Protein AF-A0A7G1IGI0-F1 (afdb_monomer)

Solvent-accessible surface area (backbone atoms only — not comparable to full-atom values): 28422 Å² total; per-residue (Å²): 113,54,56,66,39,72,45,75,76,49,96,98,40,65,44,66,33,88,38,68,33,92,58,41,73,62,73,81,52,60,66,58,52,51,48,60,77,40,60,58,88,62,28,31,45,21,36,16,52,45,36,11,16,7,47,69,57,34,19,84,62,77,61,98,44,52,27,30,29,20,55,57,82,62,86,75,68,56,78,66,51,48,76,45,70,40,98,52,77,73,39,36,80,46,54,41,67,59,37,11,52,57,40,26,68,74,44,29,77,78,36,26,66,72,21,59,67,47,51,53,51,51,52,50,53,52,54,53,56,60,58,74,67,64,72,80,89,74,77,91,76,94,75,90,78,89,81,88,80,85,86,83,88,81,82,88,81,80,92,81,84,86,74,87,70,72,85,72,60,49,51,48,87,81,36,58,60,39,45,48,10,41,39,52,52,44,19,66,74,67,73,43,60,48,71,57,53,52,50,41,43,55,43,42,58,44,44,63,52,58,37,50,72,42,81,40,70,26,70,71,72,51,76,40,63,30,42,35,33,36,32,67,64,34,37,37,31,72,74,65,63,55,45,91,68,91,52,74,47,46,36,31,39,46,44,73,48,67,65,57,81,13,60,53,57,66,57,40,32,51,47,57,51,46,46,51,52,52,34,45,54,70,75,32,58,92,64,34,51,77,42,82,76,46,74,40,88,41,43,35,44,28,37,33,41,30,58,80,65,90,66,85,79,45,53,37,61,62,82,46,37,37,40,37,38,28,54,68,66,71,70,70,60,56,46,79,46,78,45,63,22,68,64,38,53,45,37,36,74,76,69,67,45,60,56,68,66,23,53,67,38,41,70,42,71,38,36,29,48,33,67,56,50,53,42,51,53,44,49,52,55,49,48,27,48,70,70,36,90,81,55,75,82,59,89,76,50,69,55,50,58,55,50,45,51,36,47,65,67,32,63,67,39,47,49,52,52,58,73,43,39,72,68,48,48,51,53,52,52,49,47,50,52,53,32,31,54,78,61,74,41,90,67,61,77,75,63,93,66,88,71,83,65,91,73,77,71,74,86,84,80,86,86,86,78,94,74,84,89,84,89,80,87,83,83,91,83,89,80,87,82,82,91,133

Mean predicted aligned error: 13.67 Å

InterPro domains:
  IPR014942 Nucleotidyl transferase AbiEii toxin, Type IV TA system [PF08843] (227-419)

Foldseek 3Di:
DAQQDWDDQDVPDTDGFRGQAPLGTQDDDLVVVQCVLQVPQQFLKAFAALLLCFQLLFDQDDDLATEMETCDARVVHRPRYDYDHDVDSVSSVDDRNVSSLVRCVVPQVRRGQVGPVSSVVSVVVVVVVVVVPDDDPDDDDDDDDDDDDDDDDDDDDDDDDDDPPDPDQAAVLVVVRNVSSLLVVLCVVVVHDSVLLVLLLLQQLLCQLLQDWDWFQAPLRDIDIKGKAWEDDCCCCFVVVLDPRDDQETEIAIEWDPPRVTDDLQRLQVVVVVSVVRSCVSSPVVFKDKDWDDDDRSFKTKIFIQGPDPPPGRGSSPRGGIYIYGNFFDRPDKDKDKDARPSLVCCCPPVVDDCSNHPRSPIHIHIYHDLLLNLLLLVQVVCLQVVPPPHDQDRPNVVSVVSNVSCVVDPVSVVVVVVCPPVNVVVSNVRRQVRCVVVVHGTDPPPPDPDPDVPPPPPPPDDPDPDDDDDDDDDDDDDDDDDD

Sequence (484 aa):
MQSGDLVRVRRGLYFKVPGPTRYGPVKPRVEEVAREVFRAPNSGFGPAGYSAARILGLTTQVPAKFEASALRKADPPVPGVVLHVRSNPARAALNEQEIAVLEVLRSPEHFVDGGMTTLARKVNDLATASSATARPRQGGSRRNRTGEGEPRTVDRCAQVSGVTRRPVTPRLRDNLDDLDALLGQAADALNRPFAFLEKDFWAMEVLRVAARDRPIALRDGTTGTVRTVFKGGTSLSRVYGLIDRFSEDIDLLVIFPDEGGGSSENQRDKLLKVIQAEVHQYLGADAVCEELLRSTRGVKRDIKYHYPLREAVYTALSEGVTLEMGARGGAEPAEQHILRSIIADYAITELGESDNQWEEFATFDVNVLKAERTLLEKLAAVHTITSDATAAAPAGWGRHLHDIYWLLESEAVRAKLAALGPEGRDQLVGDIEQRSAAADWPSAAASRGIRVEPGIRSRRTMCSESGRGLRGRHGFDVRPGSPD

Radius of gyration: 27.76 Å; Cα contacts (8 Å, |Δi|>4): 706; chains: 1; bounding box: 68×95×65 Å

pLDDT: mean 78.39, std 21.78, range [24.91, 97.88]

Secondary structure (DSSP, 8-state):
--TT-EEEEETTEEEE-----TT-PPPPPHHHHHHHHT-STT---EE-HHHHHHHTT------SSEEEEESS--SSPPTTEEEEE---GGGGGS-HHHHHHHHHTTSHHHHSTTHHHHHHHHHHHHHHHHHHT----PPP---------PPPP---------------PPPGGG-HHHHHHHHHHHHHHHT--HHHHHHHHHHHHHHHHHTS-EEEE-TTS-EEEEEEEEEHHHHHHHTS----S---EEEEEEE---GGG---HHHHHHHHHHHHHHHHHHH-TTT-EEEEEEEETTTEEEEEEE---SS-S--SS-SSEEEEEES-S---SEEEEEE--HHHHHHHHHS---TTSSGGGS-EEEEEE-HHHHHHHHHHHHHHHHH-TTPPPPTTTHHHHHHHHHHHH-HHHHHHHHHHHHHHHHHHHHHHHHHHHHTT---PPPPS-----S--------SS---------------PPPP-

Nearest PDB structures (foldseek):
  8exe-assembly1_A  TM=2.557E-01  e=1.572E-02  Homo sapiens
  8gxq-assembly1_q  TM=5.794E-01  e=4.711E+00  Homo sapiens

Structure (mmCIF, N/CA/C/O backbone):
data_AF-A0A7G1IGI0-F1
#
_entry.id   AF-A0A7G1IGI0-F1
#
loop_
_atom_site.group_PDB
_atom_site.id
_atom_site.type_symbol
_atom_site.label_atom_id
_atom_site.label_alt_id
_atom_site.label_comp_id
_atom_site.label_asym_id
_atom_site.label_entity_id
_atom_site.label_seq_id
_atom_site.pdbx_PDB_ins_code
_atom_site.Cartn_x
_atom_site.Cartn_y
_atom_site.Cartn_z
_atom_site.occupancy
_atom_site.B_iso_or_equiv
_atom_site.auth_seq_id
_atom_site.auth_comp_id
_atom_site.auth_asym_id
_atom_site.auth_atom_id
_atom_site.pdbx_PDB_model_num
ATOM 1 N N . MET A 1 1 ? 4.108 -12.680 -31.880 1.00 61.78 1 MET A N 1
ATOM 2 C CA . MET A 1 1 ? 5.222 -13.500 -31.366 1.00 61.78 1 MET A CA 1
ATOM 3 C C . MET A 1 1 ? 4.617 -14.722 -30.708 1.00 61.78 1 MET A C 1
ATOM 5 O O . MET A 1 1 ? 3.637 -14.572 -29.989 1.00 61.78 1 MET A O 1
ATOM 9 N N . GLN A 1 2 ? 5.118 -15.907 -31.028 1.00 64.56 2 GLN A N 1
ATOM 10 C CA . GLN A 1 2 ? 4.734 -17.168 -30.401 1.00 64.56 2 GLN A CA 1
ATOM 11 C C . GLN A 1 2 ? 5.589 -17.422 -29.149 1.00 64.56 2 GLN A C 1
ATOM 13 O O . GLN A 1 2 ? 6.666 -16.843 -28.984 1.00 64.56 2 GLN A O 1
ATOM 18 N N . SER A 1 3 ? 5.100 -18.278 -28.248 1.00 71.81 3 SER A N 1
ATOM 19 C CA . SER A 1 3 ? 5.896 -18.738 -27.104 1.00 71.81 3 SER A CA 1
ATOM 20 C C . SER A 1 3 ? 7.168 -19.416 -27.598 1.00 71.81 3 SER A C 1
ATOM 22 O O . SER A 1 3 ? 7.126 -20.267 -28.484 1.00 71.81 3 SER A O 1
ATOM 24 N N . GLY A 1 4 ? 8.305 -19.026 -27.029 1.00 72.31 4 GLY A N 1
ATOM 25 C CA . GLY A 1 4 ? 9.613 -19.528 -27.425 1.00 72.31 4 GLY A CA 1
ATOM 26 C C . GLY A 1 4 ? 10.302 -18.740 -28.537 1.00 72.31 4 GLY A C 1
ATOM 27 O O . GLY A 1 4 ? 11.475 -19.022 -28.792 1.00 72.31 4 GLY A O 1
ATOM 28 N N . ASP A 1 5 ? 9.647 -17.738 -29.134 1.00 81.00 5 ASP A N 1
ATOM 29 C CA . ASP A 1 5 ? 10.300 -16.822 -30.071 1.00 81.00 5 ASP A CA 1
ATOM 30 C C . ASP A 1 5 ? 11.505 -16.143 -29.407 1.00 81.00 5 ASP A C 1
ATOM 32 O O . ASP A 1 5 ? 11.463 -15.740 -28.240 1.00 81.00 5 ASP A O 1
ATOM 36 N N . LEU A 1 6 ? 12.586 -15.990 -30.171 1.00 82.69 6 LEU A N 1
ATOM 37 C CA . LEU A 1 6 ? 13.792 -15.301 -29.728 1.00 82.69 6 LEU A CA 1
ATOM 38 C C . LEU A 1 6 ? 13.799 -13.869 -30.257 1.00 82.69 6 LEU A C 1
ATOM 40 O O . LEU A 1 6 ? 14.022 -13.626 -31.443 1.00 82.69 6 LEU A O 1
ATOM 44 N N . VAL A 1 7 ? 13.613 -12.908 -29.357 1.00 82.81 7 VAL A N 1
ATOM 45 C CA . VAL A 1 7 ? 13.735 -11.482 -29.664 1.00 82.81 7 VAL A CA 1
ATOM 46 C C . VAL A 1 7 ? 15.157 -11.041 -29.379 1.00 82.81 7 VAL A C 1
ATOM 48 O O . VAL A 1 7 ? 15.673 -11.188 -28.271 1.00 82.81 7 VAL A O 1
ATOM 51 N N . ARG A 1 8 ? 15.825 -10.490 -30.389 1.00 85.00 8 ARG A N 1
ATOM 52 C CA . ARG A 1 8 ? 17.186 -9.987 -30.224 1.00 85.00 8 ARG A CA 1
ATOM 53 C C . ARG A 1 8 ? 17.181 -8.741 -29.338 1.00 85.00 8 ARG A C 1
ATOM 55 O O . ARG A 1 8 ? 16.686 -7.700 -29.751 1.00 85.00 8 ARG A O 1
ATOM 62 N N . VAL A 1 9 ? 17.808 -8.835 -28.166 1.00 85.00 9 VAL A N 1
ATOM 63 C CA . VAL A 1 9 ? 18.031 -7.693 -27.262 1.00 85.00 9 VAL A CA 1
ATOM 64 C C . VAL A 1 9 ? 19.267 -6.913 -27.705 1.00 85.00 9 VAL A C 1
ATOM 66 O O . VAL A 1 9 ? 19.254 -5.692 -27.812 1.00 85.00 9 VAL A O 1
ATOM 69 N N . ARG A 1 10 ? 20.356 -7.631 -28.008 1.00 86.00 10 ARG A N 1
ATOM 70 C CA . ARG A 1 10 ? 21.600 -7.082 -28.573 1.00 86.00 10 ARG A CA 1
ATOM 71 C C . ARG A 1 10 ? 22.358 -8.166 -29.331 1.00 86.00 10 ARG A C 1
ATOM 73 O O . ARG A 1 10 ? 21.933 -9.314 -29.409 1.00 86.00 10 ARG A O 1
ATOM 80 N N . ARG A 1 11 ? 23.485 -7.822 -29.962 1.00 81.50 11 ARG A N 1
ATOM 81 C CA . ARG A 1 11 ? 24.328 -8.827 -30.637 1.00 81.50 11 ARG A CA 1
ATOM 82 C C . ARG A 1 11 ? 24.750 -9.907 -29.629 1.00 81.50 11 ARG A C 1
ATOM 84 O O . ARG A 1 11 ? 25.399 -9.579 -28.642 1.00 81.50 11 ARG A O 1
ATOM 91 N N . GLY A 1 12 ? 24.377 -11.159 -29.898 1.00 84.06 12 GLY A N 1
ATOM 92 C CA . GLY A 1 12 ? 24.715 -12.314 -29.058 1.00 84.06 12 GLY A CA 1
ATOM 93 C C . GLY A 1 12 ? 23.832 -12.519 -27.821 1.00 84.06 12 GLY A C 1
ATOM 94 O O . GLY A 1 12 ? 24.095 -13.455 -27.079 1.00 84.06 12 GLY A O 1
ATOM 95 N N . LEU A 1 13 ? 22.798 -11.695 -27.606 1.00 86.38 13 LEU A N 1
ATOM 96 C CA . LEU A 1 13 ? 21.849 -11.850 -26.500 1.00 86.38 13 LEU A CA 1
ATOM 97 C C . LEU A 1 13 ? 20.415 -11.774 -27.022 1.00 86.38 13 LEU A C 1
ATOM 99 O O . LEU A 1 13 ? 20.015 -10.786 -27.648 1.00 86.38 13 LEU A O 1
ATOM 103 N N . TYR A 1 14 ? 19.651 -12.818 -26.728 1.00 87.31 14 TYR A N 1
ATOM 104 C CA . TYR A 1 14 ? 18.270 -12.982 -27.150 1.00 87.31 14 TYR A CA 1
ATOM 105 C C . TYR A 1 14 ? 17.395 -13.229 -25.929 1.00 87.31 14 TYR A C 1
ATOM 107 O O . TYR A 1 14 ? 17.788 -13.948 -25.015 1.00 87.31 14 TYR A O 1
ATOM 115 N N . PHE A 1 15 ? 16.213 -12.631 -25.934 1.00 85.44 15 PHE A N 1
ATOM 116 C CA . PHE A 1 15 ? 15.172 -12.864 -24.953 1.00 85.44 15 PHE A CA 1
ATOM 117 C C . PHE A 1 15 ? 14.191 -13.888 -25.513 1.00 85.44 15 PHE A C 1
ATOM 119 O O . PHE A 1 15 ? 13.707 -13.731 -26.635 1.00 85.44 15 PHE A O 1
ATOM 126 N N . LYS A 1 16 ? 13.922 -14.940 -24.740 1.00 84.31 16 LYS A N 1
ATOM 127 C CA . LYS A 1 16 ? 12.925 -15.949 -25.088 1.00 84.31 16 LYS A CA 1
ATOM 128 C C . LYS A 1 16 ? 11.562 -15.472 -24.601 1.00 84.31 16 LYS A C 1
ATOM 130 O O . LYS A 1 16 ? 11.355 -15.355 -23.399 1.00 84.31 16 LYS A O 1
ATOM 135 N N . VAL A 1 17 ? 10.648 -15.218 -25.531 1.00 80.00 17 VAL A N 1
ATOM 136 C CA . VAL A 1 17 ? 9.305 -14.723 -25.214 1.00 80.00 17 VAL A CA 1
ATOM 137 C C . VAL A 1 17 ? 8.508 -15.836 -24.519 1.00 80.00 17 VAL A C 1
ATOM 139 O O . VAL A 1 17 ? 8.416 -16.935 -25.076 1.00 80.00 17 VAL A O 1
ATOM 142 N N . PRO A 1 18 ? 7.934 -15.595 -23.326 1.00 74.94 18 PRO A N 1
ATOM 143 C CA . PRO A 1 18 ? 7.203 -16.623 -22.580 1.00 74.94 18 PRO A CA 1
ATOM 144 C C . PRO A 1 18 ? 5.905 -17.061 -23.284 1.00 74.94 18 PRO A C 1
ATOM 146 O O . PRO A 1 18 ? 5.520 -18.226 -23.207 1.00 74.94 18 PRO A O 1
ATOM 149 N N . GLY A 1 19 ? 5.303 -16.191 -24.096 1.00 74.12 19 GLY A N 1
ATOM 150 C CA . GLY A 1 19 ? 4.114 -16.477 -24.898 1.00 74.12 19 GLY A CA 1
ATOM 151 C C . GLY A 1 19 ? 3.523 -15.213 -25.514 1.00 74.12 19 GLY A C 1
ATOM 152 O O . GLY A 1 19 ? 3.966 -14.111 -25.182 1.00 74.12 19 GLY A O 1
ATOM 153 N N . PRO A 1 20 ? 2.545 -15.336 -26.429 1.00 80.25 20 PRO A N 1
ATOM 154 C CA . PRO A 1 20 ? 1.680 -14.209 -26.740 1.00 80.25 20 PRO A CA 1
ATOM 155 C C . PRO A 1 20 ? 0.889 -13.834 -25.481 1.00 80.25 20 PRO A C 1
ATOM 157 O O . PRO A 1 20 ? 0.271 -14.700 -24.869 1.00 80.25 20 PRO A O 1
ATOM 160 N N . THR A 1 21 ? 0.904 -12.554 -25.119 1.00 87.62 21 THR A N 1
ATOM 161 C CA . THR A 1 21 ? 0.029 -11.997 -24.079 1.00 87.62 21 THR A CA 1
ATOM 162 C C . THR A 1 21 ? -1.000 -11.082 -24.740 1.00 87.62 21 THR A C 1
ATOM 164 O O . THR A 1 21 ? -0.783 -10.590 -25.856 1.00 87.62 21 THR A O 1
ATOM 167 N N . ARG A 1 22 ? -2.113 -10.834 -24.054 1.00 90.06 22 ARG A N 1
ATOM 168 C CA . ARG A 1 22 ? -3.157 -9.893 -24.460 1.00 90.06 22 ARG A CA 1
ATOM 169 C C . ARG A 1 22 ? -2.618 -8.473 -24.631 1.00 90.06 22 ARG A C 1
ATOM 171 O O . ARG A 1 22 ? -3.017 -7.783 -25.563 1.00 90.06 22 ARG A O 1
ATOM 178 N N . TYR A 1 23 ? -1.685 -8.067 -23.774 1.00 90.81 23 TYR A N 1
ATOM 179 C CA . TYR A 1 23 ? -1.166 -6.697 -23.703 1.00 90.81 23 TYR A CA 1
ATOM 180 C C . TYR A 1 23 ? 0.168 -6.521 -24.444 1.00 90.81 23 TYR A C 1
ATOM 182 O O . TYR A 1 23 ? 0.904 -5.557 -24.241 1.00 90.81 23 TYR A O 1
ATOM 190 N N . GLY A 1 24 ? 0.485 -7.453 -25.348 1.00 84.44 24 GLY A N 1
ATOM 191 C CA . GLY A 1 24 ? 1.687 -7.413 -26.174 1.00 84.44 24 GLY A CA 1
ATOM 192 C C . GLY A 1 24 ? 2.862 -8.209 -25.595 1.00 84.44 24 GLY A C 1
ATOM 193 O O . GLY A 1 24 ? 2.705 -9.040 -24.706 1.00 84.44 24 GLY A O 1
ATOM 194 N N . PRO A 1 25 ? 4.071 -8.067 -26.151 1.00 81.44 25 PRO A N 1
ATOM 195 C CA . PRO A 1 25 ? 5.202 -8.866 -25.703 1.00 81.44 25 PRO A CA 1
ATOM 196 C C . PRO A 1 25 ? 5.677 -8.421 -24.315 1.00 81.44 25 PRO A C 1
ATOM 198 O O . PRO A 1 25 ? 5.950 -7.238 -24.101 1.00 81.44 25 PRO A O 1
ATOM 201 N N . VAL A 1 26 ? 5.882 -9.383 -23.411 1.00 82.81 26 VAL A N 1
ATOM 202 C CA . VAL A 1 26 ? 6.665 -9.152 -22.189 1.00 82.81 26 VAL A CA 1
ATOM 203 C C . VAL A 1 26 ? 8.066 -8.694 -22.599 1.00 82.81 26 VAL A C 1
ATOM 205 O O . VAL A 1 26 ? 8.711 -9.318 -23.449 1.00 82.81 26 VAL A O 1
ATOM 208 N N . LYS A 1 27 ? 8.535 -7.584 -22.027 1.00 78.94 27 LYS A N 1
ATOM 209 C CA . LYS A 1 27 ? 9.876 -7.051 -22.293 1.00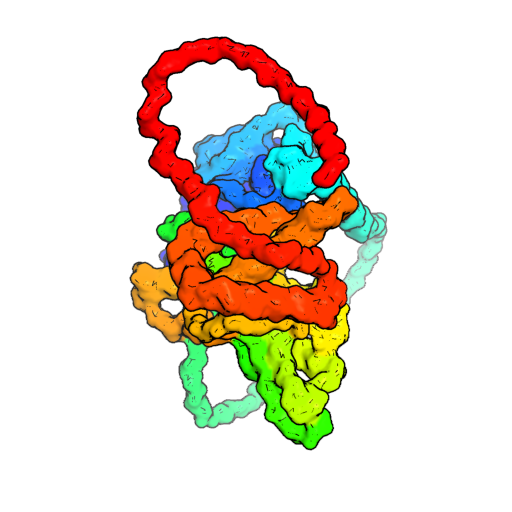 78.94 27 LYS A CA 1
ATOM 210 C C . LYS A 1 27 ? 10.887 -7.682 -21.327 1.00 78.94 27 LYS A C 1
ATOM 212 O O . LYS A 1 27 ? 10.548 -7.902 -20.167 1.00 78.94 27 LYS A O 1
ATOM 217 N N . PRO A 1 28 ? 12.136 -7.936 -21.759 1.00 81.31 28 PRO A N 1
ATOM 218 C CA . PRO A 1 28 ? 13.181 -8.371 -20.840 1.00 81.31 28 PRO A CA 1
ATOM 219 C C . PRO A 1 28 ? 13.450 -7.291 -19.787 1.00 81.31 28 PRO A C 1
ATOM 221 O O . PRO A 1 28 ? 13.474 -6.098 -20.107 1.00 81.31 28 PRO A O 1
ATOM 224 N N . ARG A 1 29 ? 13.712 -7.702 -18.544 1.00 78.69 29 ARG A N 1
ATOM 225 C CA . ARG A 1 29 ? 14.040 -6.766 -17.464 1.00 78.69 29 ARG A CA 1
ATOM 226 C C . ARG A 1 29 ? 15.386 -6.103 -17.715 1.00 78.69 29 ARG A C 1
ATOM 228 O O . ARG A 1 29 ? 16.359 -6.763 -18.076 1.00 78.69 29 ARG A O 1
ATOM 235 N N . VAL A 1 30 ? 15.462 -4.797 -17.471 1.00 81.88 30 VAL A N 1
ATOM 236 C CA . VAL A 1 30 ? 16.697 -4.017 -17.656 1.00 81.88 30 VAL A CA 1
ATOM 237 C C . VAL A 1 30 ? 17.838 -4.581 -16.800 1.00 81.88 30 VAL A C 1
ATOM 239 O O . VAL A 1 30 ? 18.969 -4.694 -17.273 1.00 81.88 30 VAL A O 1
ATOM 242 N N . GLU A 1 31 ? 17.528 -4.994 -15.572 1.00 81.56 31 GLU A N 1
ATOM 243 C CA . GLU A 1 31 ? 18.479 -5.571 -14.618 1.00 81.56 31 GLU A CA 1
ATOM 244 C C . GLU A 1 31 ? 19.000 -6.937 -15.078 1.00 81.56 31 GLU 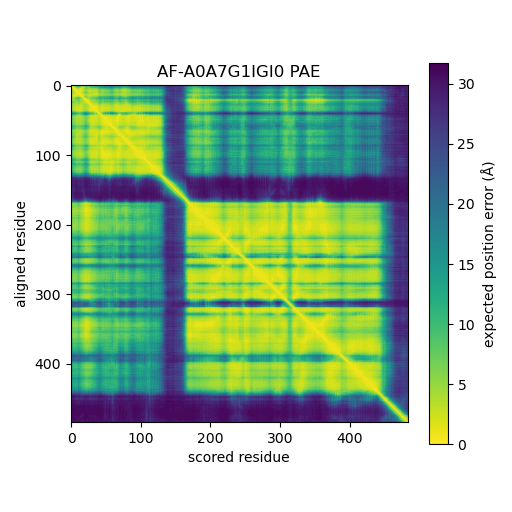A C 1
ATOM 246 O O . GLU A 1 31 ? 20.204 -7.183 -15.057 1.00 81.56 31 GLU A O 1
ATOM 251 N N . GLU A 1 32 ? 18.113 -7.808 -15.567 1.00 82.75 32 GLU A N 1
ATOM 252 C CA . GLU A 1 32 ? 18.478 -9.122 -16.107 1.00 82.75 32 GLU A CA 1
ATOM 253 C C . GLU A 1 32 ? 19.324 -8.987 -17.370 1.00 82.75 32 GLU A C 1
ATOM 255 O O . GLU A 1 32 ? 20.327 -9.682 -17.530 1.00 82.75 32 GLU A O 1
ATOM 260 N N . VAL A 1 33 ? 18.968 -8.047 -18.251 1.00 87.81 33 VAL A N 1
ATOM 261 C CA . VAL A 1 33 ? 19.775 -7.729 -19.431 1.00 87.81 33 VAL A CA 1
ATOM 262 C C . VAL A 1 33 ? 21.150 -7.227 -19.006 1.00 87.81 33 VAL A C 1
ATOM 264 O O . VAL A 1 33 ? 22.151 -7.654 -19.583 1.00 87.81 33 VAL A O 1
ATOM 267 N N . ALA A 1 34 ? 21.231 -6.347 -18.004 1.00 89.06 34 ALA A N 1
ATOM 268 C CA . ALA A 1 34 ? 22.502 -5.867 -17.475 1.00 89.06 34 ALA A CA 1
ATOM 269 C C . ALA A 1 34 ? 23.334 -7.027 -16.909 1.00 89.06 34 ALA A C 1
ATOM 271 O O . ALA A 1 34 ? 24.485 -7.204 -17.312 1.00 89.06 34 ALA A O 1
ATOM 272 N N . ARG A 1 35 ? 22.739 -7.864 -16.056 1.00 88.38 35 ARG A N 1
ATOM 273 C CA . ARG A 1 35 ? 23.384 -9.044 -15.474 1.00 88.38 35 ARG A CA 1
ATOM 274 C C . ARG A 1 35 ? 23.906 -9.982 -16.553 1.00 88.38 35 ARG A C 1
ATOM 276 O O . ARG A 1 35 ? 25.067 -10.374 -16.497 1.00 88.38 35 ARG A O 1
ATOM 283 N N . GLU A 1 36 ? 23.113 -10.280 -17.579 1.00 90.12 36 GLU A N 1
ATOM 284 C CA . GLU A 1 36 ? 23.533 -11.171 -18.662 1.00 90.12 36 GLU A CA 1
ATOM 285 C C . GLU A 1 36 ? 24.656 -10.548 -19.513 1.00 90.12 36 GLU A C 1
ATOM 287 O O . GLU A 1 36 ? 25.627 -11.219 -19.864 1.00 90.12 36 GLU A O 1
ATOM 292 N N . VAL A 1 37 ? 24.609 -9.232 -19.766 1.00 89.62 37 VAL A N 1
ATOM 293 C CA . VAL A 1 37 ? 25.696 -8.484 -20.434 1.00 89.62 37 VAL A CA 1
ATOM 294 C C . VAL A 1 37 ? 27.014 -8.556 -19.658 1.00 89.62 37 VAL A C 1
ATOM 296 O O . VAL A 1 37 ? 28.098 -8.516 -20.259 1.00 89.62 37 VAL A O 1
ATOM 299 N N . PHE A 1 38 ? 26.942 -8.668 -18.334 1.00 88.94 38 PHE A N 1
ATOM 300 C CA . PHE A 1 38 ? 28.091 -8.774 -17.442 1.00 88.94 38 PHE A CA 1
ATOM 301 C C . PHE A 1 38 ? 28.263 -10.167 -16.824 1.00 88.94 38 PHE A C 1
ATOM 303 O O . PHE A 1 38 ? 29.055 -10.318 -15.902 1.00 88.94 38 PHE A O 1
ATOM 310 N N . ARG A 1 39 ? 27.624 -11.210 -17.364 1.00 83.38 39 ARG A N 1
ATOM 311 C CA . ARG A 1 39 ? 27.683 -12.568 -16.798 1.00 83.38 39 ARG A CA 1
ATOM 312 C C . ARG A 1 39 ? 29.067 -13.208 -16.845 1.00 83.38 39 ARG A C 1
ATOM 314 O O . ARG A 1 39 ? 29.325 -14.167 -16.123 1.00 83.38 39 ARG A O 1
ATOM 321 N N . ALA A 1 40 ? 29.949 -12.706 -17.711 1.00 75.94 40 ALA A N 1
ATOM 322 C CA . ALA A 1 40 ? 31.319 -13.192 -17.802 1.00 75.94 40 ALA A CA 1
ATOM 323 C C . ALA A 1 40 ? 31.963 -13.242 -16.399 1.00 75.94 40 ALA A C 1
ATOM 325 O O . ALA A 1 40 ? 31.853 -12.254 -15.661 1.00 75.94 40 ALA A O 1
ATOM 326 N N . PRO A 1 41 ? 32.650 -14.344 -16.036 1.00 63.59 41 PRO A N 1
ATOM 327 C CA . PRO A 1 41 ? 33.389 -14.414 -14.783 1.00 63.59 41 PRO A CA 1
ATOM 328 C C . PRO A 1 41 ? 34.310 -13.196 -14.670 1.00 63.59 41 PRO A C 1
ATOM 330 O O . PRO A 1 41 ? 34.922 -12.791 -15.661 1.00 63.59 41 PRO A O 1
ATOM 333 N N . ASN A 1 42 ? 34.410 -12.616 -13.475 1.00 67.88 42 ASN A N 1
ATOM 334 C CA . ASN A 1 42 ? 35.241 -11.443 -13.196 1.00 67.88 42 ASN A CA 1
ATOM 335 C C . ASN A 1 42 ? 34.750 -10.121 -13.806 1.00 67.88 42 ASN A C 1
ATOM 337 O O . ASN A 1 42 ? 35.550 -9.222 -14.054 1.00 67.88 42 ASN A O 1
ATOM 341 N N . SER A 1 43 ? 33.448 -9.957 -14.040 1.00 82.19 43 SER A N 1
ATOM 342 C CA . SER A 1 43 ? 32.899 -8.658 -14.445 1.00 82.19 43 SER A CA 1
ATOM 343 C C . SER A 1 43 ? 32.835 -7.647 -13.295 1.00 82.19 43 SER A C 1
ATOM 345 O O . SER A 1 43 ? 32.741 -6.444 -13.556 1.00 82.19 43 SER A O 1
ATOM 347 N N . GLY A 1 44 ? 32.891 -8.121 -12.040 1.00 89.50 44 GLY A N 1
ATOM 348 C CA . GLY A 1 44 ? 32.696 -7.303 -10.839 1.00 89.50 44 GLY A CA 1
ATOM 349 C C . GLY A 1 44 ? 31.384 -6.525 -10.885 1.00 89.50 44 GLY A C 1
ATOM 350 O O . GLY A 1 44 ? 31.342 -5.374 -10.443 1.00 89.50 44 GLY A O 1
ATOM 351 N N . PHE A 1 45 ? 30.372 -7.124 -11.520 1.00 93.44 45 PHE A N 1
ATOM 352 C CA . PHE A 1 45 ? 29.058 -6.539 -11.702 1.00 93.44 45 PHE A CA 1
ATOM 353 C C . PHE A 1 45 ? 28.231 -6.625 -10.429 1.00 93.44 45 PHE A C 1
ATOM 355 O O . PHE A 1 45 ? 28.177 -7.663 -9.780 1.00 93.44 45 PHE A O 1
ATOM 362 N N . GLY A 1 46 ? 27.556 -5.531 -10.116 1.00 92.75 46 GLY A N 1
ATOM 363 C CA . GLY A 1 46 ? 26.537 -5.474 -9.084 1.00 92.75 46 GLY A CA 1
ATOM 364 C C . GLY A 1 46 ? 25.885 -4.098 -9.077 1.00 92.75 46 GLY A C 1
ATOM 365 O O . GLY A 1 46 ? 26.360 -3.182 -9.759 1.00 92.75 46 GLY A O 1
ATOM 366 N N . PRO A 1 47 ? 24.797 -3.922 -8.330 1.00 92.81 47 PRO A N 1
ATOM 367 C CA . PRO A 1 47 ? 24.062 -2.666 -8.308 1.00 92.81 47 PRO A CA 1
ATOM 368 C C . PRO A 1 47 ? 24.877 -1.525 -7.693 1.00 92.81 47 PRO A C 1
ATOM 370 O O . PRO A 1 47 ? 25.831 -1.757 -6.950 1.00 92.81 47 PRO A O 1
ATOM 373 N N . ALA A 1 48 ? 24.506 -0.285 -8.007 1.00 93.94 48 ALA A N 1
ATOM 374 C CA . ALA A 1 48 ? 25.173 0.927 -7.533 1.00 93.94 48 ALA A CA 1
ATOM 375 C C . ALA A 1 48 ? 24.177 2.007 -7.086 1.00 93.94 48 ALA A C 1
ATOM 377 O O . ALA A 1 48 ? 22.984 1.912 -7.364 1.00 93.94 48 ALA A O 1
ATOM 378 N N . GLY A 1 49 ? 24.675 3.019 -6.372 1.00 90.75 49 GLY A N 1
ATOM 379 C CA . GLY A 1 49 ? 23.905 4.204 -5.980 1.00 90.75 49 GLY A CA 1
ATOM 380 C C . GLY A 1 49 ? 22.579 3.888 -5.286 1.00 90.75 49 GLY A C 1
ATOM 381 O O . GLY A 1 49 ? 22.525 3.021 -4.408 1.00 90.75 49 GLY A O 1
ATOM 382 N N . TYR A 1 50 ? 21.502 4.565 -5.700 1.00 83.38 50 TYR A N 1
ATOM 383 C CA . TYR A 1 50 ? 20.170 4.313 -5.143 1.00 83.38 50 TYR A CA 1
ATOM 384 C C . TYR A 1 50 ? 19.654 2.921 -5.485 1.00 83.38 50 TYR A C 1
ATOM 386 O O . TYR A 1 50 ? 18.928 2.356 -4.678 1.00 83.38 50 TYR A O 1
ATOM 394 N N . SER A 1 51 ? 20.071 2.323 -6.608 1.00 86.19 51 SER A N 1
ATOM 395 C CA . SER A 1 51 ? 19.736 0.921 -6.874 1.00 86.19 51 SER A CA 1
ATOM 396 C C . SER A 1 51 ? 20.351 0.038 -5.791 1.00 86.19 51 SER A C 1
ATOM 398 O O . SER A 1 51 ? 19.605 -0.636 -5.104 1.00 86.19 51 SER A O 1
ATOM 400 N N . ALA A 1 52 ? 21.657 0.131 -5.508 1.00 90.12 52 ALA A N 1
ATOM 401 C CA . ALA A 1 52 ? 22.318 -0.647 -4.446 1.00 90.12 52 ALA A CA 1
ATOM 402 C C . ALA A 1 52 ? 21.686 -0.472 -3.057 1.00 90.12 52 ALA A C 1
ATOM 404 O O . ALA A 1 52 ? 21.467 -1.454 -2.349 1.00 90.12 52 ALA A O 1
ATOM 405 N N . ALA A 1 53 ? 21.377 0.761 -2.654 1.00 83.88 53 ALA A N 1
ATOM 406 C CA . ALA A 1 53 ? 20.714 0.989 -1.373 1.00 83.88 53 ALA A CA 1
ATOM 407 C C . ALA A 1 53 ? 19.305 0.395 -1.350 1.00 83.88 53 ALA A C 1
ATOM 409 O O . ALA A 1 53 ? 18.890 -0.193 -0.351 1.00 83.88 53 ALA A O 1
ATOM 410 N N . ARG A 1 54 ? 18.591 0.473 -2.470 1.00 77.62 54 ARG A N 1
ATOM 411 C CA . ARG A 1 54 ? 17.256 -0.084 -2.619 1.00 77.62 54 ARG A CA 1
ATOM 412 C C . ARG A 1 54 ? 17.264 -1.624 -2.578 1.00 77.62 54 ARG A C 1
ATOM 414 O O . ARG A 1 54 ? 16.473 -2.197 -1.833 1.00 77.62 54 ARG A O 1
ATOM 421 N N . ILE A 1 55 ? 18.231 -2.260 -3.245 1.00 77.50 55 ILE A N 1
ATOM 422 C CA . ILE A 1 55 ? 18.535 -3.711 -3.228 1.00 77.50 55 ILE A CA 1
ATOM 423 C C . ILE A 1 55 ? 18.719 -4.209 -1.790 1.00 77.50 55 ILE A C 1
ATOM 425 O O . ILE A 1 55 ? 18.264 -5.292 -1.428 1.00 77.50 55 ILE A O 1
ATOM 429 N N . LEU A 1 56 ? 19.366 -3.402 -0.949 1.00 81.50 56 LEU A N 1
ATOM 430 C CA . LEU A 1 56 ? 19.639 -3.729 0.449 1.00 81.50 56 LEU A CA 1
ATOM 431 C C . LEU A 1 56 ? 18.489 -3.357 1.404 1.00 81.50 56 LEU A C 1
ATOM 433 O O . LEU A 1 56 ? 18.582 -3.641 2.600 1.00 81.50 56 LEU A O 1
ATOM 437 N N . GLY A 1 57 ? 17.408 -2.741 0.915 1.00 74.12 57 GLY A N 1
ATOM 438 C CA . GLY A 1 57 ? 16.305 -2.249 1.746 1.00 74.12 57 GLY A CA 1
ATOM 439 C C . GLY A 1 57 ? 16.703 -1.073 2.644 1.00 74.12 57 GLY A C 1
ATOM 440 O O . GLY A 1 57 ? 16.220 -0.959 3.766 1.00 74.12 57 GLY A O 1
ATOM 441 N N . LEU A 1 58 ? 17.634 -0.237 2.180 1.00 78.75 58 LEU A N 1
ATOM 442 C CA . LEU A 1 58 ? 18.224 0.870 2.936 1.00 78.75 58 LEU A CA 1
ATOM 443 C C . LEU A 1 58 ? 17.657 2.246 2.571 1.00 78.75 58 LEU A C 1
ATOM 445 O O . LEU A 1 58 ? 17.960 3.212 3.262 1.00 78.75 58 LEU A O 1
ATOM 449 N N . THR A 1 59 ? 16.865 2.366 1.506 1.00 70.88 59 THR A N 1
ATOM 450 C CA . THR A 1 59 ? 16.223 3.637 1.136 1.00 70.88 59 THR A CA 1
ATOM 451 C C . THR A 1 59 ? 14.949 3.438 0.356 1.00 70.88 59 THR A C 1
ATOM 453 O O . THR A 1 59 ? 14.909 2.626 -0.555 1.00 70.88 59 THR A O 1
ATOM 456 N N . THR A 1 60 ? 13.935 4.238 0.650 1.00 60.88 60 THR A N 1
ATOM 457 C CA . THR A 1 60 ? 12.669 4.247 -0.098 1.00 60.88 60 THR A CA 1
ATOM 458 C C . THR A 1 60 ? 12.760 4.912 -1.477 1.00 60.88 60 THR A C 1
ATOM 460 O O . THR A 1 60 ? 11.819 4.813 -2.266 1.00 60.88 60 THR A O 1
ATOM 463 N N . GLN A 1 61 ? 13.885 5.560 -1.797 1.00 64.00 61 GLN A N 1
ATOM 464 C CA . GLN A 1 61 ? 14.074 6.254 -3.068 1.00 64.00 61 GLN A CA 1
ATOM 465 C C . GLN A 1 61 ? 14.150 5.286 -4.255 1.00 64.00 61 GLN A C 1
ATOM 467 O O . GLN A 1 61 ? 14.833 4.260 -4.217 1.00 64.00 61 GLN A O 1
ATOM 472 N N . VAL A 1 62 ? 13.455 5.638 -5.339 1.00 66.75 62 VAL A N 1
ATOM 473 C CA . VAL A 1 62 ? 13.423 4.870 -6.588 1.00 66.75 62 VAL A CA 1
ATOM 474 C C . VAL A 1 62 ? 14.200 5.628 -7.660 1.00 66.75 62 VAL A C 1
ATOM 476 O O . VAL A 1 62 ? 13.759 6.703 -8.069 1.00 66.75 62 VAL A O 1
ATOM 479 N N . PRO A 1 63 ? 15.341 5.107 -8.141 1.00 68.56 63 PRO A N 1
ATOM 480 C CA . PRO A 1 63 ? 16.059 5.765 -9.219 1.00 68.56 63 PRO A CA 1
ATOM 481 C C . PRO A 1 63 ? 15.279 5.633 -10.532 1.00 68.56 63 PRO A C 1
ATOM 483 O O . PRO A 1 63 ? 14.675 4.600 -10.815 1.00 68.56 63 PRO A O 1
ATOM 486 N N . ALA A 1 64 ? 15.327 6.672 -11.368 1.00 66.62 64 ALA A N 1
ATOM 487 C CA . ALA A 1 64 ? 14.647 6.683 -12.668 1.00 66.62 64 ALA A CA 1
ATOM 488 C C . ALA A 1 64 ? 15.224 5.662 -13.672 1.00 66.62 64 ALA A C 1
ATOM 490 O O . ALA A 1 64 ? 14.584 5.326 -14.665 1.00 66.62 64 ALA A O 1
ATOM 491 N N . LYS A 1 65 ? 16.460 5.204 -13.447 1.00 80.38 65 LYS A N 1
ATOM 492 C CA . LYS A 1 65 ? 17.163 4.188 -14.238 1.00 80.38 65 LYS A CA 1
ATOM 493 C C . LYS A 1 65 ? 17.889 3.246 -13.291 1.00 80.38 65 LYS A C 1
ATOM 495 O O . LYS A 1 65 ? 18.334 3.679 -12.232 1.00 80.38 65 LYS A O 1
ATOM 500 N N . PHE A 1 66 ? 18.066 1.994 -13.697 1.00 85.62 66 PHE A N 1
ATOM 501 C CA . PHE A 1 66 ? 18.836 1.038 -12.911 1.00 85.62 66 PHE A CA 1
ATOM 502 C C . PHE A 1 66 ? 20.308 1.466 -12.865 1.00 85.62 66 PHE A C 1
ATOM 504 O O . PHE A 1 66 ? 20.966 1.593 -13.898 1.00 85.62 66 PHE A O 1
ATOM 511 N N . GLU A 1 67 ? 20.829 1.718 -11.673 1.00 91.88 67 GLU A N 1
ATOM 512 C CA . GLU A 1 67 ? 22.222 2.080 -11.441 1.00 91.88 67 GLU A CA 1
ATOM 513 C C . GLU A 1 67 ? 23.029 0.812 -11.163 1.00 91.88 67 GLU A C 1
ATOM 515 O O . GLU A 1 67 ? 22.764 0.066 -10.222 1.00 91.88 67 GLU A O 1
ATOM 520 N N . ALA A 1 68 ? 24.052 0.569 -11.974 1.00 94.25 68 ALA A N 1
ATOM 521 C CA . ALA A 1 68 ? 24.912 -0.599 -11.860 1.00 94.25 68 ALA A CA 1
ATOM 522 C C . ALA A 1 68 ? 26.379 -0.193 -11.823 1.00 94.25 68 ALA A C 1
ATOM 524 O O . ALA A 1 68 ? 26.774 0.845 -12.348 1.00 94.25 68 ALA A O 1
ATOM 525 N N . SER A 1 69 ? 27.216 -1.047 -11.255 1.00 95.38 69 SER A N 1
ATOM 526 C CA . SER A 1 69 ? 28.667 -0.941 -11.310 1.00 95.38 69 SER A CA 1
ATOM 527 C C . SER A 1 69 ? 29.264 -2.174 -11.972 1.00 95.38 69 SER A C 1
ATOM 529 O O . SER A 1 69 ? 28.730 -3.269 -11.838 1.00 95.38 69 SER A O 1
ATOM 531 N N . ALA A 1 70 ? 30.362 -1.996 -12.703 1.00 95.12 70 ALA A N 1
ATOM 532 C CA . ALA A 1 70 ? 31.121 -3.097 -13.295 1.00 95.12 70 ALA A CA 1
ATOM 533 C C . ALA A 1 70 ? 32.581 -2.693 -13.536 1.00 95.12 70 ALA A C 1
ATOM 535 O O . ALA A 1 70 ? 32.930 -1.510 -13.533 1.00 95.12 70 ALA A O 1
ATOM 536 N N . LEU A 1 71 ? 33.437 -3.677 -13.812 1.00 94.38 71 LEU A N 1
ATOM 537 C CA . LEU A 1 71 ? 34.854 -3.464 -14.132 1.00 94.38 71 LEU A CA 1
ATOM 538 C C . LEU A 1 71 ? 35.096 -2.897 -15.535 1.00 94.38 71 LEU A C 1
ATOM 540 O O . LEU A 1 71 ? 36.170 -2.375 -15.823 1.00 94.38 71 LEU A O 1
ATOM 544 N N . ARG A 1 72 ? 34.102 -2.987 -16.421 1.00 91.44 72 ARG A N 1
ATOM 545 C CA . ARG A 1 72 ? 34.193 -2.536 -17.813 1.00 91.44 72 ARG A CA 1
ATOM 546 C C . ARG A 1 72 ? 32.911 -1.849 -18.259 1.00 91.44 72 ARG A C 1
ATOM 548 O O . ARG A 1 72 ? 31.853 -2.051 -17.670 1.00 91.44 72 ARG A O 1
ATOM 555 N N . LYS A 1 73 ? 32.995 -1.086 -19.349 1.00 91.12 73 LYS A N 1
ATOM 556 C CA . LYS A 1 73 ? 31.810 -0.547 -20.029 1.00 91.12 73 LYS A CA 1
ATOM 557 C C . LYS A 1 73 ? 31.037 -1.665 -20.742 1.00 91.12 73 LYS A C 1
ATOM 559 O O . LYS A 1 73 ? 31.613 -2.680 -21.146 1.00 91.12 73 LYS A O 1
ATOM 564 N N . ALA A 1 74 ? 29.732 -1.463 -20.906 1.00 87.44 74 ALA A N 1
ATOM 565 C CA . ALA A 1 74 ? 28.952 -2.179 -21.907 1.00 87.44 74 ALA A CA 1
ATOM 566 C C . ALA A 1 74 ? 29.090 -1.447 -23.248 1.00 87.44 74 ALA A C 1
ATOM 568 O O . ALA A 1 74 ? 28.909 -0.231 -23.295 1.00 87.44 74 ALA A O 1
ATOM 569 N N . ASP A 1 75 ? 29.401 -2.183 -24.314 1.00 85.31 75 ASP A N 1
ATOM 570 C CA . ASP A 1 75 ? 29.430 -1.653 -25.679 1.00 85.31 75 ASP A CA 1
ATOM 571 C C . ASP A 1 75 ? 28.572 -2.535 -26.609 1.00 85.31 75 ASP A C 1
ATOM 573 O O . ASP A 1 75 ? 28.886 -3.721 -26.763 1.00 85.31 75 ASP A O 1
ATOM 577 N N . PRO A 1 76 ? 27.440 -2.039 -27.144 1.00 88.31 76 PRO A N 1
ATOM 578 C CA . PRO A 1 76 ? 26.842 -0.741 -26.823 1.00 88.31 76 PRO A CA 1
ATOM 579 C C . PRO A 1 76 ? 26.358 -0.672 -25.358 1.00 88.31 76 PRO A C 1
ATOM 581 O O . PRO A 1 76 ? 26.195 -1.729 -24.719 1.00 88.31 76 PRO A O 1
ATOM 584 N N . PRO A 1 77 ? 26.113 0.545 -24.826 1.00 89.69 77 PRO A N 1
ATOM 585 C CA . PRO A 1 77 ? 25.484 0.743 -23.521 1.00 89.69 77 PRO A CA 1
ATOM 586 C C . PRO A 1 77 ? 24.149 0.000 -23.411 1.00 89.69 77 PRO A C 1
ATOM 588 O O . PRO A 1 77 ? 23.455 -0.189 -24.409 1.00 89.69 77 PRO A O 1
ATOM 591 N N . VAL A 1 78 ? 23.780 -0.411 -22.196 1.00 88.12 78 VAL A N 1
ATOM 592 C CA . VAL A 1 78 ? 22.485 -1.057 -21.938 1.00 88.12 78 VAL A CA 1
ATOM 593 C C . VAL A 1 78 ? 21.425 0.036 -21.737 1.00 88.12 78 VAL A C 1
ATOM 595 O O . VAL A 1 78 ? 21.575 0.843 -20.816 1.00 88.12 78 VAL A O 1
ATOM 598 N N . PRO A 1 79 ? 20.376 0.115 -22.579 1.00 84.19 79 PRO A N 1
ATOM 599 C CA . PRO A 1 79 ? 19.290 1.073 -22.383 1.00 84.19 79 PRO A CA 1
ATOM 600 C C . PRO A 1 79 ? 18.650 0.915 -21.000 1.00 84.19 79 PRO A C 1
ATOM 602 O O . PRO A 1 79 ? 18.494 -0.199 -20.514 1.00 84.19 79 PRO A O 1
ATOM 605 N N . GLY A 1 80 ? 18.299 2.031 -20.358 1.00 81.44 80 GLY A N 1
ATOM 606 C CA . GLY A 1 80 ? 17.719 2.019 -19.009 1.00 81.44 80 GLY A CA 1
ATOM 607 C C . GLY A 1 80 ? 18.720 1.800 -17.867 1.00 81.44 80 GLY A C 1
ATOM 608 O O . GLY A 1 80 ? 18.311 1.870 -16.713 1.00 81.44 80 GLY A O 1
ATOM 609 N N . VAL A 1 81 ? 20.016 1.608 -18.160 1.00 88.56 81 VAL A N 1
ATOM 610 C CA . VAL A 1 81 ? 21.071 1.428 -17.147 1.00 88.56 81 VAL A CA 1
ATOM 611 C C . VAL A 1 81 ? 21.990 2.645 -17.076 1.00 88.56 81 VAL A C 1
ATOM 613 O O . VAL A 1 81 ? 22.517 3.108 -18.090 1.00 88.56 81 VAL A O 1
ATOM 616 N N . VAL A 1 82 ? 22.246 3.127 -15.863 1.00 92.50 82 VAL A N 1
ATOM 617 C CA . VAL A 1 82 ? 23.352 4.037 -15.551 1.00 92.50 82 VAL A CA 1
ATOM 618 C C . VAL A 1 82 ? 24.512 3.195 -15.029 1.00 92.50 82 VAL A C 1
ATOM 620 O O . VAL A 1 82 ? 24.445 2.623 -13.947 1.00 92.50 82 VAL A O 1
ATOM 623 N N . LEU A 1 83 ? 25.579 3.078 -15.822 1.00 94.25 83 LEU A N 1
ATOM 624 C CA . LEU A 1 83 ? 26.722 2.226 -15.491 1.00 94.25 83 LEU A CA 1
ATOM 625 C C . LEU A 1 83 ? 27.892 3.033 -14.915 1.00 94.25 83 LEU A C 1
ATOM 627 O O . LEU A 1 83 ? 28.492 3.864 -15.599 1.00 94.25 83 LEU A O 1
ATOM 631 N N . HIS A 1 84 ? 28.295 2.697 -13.695 1.00 94.56 84 HIS A N 1
ATOM 632 C CA . HIS A 1 84 ? 29.485 3.202 -13.026 1.00 94.56 84 HIS A CA 1
ATOM 633 C C . HIS A 1 84 ? 30.659 2.236 -13.212 1.00 94.56 84 HIS A C 1
ATOM 635 O O . HIS A 1 84 ? 30.715 1.161 -12.615 1.00 94.56 84 HIS A O 1
ATOM 641 N N . VAL A 1 85 ? 31.649 2.625 -14.015 1.00 94.06 85 VAL A N 1
ATOM 642 C CA . VAL A 1 85 ? 32.863 1.813 -14.181 1.00 94.06 85 VAL A CA 1
ATOM 643 C C . VAL A 1 85 ? 33.746 1.941 -12.939 1.00 94.06 85 VAL A C 1
ATOM 645 O O . VAL A 1 85 ? 34.011 3.049 -12.464 1.00 94.06 85 VAL A O 1
ATOM 648 N N . ARG A 1 86 ? 34.205 0.806 -12.404 1.00 93.12 86 ARG A N 1
ATOM 649 C CA . ARG A 1 86 ? 35.051 0.731 -11.208 1.00 93.12 86 ARG A CA 1
ATOM 650 C C . ARG A 1 86 ? 36.356 0.015 -11.538 1.00 93.12 86 ARG A C 1
ATOM 652 O O . ARG A 1 86 ? 36.347 -1.172 -11.822 1.00 93.12 86 ARG A O 1
ATOM 659 N N . SER A 1 87 ? 37.486 0.708 -11.432 1.00 88.62 87 SER A N 1
ATOM 660 C CA . SER A 1 87 ? 38.820 0.150 -11.709 1.00 88.62 87 SER A CA 1
ATOM 661 C C . SER A 1 87 ? 39.406 -0.607 -10.508 1.00 88.62 87 SER A C 1
ATOM 663 O O . SER A 1 87 ? 40.525 -0.331 -10.089 1.00 88.62 87 SER A O 1
ATOM 665 N N . ASN A 1 88 ? 38.642 -1.525 -9.907 1.00 90.62 88 ASN A N 1
ATOM 666 C CA . ASN A 1 88 ? 39.116 -2.353 -8.793 1.00 90.62 88 ASN A CA 1
ATOM 667 C C . ASN A 1 88 ? 38.903 -3.846 -9.103 1.00 90.62 88 ASN A C 1
ATOM 669 O O . ASN A 1 88 ? 37.796 -4.344 -8.881 1.00 90.62 88 ASN A O 1
ATOM 673 N N . PRO A 1 89 ? 39.935 -4.571 -9.578 1.00 89.69 89 PRO A N 1
ATOM 674 C CA . PRO A 1 89 ? 39.808 -5.967 -9.997 1.00 89.69 89 PRO A CA 1
ATOM 675 C C . PRO A 1 89 ? 39.387 -6.910 -8.867 1.00 89.69 89 PRO A C 1
ATOM 677 O O . PRO A 1 89 ? 38.787 -7.939 -9.156 1.00 89.69 89 PRO A O 1
ATOM 680 N N . ALA A 1 90 ? 39.600 -6.555 -7.592 1.00 91.38 90 ALA A N 1
ATOM 681 C CA . ALA A 1 90 ? 39.158 -7.375 -6.459 1.00 91.38 90 ALA A CA 1
ATOM 682 C C . ALA A 1 90 ? 37.632 -7.587 -6.433 1.00 91.38 90 ALA A C 1
ATOM 684 O O . ALA A 1 90 ? 37.155 -8.581 -5.894 1.00 91.38 90 ALA A O 1
ATOM 685 N N . ARG A 1 91 ? 36.862 -6.700 -7.081 1.00 92.25 91 ARG A N 1
ATOM 686 C CA . ARG A 1 91 ? 35.403 -6.834 -7.222 1.00 92.25 91 ARG A CA 1
ATOM 687 C C . ARG A 1 91 ? 34.988 -8.082 -7.994 1.00 92.25 91 ARG A C 1
ATOM 689 O O . ARG A 1 91 ? 33.869 -8.538 -7.830 1.00 92.25 91 ARG A O 1
ATOM 696 N N . ALA A 1 92 ? 35.874 -8.638 -8.819 1.00 90.44 92 ALA A N 1
ATOM 697 C CA . ALA A 1 92 ? 35.636 -9.887 -9.531 1.00 90.44 92 ALA A CA 1
ATOM 698 C C . ALA A 1 92 ? 35.350 -11.079 -8.603 1.00 90.44 92 ALA A C 1
ATOM 700 O O . ALA A 1 92 ? 34.691 -12.022 -9.030 1.00 90.44 92 ALA A O 1
ATOM 701 N N . ALA A 1 93 ? 35.850 -11.035 -7.364 1.00 90.75 93 ALA A N 1
ATOM 702 C CA . ALA A 1 93 ? 35.679 -12.091 -6.372 1.00 90.75 93 ALA A CA 1
ATOM 703 C C . ALA A 1 93 ? 34.421 -11.921 -5.503 1.00 90.75 93 ALA A C 1
ATOM 705 O O . ALA A 1 93 ? 34.176 -12.760 -4.642 1.00 90.75 93 ALA A O 1
ATOM 706 N N . LEU A 1 94 ? 33.660 -10.841 -5.702 1.00 90.31 94 LEU A N 1
ATOM 707 C CA . LEU A 1 94 ? 32.505 -10.494 -4.883 1.00 90.31 94 LEU A CA 1
ATOM 708 C C . LEU A 1 94 ? 31.198 -10.851 -5.587 1.00 90.31 94 LEU A C 1
ATOM 710 O O . LEU A 1 94 ? 31.098 -10.779 -6.814 1.00 90.31 94 LEU A O 1
ATOM 714 N N . ASN A 1 95 ? 30.183 -11.187 -4.800 1.00 88.75 95 ASN A N 1
ATOM 715 C CA . ASN A 1 95 ? 28.816 -11.326 -5.286 1.00 88.75 95 ASN A CA 1
ATOM 716 C C . ASN A 1 95 ? 28.110 -9.956 -5.405 1.00 88.75 95 ASN A C 1
ATOM 718 O O . ASN A 1 95 ? 28.603 -8.927 -4.934 1.00 88.75 95 ASN A O 1
ATOM 722 N N . GLU A 1 96 ? 26.934 -9.932 -6.040 1.00 89.12 96 GLU A N 1
ATOM 723 C CA . GLU A 1 96 ? 26.178 -8.691 -6.267 1.00 89.12 96 GLU A CA 1
ATOM 724 C C . GLU A 1 96 ? 25.775 -7.987 -4.957 1.00 89.12 96 GLU A C 1
ATOM 726 O O . GLU A 1 96 ? 25.804 -6.759 -4.905 1.00 89.12 96 GLU A O 1
ATOM 731 N N . GLN A 1 97 ? 25.457 -8.726 -3.884 1.00 88.88 97 GLN A N 1
ATOM 732 C CA . GLN A 1 97 ? 25.097 -8.141 -2.583 1.00 88.88 97 GLN A CA 1
ATOM 733 C C . GLN A 1 97 ? 26.306 -7.488 -1.899 1.00 88.88 97 GLN A C 1
ATOM 735 O O . GLN A 1 97 ? 26.200 -6.378 -1.381 1.00 88.88 97 GLN A O 1
ATOM 740 N N . GLU A 1 98 ? 27.472 -8.131 -1.936 1.00 91.44 98 GLU A N 1
ATOM 741 C CA . GLU A 1 98 ? 28.728 -7.568 -1.426 1.00 91.44 98 GLU A CA 1
ATOM 742 C C . GLU A 1 98 ? 29.116 -6.303 -2.199 1.00 91.44 98 GLU A C 1
ATOM 744 O O . GLU A 1 98 ? 29.509 -5.294 -1.609 1.00 91.44 98 GLU A O 1
ATOM 749 N N . ILE A 1 99 ? 28.946 -6.322 -3.523 1.00 93.81 99 ILE A N 1
ATOM 750 C CA . ILE A 1 99 ? 29.148 -5.147 -4.371 1.00 93.81 99 ILE A CA 1
ATOM 751 C C . ILE A 1 99 ? 28.154 -4.034 -4.020 1.00 93.81 99 ILE A C 1
ATOM 753 O O . ILE A 1 99 ? 28.570 -2.878 -3.924 1.00 93.81 99 ILE A O 1
ATOM 757 N N . ALA A 1 100 ? 26.881 -4.361 -3.777 1.00 92.62 100 ALA A N 1
ATOM 758 C CA . ALA A 1 100 ? 25.874 -3.393 -3.349 1.00 92.62 100 ALA A CA 1
ATOM 759 C C . ALA A 1 100 ? 26.301 -2.691 -2.052 1.00 92.62 100 ALA A C 1
ATOM 761 O O . ALA A 1 100 ? 26.296 -1.462 -1.982 1.00 92.62 100 ALA A O 1
ATOM 762 N N . VAL A 1 101 ? 26.746 -3.460 -1.050 1.00 93.69 101 VAL A N 1
ATOM 763 C CA . VAL A 1 101 ? 27.238 -2.916 0.226 1.00 93.69 101 VAL A CA 1
ATOM 764 C C . VAL A 1 101 ? 28.423 -1.983 -0.014 1.00 93.69 101 VAL A C 1
ATOM 766 O O . VAL A 1 101 ? 28.438 -0.866 0.504 1.00 93.69 101 VAL A O 1
ATOM 769 N N . LEU A 1 102 ? 29.387 -2.391 -0.847 1.00 94.62 102 LEU A N 1
ATOM 770 C CA . LEU A 1 102 ? 30.527 -1.543 -1.200 1.00 94.62 102 LEU A CA 1
ATOM 771 C C . LEU A 1 102 ? 30.118 -0.248 -1.902 1.00 94.62 102 LEU A C 1
ATOM 773 O O . LEU A 1 102 ? 30.750 0.778 -1.662 1.00 94.62 102 LEU A O 1
ATOM 777 N N . GLU A 1 103 ? 29.112 -0.275 -2.777 1.00 95.12 103 GLU A N 1
ATOM 778 C CA . GLU A 1 103 ? 28.637 0.925 -3.470 1.00 95.12 103 GLU A CA 1
ATOM 779 C C . GLU A 1 103 ? 27.910 1.884 -2.525 1.00 95.12 103 GLU A C 1
ATOM 781 O O . GLU A 1 103 ? 28.155 3.089 -2.595 1.00 95.12 103 GLU A O 1
ATOM 786 N N . VAL A 1 104 ? 27.101 1.372 -1.594 1.00 93.75 104 VAL A N 1
ATOM 787 C CA . VAL A 1 104 ? 26.419 2.201 -0.588 1.00 93.75 104 VAL A CA 1
ATOM 788 C C . VAL A 1 104 ? 27.411 2.813 0.404 1.00 93.75 104 VAL A C 1
ATOM 790 O O . VAL A 1 104 ? 27.316 4.001 0.714 1.00 93.75 104 VAL A O 1
ATOM 793 N N . LEU A 1 105 ? 28.426 2.052 0.834 1.00 93.38 105 LEU A N 1
ATOM 794 C CA . LEU A 1 105 ? 29.488 2.526 1.735 1.00 93.38 105 LEU A CA 1
ATOM 795 C C . LEU A 1 105 ? 30.273 3.727 1.189 1.00 93.38 105 LEU A C 1
ATOM 797 O O . LEU A 1 105 ? 30.929 4.427 1.958 1.00 93.38 105 LEU A O 1
ATOM 801 N N . ARG A 1 106 ? 30.210 4.001 -0.119 1.00 90.12 106 ARG A N 1
ATOM 802 C CA . ARG A 1 106 ? 30.874 5.169 -0.716 1.00 90.12 106 ARG A CA 1
ATOM 803 C C . ARG A 1 106 ? 30.273 6.486 -0.233 1.00 90.12 106 ARG A C 1
ATOM 805 O O . ARG A 1 106 ? 30.982 7.489 -0.202 1.00 90.12 106 ARG A O 1
ATOM 812 N N . SER A 1 107 ? 28.974 6.514 0.067 1.00 88.69 107 SER A N 1
ATOM 813 C CA . SER A 1 107 ? 28.247 7.718 0.497 1.00 88.69 107 SER A CA 1
ATOM 814 C C . SER A 1 107 ? 26.980 7.336 1.282 1.00 88.69 107 SER A C 1
ATOM 816 O O . SER A 1 107 ? 25.868 7.577 0.811 1.00 88.69 107 SER A O 1
ATOM 818 N N . PRO A 1 108 ? 27.121 6.732 2.476 1.00 85.12 108 PRO A N 1
ATOM 819 C CA . PRO A 1 108 ? 25.991 6.199 3.239 1.00 85.12 108 PRO A CA 1
ATOM 820 C C . PRO A 1 108 ? 24.982 7.285 3.622 1.00 85.12 108 PRO A C 1
ATOM 822 O O . PRO A 1 108 ? 23.787 7.056 3.513 1.00 85.12 108 PRO A O 1
ATOM 825 N N . GLU A 1 109 ? 25.444 8.491 3.955 1.00 83.81 109 GLU A N 1
ATOM 826 C CA . GLU A 1 109 ? 24.567 9.630 4.274 1.00 83.81 109 GLU A CA 1
ATOM 827 C C . GLU A 1 109 ? 23.733 10.123 3.080 1.00 83.81 109 GLU A C 1
ATOM 829 O O . GLU A 1 109 ? 22.758 10.845 3.257 1.00 83.81 109 GLU A O 1
ATOM 834 N N . HIS A 1 110 ? 24.116 9.758 1.852 1.00 84.44 110 HIS A N 1
ATOM 835 C CA . HIS A 1 110 ? 23.385 10.133 0.643 1.00 84.44 110 HIS A CA 1
ATOM 836 C C . HIS A 1 110 ? 22.372 9.063 0.220 1.00 84.44 110 HIS A C 1
ATOM 838 O O . HIS A 1 110 ? 21.282 9.390 -0.252 1.00 84.44 110 HIS A O 1
ATOM 844 N N . PHE A 1 111 ? 22.737 7.789 0.378 1.00 82.44 111 PHE A N 1
ATOM 845 C CA . PHE A 1 111 ? 21.958 6.669 -0.144 1.00 82.44 111 PHE A CA 1
ATOM 846 C C . PHE A 1 111 ? 21.107 5.946 0.898 1.00 82.44 111 PHE A C 1
ATOM 848 O O . PHE A 1 111 ? 20.245 5.177 0.495 1.00 82.44 111 PHE A O 1
ATOM 855 N N . VAL A 1 112 ? 21.353 6.117 2.200 1.00 82.00 112 VAL A N 1
ATOM 856 C CA . VAL A 1 112 ? 20.696 5.331 3.256 1.00 82.00 112 VAL A CA 1
ATOM 857 C C . VAL A 1 112 ? 19.786 6.208 4.099 1.00 82.00 112 VAL A C 1
ATOM 859 O O . VAL A 1 112 ? 20.231 7.164 4.736 1.00 82.00 112 VAL A O 1
ATOM 862 N N . ASP A 1 113 ? 18.518 5.817 4.187 1.00 73.56 113 ASP A N 1
ATOM 863 C CA . ASP A 1 113 ? 17.560 6.416 5.106 1.00 73.56 113 ASP A CA 1
ATOM 864 C C . ASP A 1 113 ? 18.010 6.073 6.548 1.00 73.56 113 ASP A C 1
ATOM 866 O O . ASP A 1 113 ? 18.013 4.918 6.984 1.00 73.56 113 ASP A O 1
ATOM 870 N N . GLY A 1 114 ? 18.454 7.083 7.303 1.00 73.94 114 GLY A N 1
ATOM 871 C CA . GLY A 1 114 ? 19.039 6.903 8.642 1.00 73.94 114 GLY A CA 1
ATOM 872 C C . GLY A 1 114 ? 20.557 6.662 8.668 1.00 73.94 114 GLY A C 1
ATOM 873 O O . GLY A 1 114 ? 21.094 6.303 9.718 1.00 73.94 114 GLY A O 1
ATOM 874 N N . GLY A 1 115 ? 21.246 6.871 7.540 1.00 82.56 115 GLY A N 1
ATOM 875 C CA . GLY A 1 115 ? 22.704 6.991 7.468 1.00 82.56 115 GLY A CA 1
ATOM 876 C C . GLY A 1 115 ? 23.483 5.733 7.868 1.00 82.56 115 GLY A C 1
ATOM 877 O O . GLY A 1 115 ? 23.007 4.596 7.753 1.00 82.56 115 GLY A O 1
ATOM 878 N N . MET A 1 116 ? 24.718 5.929 8.340 1.00 86.75 116 MET A N 1
ATOM 879 C CA . MET A 1 116 ? 25.654 4.834 8.639 1.00 86.75 116 MET A CA 1
ATOM 880 C C . MET A 1 116 ? 25.119 3.814 9.660 1.00 86.75 116 MET A C 1
ATOM 882 O O . MET A 1 116 ? 25.391 2.620 9.539 1.00 86.75 116 MET A O 1
ATOM 886 N N . THR A 1 117 ? 24.342 4.242 10.659 1.00 85.00 117 THR A N 1
ATOM 887 C CA . THR A 1 117 ? 23.818 3.339 11.698 1.00 85.00 117 THR A CA 1
ATOM 888 C C . THR A 1 117 ? 22.854 2.300 11.123 1.00 85.00 117 THR A C 1
ATOM 890 O O . THR A 1 117 ? 22.941 1.120 11.473 1.00 85.00 117 THR A O 1
ATOM 893 N N . THR A 1 118 ? 21.957 2.708 10.220 1.00 83.75 118 THR A N 1
ATOM 894 C CA . THR A 1 118 ? 21.041 1.782 9.535 1.00 83.75 118 THR A CA 1
ATOM 895 C C . THR A 1 118 ? 21.812 0.811 8.646 1.00 83.75 118 THR A C 1
ATOM 897 O O . THR A 1 118 ? 21.551 -0.394 8.684 1.00 83.75 118 THR A O 1
ATOM 900 N N . LEU A 1 119 ? 22.807 1.311 7.907 1.00 88.06 119 LEU A N 1
ATOM 901 C CA . LEU A 1 119 ? 23.669 0.477 7.070 1.00 88.06 119 LEU A CA 1
ATOM 902 C C . LEU A 1 119 ? 24.425 -0.573 7.893 1.00 88.06 119 LEU A C 1
ATOM 904 O O . LEU A 1 119 ? 24.405 -1.750 7.542 1.00 88.06 119 LEU A O 1
ATOM 908 N N . ALA A 1 120 ? 25.051 -0.172 9.001 1.00 89.62 120 ALA A N 1
ATOM 909 C CA . ALA A 1 120 ? 25.806 -1.075 9.865 1.00 89.62 120 ALA A CA 1
ATOM 910 C C . ALA A 1 120 ? 24.931 -2.216 10.408 1.00 89.62 120 ALA A C 1
ATOM 912 O O . ALA A 1 120 ? 25.344 -3.376 10.381 1.00 89.62 120 ALA A O 1
ATOM 913 N N . ARG A 1 121 ? 23.698 -1.902 10.832 1.00 86.62 121 ARG A N 1
ATOM 914 C CA . ARG A 1 121 ? 22.721 -2.909 11.269 1.00 86.62 121 ARG A CA 1
ATOM 915 C C . ARG A 1 121 ? 22.408 -3.897 10.147 1.00 86.62 121 ARG A C 1
ATOM 917 O O . ARG A 1 121 ? 22.551 -5.096 10.344 1.00 86.62 121 ARG A O 1
ATOM 924 N N . LYS A 1 122 ? 22.083 -3.395 8.951 1.00 86.69 122 LYS A N 1
ATOM 925 C CA . LYS A 1 122 ? 21.766 -4.249 7.800 1.00 86.69 122 LYS A CA 1
ATOM 926 C C . LYS A 1 122 ? 22.931 -5.162 7.413 1.00 86.69 122 LYS A C 1
ATOM 928 O O . LYS A 1 122 ? 22.711 -6.330 7.113 1.00 86.69 122 LYS A O 1
ATOM 933 N N . VAL A 1 123 ? 24.164 -4.654 7.426 1.00 89.81 123 VAL A N 1
ATOM 934 C CA . VAL A 1 123 ? 25.362 -5.461 7.143 1.00 89.81 123 VAL A CA 1
ATOM 935 C C . VAL A 1 123 ? 25.531 -6.569 8.185 1.00 89.81 123 VAL A C 1
ATOM 937 O O . VAL A 1 123 ? 25.833 -7.703 7.820 1.00 89.81 123 VAL A O 1
ATOM 940 N N . ASN A 1 124 ? 25.282 -6.275 9.463 1.00 88.56 124 ASN A N 1
ATOM 941 C CA . ASN A 1 124 ? 25.306 -7.281 10.521 1.00 88.56 124 ASN A CA 1
ATOM 942 C C . ASN A 1 124 ? 24.220 -8.357 10.320 1.00 88.56 124 ASN A C 1
ATOM 944 O O . ASN A 1 124 ? 24.501 -9.551 10.436 1.00 88.56 124 ASN A O 1
ATOM 948 N N . ASP A 1 125 ? 23.004 -7.958 9.947 1.00 82.56 125 ASP A N 1
ATOM 949 C CA . ASP A 1 125 ? 21.903 -8.883 9.644 1.00 82.56 125 ASP A CA 1
ATOM 950 C C . ASP A 1 125 ? 22.246 -9.802 8.455 1.00 82.56 125 ASP A C 1
ATOM 952 O O . ASP A 1 125 ? 22.033 -11.012 8.502 1.00 82.56 125 ASP A O 1
ATOM 956 N N . LEU A 1 126 ? 22.861 -9.257 7.401 1.00 82.62 126 LEU A N 1
ATOM 957 C CA . LEU A 1 126 ? 23.309 -10.038 6.240 1.00 82.62 126 LEU A CA 1
ATOM 958 C C . LEU A 1 126 ? 24.446 -11.014 6.588 1.00 82.62 126 LEU A C 1
ATOM 960 O O . LEU A 1 126 ? 24.453 -12.158 6.121 1.00 82.62 126 LEU A O 1
ATOM 964 N N . ALA A 1 127 ? 25.394 -10.590 7.428 1.00 83.12 127 ALA A N 1
ATOM 965 C CA . ALA A 1 127 ? 26.500 -11.431 7.878 1.00 83.12 127 ALA A CA 1
ATOM 966 C C . ALA A 1 127 ? 26.013 -12.596 8.759 1.00 83.12 127 ALA A C 1
ATOM 968 O O . ALA A 1 127 ? 26.479 -13.728 8.616 1.00 83.12 127 ALA A O 1
ATOM 969 N N . THR A 1 128 ? 25.046 -12.335 9.642 1.00 78.50 128 THR A N 1
ATOM 970 C CA . THR A 1 128 ? 24.436 -13.353 10.514 1.00 78.50 128 THR A CA 1
ATOM 971 C C . THR A 1 128 ? 23.532 -14.325 9.751 1.00 78.50 128 THR A C 1
ATOM 973 O O . THR A 1 128 ? 23.550 -15.523 10.029 1.00 78.50 128 THR A O 1
ATOM 976 N N . ALA A 1 129 ? 22.807 -13.865 8.728 1.00 72.62 129 ALA A N 1
ATOM 977 C CA . ALA A 1 129 ? 22.033 -14.746 7.851 1.00 72.62 129 ALA A CA 1
ATOM 978 C C . ALA A 1 129 ? 22.931 -15.690 7.022 1.00 72.62 129 ALA A C 1
ATOM 980 O O . ALA A 1 129 ? 22.614 -16.869 6.832 1.00 72.62 129 ALA A O 1
ATOM 981 N N . SER A 1 130 ? 24.086 -15.189 6.573 1.00 61.56 130 SER A N 1
ATOM 982 C CA . SER A 1 130 ? 25.061 -15.964 5.793 1.00 61.56 130 SER A CA 1
ATOM 983 C C . SER A 1 130 ? 25.804 -17.010 6.634 1.00 61.56 130 SER A C 1
ATOM 985 O O . SER A 1 130 ? 26.199 -18.056 6.120 1.00 61.56 130 SER A O 1
ATOM 987 N N . SER A 1 131 ? 25.980 -16.775 7.939 1.00 53.28 131 SER A N 1
ATOM 988 C CA . SER A 1 131 ? 26.610 -17.747 8.844 1.00 53.28 131 SER A CA 1
ATOM 989 C C . SER A 1 131 ? 25.657 -18.872 9.269 1.00 53.28 131 SER A C 1
ATOM 991 O O . SER A 1 131 ? 26.100 -20.006 9.451 1.00 53.28 131 SER A O 1
ATOM 993 N N . ALA A 1 132 ? 24.347 -18.613 9.335 1.00 42.03 132 ALA A N 1
ATOM 994 C CA . ALA A 1 132 ? 23.327 -19.620 9.649 1.00 42.03 132 ALA A CA 1
ATOM 995 C C . ALA A 1 132 ? 23.105 -20.659 8.527 1.00 42.03 132 ALA A C 1
ATOM 997 O O . ALA A 1 132 ? 22.632 -21.767 8.784 1.00 42.03 132 ALA A O 1
ATOM 998 N N . THR A 1 133 ? 23.471 -20.337 7.283 1.00 43.62 133 THR A N 1
ATOM 999 C CA . THR A 1 133 ? 23.346 -21.229 6.114 1.00 43.62 133 THR A CA 1
ATOM 1000 C C . THR A 1 133 ? 24.568 -22.131 5.886 1.00 43.62 133 THR A C 1
ATOM 1002 O O . THR A 1 133 ? 24.533 -23.021 5.030 1.00 43.62 133 THR A O 1
ATOM 1005 N N . ALA A 1 134 ? 25.629 -21.994 6.688 1.00 33.81 134 ALA A N 1
ATOM 1006 C CA . ALA A 1 134 ? 26.812 -22.848 6.619 1.00 33.81 134 ALA A CA 1
ATOM 1007 C C . ALA A 1 134 ? 26.572 -24.222 7.286 1.00 33.81 134 ALA A C 1
ATOM 1009 O O . ALA A 1 134 ? 26.993 -24.477 8.413 1.00 33.81 134 ALA A O 1
ATOM 1010 N N . ARG A 1 135 ? 25.914 -25.158 6.582 1.00 31.23 135 ARG A N 1
ATOM 1011 C CA . ARG A 1 135 ? 25.964 -26.589 6.951 1.00 31.23 135 ARG A CA 1
ATOM 1012 C C . ARG A 1 135 ? 27.390 -27.139 6.767 1.00 31.23 135 ARG A C 1
ATOM 1014 O O . ARG A 1 135 ? 28.053 -26.791 5.786 1.00 31.23 135 ARG A O 1
ATOM 1021 N N . PRO A 1 136 ? 27.864 -28.043 7.646 1.00 30.77 136 PRO A N 1
ATOM 1022 C CA . PRO A 1 136 ? 29.193 -28.623 7.524 1.00 30.77 136 PRO A CA 1
ATOM 1023 C C . PRO A 1 136 ? 29.269 -29.505 6.274 1.00 30.77 136 PRO A C 1
ATOM 1025 O O . PRO A 1 136 ? 28.396 -30.338 6.022 1.00 30.77 136 PRO A O 1
ATOM 1028 N N . ARG A 1 137 ? 30.345 -29.337 5.500 1.00 32.91 137 ARG A N 1
ATOM 1029 C CA . ARG A 1 137 ? 30.731 -30.250 4.418 1.00 32.91 137 ARG A CA 1
ATOM 1030 C C . ARG A 1 137 ? 31.022 -31.630 5.018 1.00 32.91 137 ARG A C 1
ATOM 1032 O O . ARG A 1 137 ? 32.140 -31.883 5.455 1.00 32.91 137 ARG A O 1
ATOM 1039 N N . GLN A 1 138 ? 30.029 -32.517 5.060 1.00 34.22 138 GLN A N 1
ATOM 1040 C CA . GLN A 1 138 ? 30.258 -33.936 5.330 1.00 34.22 138 GLN A CA 1
ATOM 1041 C C . GLN A 1 138 ? 30.588 -34.673 4.031 1.00 34.22 138 GLN A C 1
ATOM 1043 O O . GLN A 1 138 ? 29.903 -34.539 3.017 1.00 34.22 138 GLN A O 1
ATOM 1048 N N . GLY A 1 139 ? 31.700 -35.405 4.093 1.00 29.45 139 GLY A N 1
ATOM 1049 C CA . GLY A 1 139 ? 32.283 -36.178 3.011 1.00 29.45 139 GLY A CA 1
ATOM 1050 C C . GLY A 1 139 ? 31.385 -37.306 2.512 1.00 29.45 139 GLY A C 1
ATOM 1051 O O . GLY A 1 139 ? 30.494 -37.800 3.202 1.00 29.45 139 GLY A O 1
ATOM 1052 N N . GLY A 1 140 ? 31.647 -37.690 1.265 1.00 32.78 140 GLY A N 1
ATOM 1053 C CA . GLY A 1 140 ? 30.869 -38.667 0.527 1.00 32.78 140 GLY A CA 1
ATOM 1054 C C . GLY A 1 140 ? 30.801 -40.034 1.202 1.00 32.78 140 GLY A C 1
ATOM 1055 O O . GLY A 1 140 ? 31.806 -40.606 1.616 1.00 32.78 140 GLY A O 1
ATOM 1056 N N . SER A 1 141 ? 29.600 -40.601 1.196 1.00 27.30 141 SER A N 1
ATOM 1057 C CA . SER A 1 141 ? 29.397 -42.040 1.283 1.00 27.30 141 SER A CA 1
ATOM 1058 C C . SER A 1 141 ? 28.414 -42.446 0.191 1.00 27.30 141 SER A C 1
ATOM 1060 O O . SER A 1 141 ? 27.239 -42.084 0.211 1.00 27.30 141 SER A O 1
ATOM 1062 N N . ARG A 1 142 ? 28.935 -43.163 -0.810 1.00 31.17 142 ARG A N 1
ATOM 1063 C CA . ARG A 1 142 ? 28.153 -43.855 -1.837 1.00 31.17 142 ARG A CA 1
ATOM 1064 C C . ARG A 1 142 ? 27.263 -44.896 -1.158 1.00 31.17 142 ARG A C 1
ATOM 1066 O O . ARG A 1 142 ? 27.776 -45.819 -0.530 1.00 31.17 142 ARG A O 1
ATOM 1073 N N . ARG A 1 143 ? 25.950 -44.822 -1.376 1.00 30.22 143 ARG A N 1
ATOM 1074 C CA . ARG A 1 143 ? 25.060 -45.983 -1.265 1.00 30.22 143 ARG A CA 1
ATOM 1075 C C . ARG A 1 143 ? 24.204 -46.093 -2.520 1.00 30.22 143 ARG A C 1
ATOM 1077 O O . ARG A 1 143 ? 23.414 -45.207 -2.823 1.00 30.22 143 ARG A O 1
ATOM 1084 N N . ASN A 1 144 ? 24.404 -47.202 -3.227 1.00 30.12 144 ASN A N 1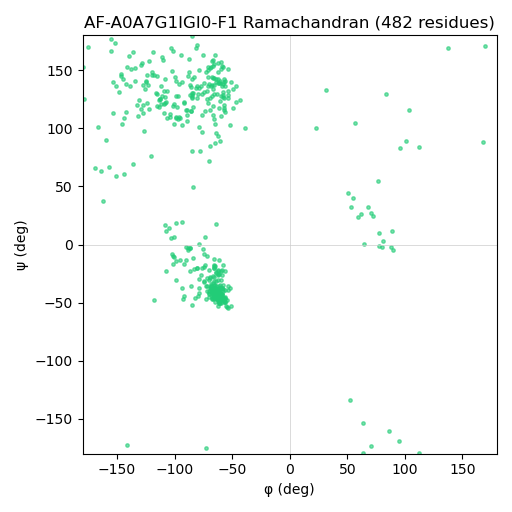
ATOM 1085 C CA . ASN A 1 144 ? 23.543 -47.692 -4.295 1.00 30.12 144 ASN A CA 1
ATOM 1086 C C . ASN A 1 144 ? 22.141 -47.982 -3.749 1.00 30.12 144 ASN A C 1
ATOM 1088 O O . ASN A 1 144 ? 22.013 -48.616 -2.700 1.00 30.12 144 ASN A O 1
ATOM 1092 N N . ARG A 1 145 ? 21.107 -47.623 -4.512 1.00 29.55 145 ARG A N 1
ATOM 1093 C CA . ARG A 1 145 ? 19.809 -48.301 -4.471 1.00 29.55 145 ARG A CA 1
ATOM 1094 C C . ARG A 1 145 ? 19.192 -48.311 -5.865 1.00 29.55 145 ARG A C 1
ATOM 1096 O O . ARG A 1 145 ? 18.707 -47.303 -6.358 1.00 29.55 145 ARG A O 1
ATOM 1103 N N . THR A 1 146 ? 19.278 -49.483 -6.474 1.00 29.17 146 THR A N 1
ATOM 1104 C CA . THR A 1 146 ? 18.402 -49.992 -7.527 1.00 29.17 146 THR A CA 1
ATOM 1105 C C . THR A 1 146 ? 17.007 -50.240 -6.952 1.00 29.17 146 THR A C 1
ATOM 1107 O O . THR A 1 146 ? 16.893 -50.688 -5.809 1.00 29.17 146 THR A O 1
ATOM 1110 N N . GLY A 1 147 ? 15.962 -49.994 -7.738 1.00 30.00 147 GLY A N 1
ATOM 1111 C CA . GLY A 1 147 ? 14.592 -50.338 -7.366 1.00 30.00 147 GLY A CA 1
ATOM 1112 C C . GLY A 1 147 ? 13.574 -49.687 -8.289 1.00 30.00 147 GLY A C 1
ATOM 1113 O O . GLY A 1 147 ? 13.130 -48.575 -8.028 1.00 30.00 147 GLY A O 1
ATOM 1114 N N . GLU A 1 148 ? 13.266 -50.392 -9.371 1.00 32.25 148 GLU A N 1
ATOM 1115 C CA . GLU A 1 148 ? 12.180 -50.139 -10.316 1.00 32.25 148 GLU A CA 1
ATOM 1116 C C . GLU A 1 148 ? 10.803 -50.181 -9.629 1.00 32.25 148 GLU A C 1
ATOM 1118 O O . GLU A 1 148 ? 10.597 -50.908 -8.656 1.00 32.25 148 GLU A O 1
ATOM 1123 N N . GLY A 1 149 ? 9.848 -49.425 -10.173 1.00 28.00 149 GLY A N 1
ATOM 1124 C CA . GLY A 1 149 ? 8.437 -49.487 -9.803 1.00 28.00 149 GLY A CA 1
ATOM 1125 C C . GLY A 1 149 ? 7.578 -48.743 -10.823 1.00 28.00 149 GLY A C 1
ATOM 1126 O O . GLY A 1 149 ? 7.526 -47.516 -10.814 1.00 28.00 149 GLY A O 1
ATOM 1127 N N . GLU A 1 150 ? 6.943 -49.499 -11.719 1.00 30.45 150 GLU A N 1
ATOM 1128 C CA . GLU A 1 150 ? 5.950 -49.043 -12.701 1.00 30.45 150 GLU A CA 1
ATOM 1129 C C . GLU A 1 150 ? 4.726 -48.362 -12.050 1.00 3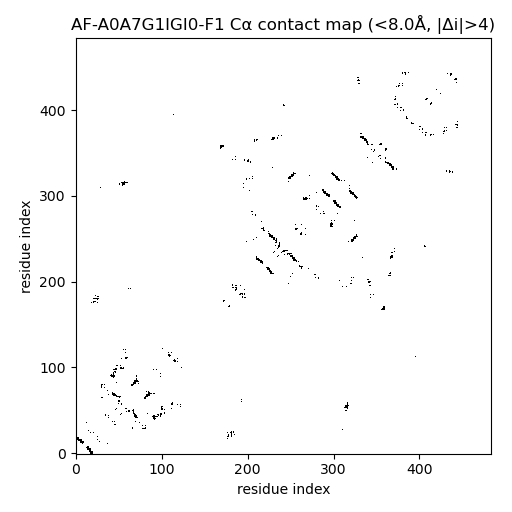0.45 150 GLU A C 1
ATOM 1131 O O . GLU A 1 150 ? 4.341 -48.717 -10.929 1.00 30.45 150 GLU A O 1
ATOM 1136 N N . PRO A 1 151 ? 4.037 -47.441 -12.753 1.00 31.44 151 PRO A N 1
ATOM 1137 C CA . PRO A 1 151 ? 2.799 -46.848 -12.269 1.00 31.44 151 PRO A CA 1
ATOM 1138 C C . PRO A 1 151 ? 1.585 -47.730 -12.600 1.00 31.44 151 PRO A C 1
ATOM 1140 O O . PRO A 1 151 ? 1.325 -48.067 -13.755 1.00 31.44 151 PRO A O 1
ATOM 1143 N N . ARG A 1 152 ? 0.790 -48.058 -11.575 1.00 28.73 152 ARG A N 1
ATOM 1144 C CA . ARG A 1 152 ? -0.537 -48.667 -11.730 1.00 28.73 152 ARG A CA 1
ATOM 1145 C C . ARG A 1 152 ? -1.579 -47.604 -12.070 1.00 28.73 152 ARG A C 1
ATOM 1147 O O . ARG A 1 152 ? -1.756 -46.631 -11.345 1.00 28.73 152 ARG A O 1
ATOM 1154 N N . THR A 1 153 ? -2.292 -47.858 -13.158 1.00 30.75 153 THR A N 1
ATOM 1155 C CA . THR A 1 153 ? -3.560 -47.241 -13.548 1.00 30.75 153 THR A CA 1
ATOM 1156 C C . THR A 1 153 ? -4.657 -47.497 -12.513 1.00 30.75 153 THR A C 1
ATOM 1158 O O . THR A 1 153 ? -4.810 -48.634 -12.066 1.00 30.75 153 THR A O 1
ATOM 1161 N N . VAL A 1 154 ? -5.476 -46.485 -12.212 1.00 30.84 154 VAL A N 1
ATOM 1162 C CA . VAL A 1 154 ? -6.824 -46.692 -11.659 1.00 30.84 154 VAL A CA 1
ATOM 1163 C C . VAL A 1 154 ? -7.805 -45.654 -12.207 1.00 30.84 154 VAL A C 1
ATOM 1165 O O . VAL A 1 154 ? -7.712 -44.462 -11.938 1.00 30.84 154 VAL A O 1
ATOM 1168 N N . ASP A 1 155 ? -8.665 -46.193 -13.060 1.00 26.69 155 ASP A N 1
ATOM 1169 C CA . ASP A 1 155 ? -10.073 -45.944 -13.353 1.00 26.69 155 ASP A CA 1
ATOM 1170 C C . ASP A 1 155 ? -10.762 -44.575 -13.241 1.00 26.69 155 ASP A C 1
ATOM 1172 O O . ASP A 1 155 ? -10.786 -43.869 -12.235 1.00 26.69 155 ASP A O 1
ATOM 1176 N N . ARG A 1 156 ? -11.498 -44.339 -14.336 1.00 30.17 156 ARG A N 1
ATOM 1177 C CA . ARG A 1 156 ? -12.621 -43.425 -14.530 1.00 30.17 156 ARG A CA 1
ATOM 1178 C C . ARG A 1 156 ? -13.750 -43.718 -13.544 1.00 30.17 156 ARG A C 1
ATOM 1180 O O . ARG A 1 156 ? -14.162 -44.866 -13.413 1.00 30.17 156 ARG A O 1
ATOM 1187 N N . CYS A 1 157 ? -14.408 -42.666 -13.058 1.00 25.83 157 CYS A N 1
ATOM 1188 C CA . CYS A 1 157 ? -15.846 -42.742 -12.823 1.00 25.83 157 CYS A CA 1
ATOM 1189 C C . CYS A 1 157 ? -16.551 -41.390 -13.015 1.00 25.83 157 CYS A C 1
ATOM 1191 O O . CYS A 1 157 ? -16.129 -40.367 -12.488 1.00 25.83 157 CYS A O 1
ATOM 1193 N N . ALA A 1 158 ? -17.635 -41.472 -13.790 1.00 27.97 158 ALA A N 1
ATOM 1194 C CA . ALA A 1 158 ? -18.847 -40.658 -13.816 1.00 27.97 158 ALA A CA 1
ATOM 1195 C C . ALA A 1 158 ? -18.757 -39.134 -14.021 1.00 27.97 158 ALA A C 1
ATOM 1197 O O . ALA A 1 158 ? -18.554 -38.337 -13.109 1.00 27.97 158 ALA A O 1
ATOM 1198 N N . GLN A 1 159 ? -19.107 -38.748 -15.250 1.00 32.22 159 GLN A N 1
ATOM 1199 C CA . GLN A 1 159 ? -19.704 -37.459 -15.568 1.00 32.22 159 GLN A CA 1
ATOM 1200 C C . GLN A 1 159 ? -21.001 -37.268 -14.771 1.00 32.22 159 GLN A C 1
ATOM 1202 O O . GLN A 1 159 ? -21.908 -38.096 -14.859 1.00 32.22 159 GLN A O 1
ATOM 1207 N N . VAL A 1 160 ? -21.109 -36.148 -14.055 1.00 33.25 160 VAL A N 1
ATOM 1208 C CA . VAL A 1 160 ? -22.396 -35.594 -13.627 1.00 33.25 160 VAL A CA 1
ATOM 1209 C C . VAL A 1 160 ? -22.612 -34.291 -14.384 1.00 33.25 160 VAL A C 1
ATOM 1211 O O . VAL A 1 160 ? -21.803 -33.365 -14.363 1.00 33.25 160 VAL A O 1
ATOM 1214 N N . SER A 1 161 ? -23.708 -34.299 -15.121 1.00 33.44 161 SER A N 1
ATOM 1215 C CA . SER A 1 161 ? -24.236 -33.290 -16.020 1.00 33.44 161 SER A CA 1
ATOM 1216 C C . SER A 1 161 ? -24.640 -31.981 -15.331 1.00 33.44 161 SER A C 1
ATOM 1218 O O . SER A 1 161 ? -25.325 -31.990 -14.315 1.00 33.44 161 SER A O 1
ATOM 1220 N N . GLY A 1 162 ? -24.323 -30.862 -15.993 1.00 39.50 162 GLY A N 1
ATOM 1221 C CA . GLY A 1 162 ? -25.297 -29.792 -16.226 1.00 39.50 162 GLY A CA 1
ATOM 1222 C C . GLY A 1 162 ? -25.650 -28.865 -15.065 1.00 39.50 162 GLY A C 1
ATOM 1223 O O . GLY A 1 162 ? -26.827 -28.642 -14.815 1.00 39.50 162 GLY A O 1
ATOM 1224 N N . VAL A 1 163 ? -24.659 -28.235 -14.432 1.00 36.19 163 VAL A N 1
ATOM 1225 C CA . VAL A 1 163 ? -24.866 -26.895 -13.859 1.00 36.19 163 VAL A CA 1
ATOM 1226 C C . VAL A 1 163 ? -24.313 -25.910 -14.877 1.00 36.19 163 VAL A C 1
ATOM 1228 O O . VAL A 1 163 ? -23.126 -25.961 -15.199 1.00 36.19 163 VAL A O 1
ATOM 1231 N N . THR A 1 164 ? -25.154 -25.028 -15.414 1.00 35.19 164 THR A N 1
ATOM 1232 C CA . THR A 1 164 ? -24.704 -23.867 -16.190 1.00 35.19 164 THR A CA 1
ATOM 1233 C C . THR A 1 164 ? -23.840 -22.997 -15.278 1.00 35.19 164 THR A C 1
ATOM 1235 O O . THR A 1 164 ? -24.347 -22.133 -14.562 1.00 35.19 164 THR A O 1
ATOM 1238 N N . ARG A 1 165 ? -22.528 -23.269 -15.243 1.00 41.56 165 ARG A N 1
ATOM 1239 C CA . ARG A 1 165 ? -21.538 -22.392 -14.619 1.00 41.56 165 ARG A CA 1
ATOM 1240 C C . ARG A 1 165 ? -21.682 -21.040 -15.307 1.00 41.56 165 ARG A C 1
ATOM 1242 O O . ARG A 1 165 ? -21.446 -20.942 -16.510 1.00 41.56 165 ARG A O 1
ATOM 1249 N N . ARG A 1 166 ? -22.089 -20.011 -14.554 1.00 42.94 166 ARG A N 1
ATOM 1250 C CA . ARG A 1 166 ? -21.870 -18.622 -14.976 1.00 42.94 166 ARG A CA 1
ATOM 1251 C C . ARG A 1 166 ? -20.413 -18.517 -15.444 1.00 42.94 166 ARG A C 1
ATOM 1253 O O . ARG A 1 166 ? -19.561 -19.109 -14.774 1.00 42.94 166 ARG A O 1
ATOM 1260 N N . PRO A 1 167 ? -20.121 -17.843 -16.569 1.00 52.25 167 PRO A N 1
ATOM 1261 C CA . PRO A 1 167 ? -18.740 -17.636 -16.971 1.00 52.25 167 PRO A CA 1
ATOM 1262 C C . PRO A 1 167 ? -18.032 -16.945 -15.806 1.00 52.25 167 PRO A C 1
ATOM 1264 O O . PRO A 1 167 ? -18.423 -15.857 -15.390 1.00 52.25 167 PRO A O 1
ATOM 1267 N N . VAL A 1 168 ? -17.078 -17.650 -15.202 1.00 76.12 168 VAL A N 1
ATOM 1268 C CA . VAL A 1 168 ? -16.236 -17.092 -14.148 1.00 76.12 168 VAL A CA 1
ATOM 1269 C C . VAL A 1 168 ? -15.289 -16.152 -14.869 1.00 76.12 168 VAL A C 1
ATOM 1271 O O . VAL A 1 168 ? -14.529 -16.604 -15.728 1.00 76.12 168 VAL A O 1
ATOM 1274 N N . THR A 1 169 ? -15.391 -14.856 -14.583 1.00 85.31 169 THR A N 1
ATOM 1275 C CA . THR A 1 169 ? -14.429 -13.876 -15.080 1.00 85.31 169 THR A CA 1
ATOM 1276 C C . THR A 1 169 ? -13.026 -14.346 -14.694 1.00 85.31 169 THR A C 1
ATOM 1278 O O . THR A 1 169 ? -12.820 -14.708 -13.533 1.00 85.31 169 THR A O 1
ATOM 1281 N N . PRO A 1 170 ? -12.074 -14.420 -15.637 1.00 93.00 170 PRO A N 1
ATOM 1282 C CA . PRO A 1 170 ? -10.729 -14.869 -15.314 1.00 93.00 170 PRO A CA 1
ATOM 1283 C C . PRO A 1 170 ? -10.045 -13.874 -14.369 1.00 93.00 170 PRO A C 1
ATOM 1285 O O . PRO A 1 170 ? -10.374 -12.687 -14.349 1.00 93.00 170 PRO A O 1
ATOM 1288 N N . ARG A 1 171 ? -9.067 -14.355 -13.601 1.00 92.69 171 ARG A N 1
ATOM 1289 C CA . ARG A 1 171 ? -8.264 -13.522 -12.699 1.00 92.69 171 ARG A CA 1
ATOM 1290 C C . ARG A 1 171 ? -6.938 -13.183 -13.354 1.00 92.69 171 ARG A C 1
ATOM 1292 O O . ARG A 1 171 ? -6.228 -14.084 -13.802 1.00 92.69 171 ARG A O 1
ATOM 1299 N N . LEU A 1 172 ? -6.597 -11.901 -13.399 1.00 93.38 172 LEU A N 1
ATOM 1300 C CA . LEU A 1 172 ? -5.346 -11.428 -13.984 1.00 93.38 172 LEU A CA 1
ATOM 1301 C C . LEU A 1 172 ? -4.148 -11.949 -13.185 1.00 93.38 172 LEU A C 1
ATOM 1303 O O . LEU A 1 172 ? -3.134 -12.318 -13.771 1.00 93.38 172 LEU A O 1
ATOM 1307 N N . ARG A 1 173 ? -4.279 -12.073 -11.857 1.00 90.12 173 ARG A N 1
ATOM 1308 C CA . ARG A 1 173 ? -3.215 -12.627 -11.004 1.00 90.12 173 ARG A CA 1
ATOM 1309 C C . ARG A 1 173 ? -2.901 -14.107 -11.252 1.00 90.12 173 ARG A C 1
ATOM 1311 O O . ARG A 1 173 ? -1.817 -14.553 -10.893 1.00 90.12 173 ARG A O 1
ATOM 1318 N N . ASP A 1 174 ? -3.808 -14.849 -11.894 1.00 88.94 174 ASP A N 1
ATOM 1319 C CA . ASP A 1 174 ? -3.561 -16.235 -12.319 1.00 88.94 174 ASP A CA 1
ATOM 1320 C C . ASP A 1 174 ? -2.838 -16.299 -13.682 1.00 88.94 174 ASP A C 1
ATOM 1322 O O . ASP A 1 174 ? -2.347 -17.356 -14.078 1.00 88.94 174 ASP A O 1
ATOM 1326 N N . ASN A 1 175 ? -2.747 -15.173 -14.403 1.00 89.00 175 ASN A N 1
ATOM 1327 C CA . ASN A 1 175 ? -2.065 -15.045 -15.688 1.00 89.00 175 ASN A CA 1
ATOM 1328 C C . ASN A 1 175 ? -0.946 -13.998 -15.596 1.00 89.00 175 ASN A C 1
ATOM 1330 O O . ASN A 1 175 ? -1.047 -12.858 -16.052 1.00 89.00 175 ASN A O 1
ATOM 1334 N N . LEU A 1 176 ? 0.147 -14.422 -14.965 1.00 85.94 176 LEU A N 1
ATOM 1335 C CA . LEU A 1 176 ? 1.259 -13.553 -14.596 1.00 85.94 176 LEU A CA 1
ATOM 1336 C C . LEU A 1 176 ? 1.969 -12.890 -15.788 1.00 85.94 176 LEU A C 1
ATOM 1338 O O . LEU A 1 176 ? 2.565 -11.832 -15.610 1.00 85.94 176 LEU A O 1
ATOM 1342 N N . ASP A 1 177 ? 1.918 -13.477 -16.986 1.00 87.00 177 ASP A N 1
ATOM 1343 C CA . ASP A 1 177 ? 2.521 -12.875 -18.180 1.00 87.00 177 ASP A CA 1
ATOM 1344 C C . ASP A 1 177 ? 1.648 -11.758 -18.768 1.00 87.00 177 ASP A C 1
ATOM 1346 O O . ASP A 1 177 ? 2.189 -10.730 -19.177 1.00 87.00 177 ASP A O 1
ATOM 1350 N N . ASP A 1 178 ? 0.316 -11.911 -18.750 1.00 92.00 178 ASP A N 1
ATOM 1351 C CA . ASP A 1 178 ? -0.611 -10.818 -19.075 1.00 92.00 178 ASP A CA 1
ATOM 1352 C C . ASP A 1 178 ? -0.474 -9.675 -18.060 1.00 92.00 178 ASP A C 1
ATOM 1354 O O . ASP A 1 178 ? -0.378 -8.511 -18.452 1.00 92.00 178 ASP A O 1
ATOM 1358 N N . LEU A 1 179 ? -0.403 -9.994 -16.762 1.00 92.44 179 LEU A N 1
ATOM 1359 C CA . LEU A 1 179 ? -0.188 -8.995 -15.711 1.00 92.44 179 LEU A CA 1
ATOM 1360 C C . LEU A 1 179 ? 1.107 -8.207 -15.949 1.00 92.44 179 LEU A C 1
ATOM 1362 O O . LEU A 1 179 ? 1.115 -6.981 -15.880 1.00 92.44 179 LEU A O 1
ATOM 1366 N N . ASP A 1 180 ? 2.195 -8.902 -16.270 1.00 88.50 180 ASP A N 1
ATOM 1367 C CA . ASP A 1 180 ? 3.494 -8.288 -16.526 1.00 88.50 180 ASP A CA 1
ATOM 1368 C C . ASP A 1 180 ? 3.513 -7.400 -17.771 1.00 88.50 180 ASP A C 1
ATOM 1370 O O . ASP A 1 180 ? 4.001 -6.269 -17.733 1.00 88.50 180 ASP A O 1
ATOM 1374 N N . ALA A 1 181 ? 2.948 -7.886 -18.876 1.00 90.56 181 ALA A N 1
ATOM 1375 C CA . ALA A 1 181 ? 2.843 -7.097 -20.094 1.00 90.56 181 ALA A CA 1
ATOM 1376 C C . ALA A 1 181 ? 2.025 -5.818 -19.858 1.00 90.56 181 AL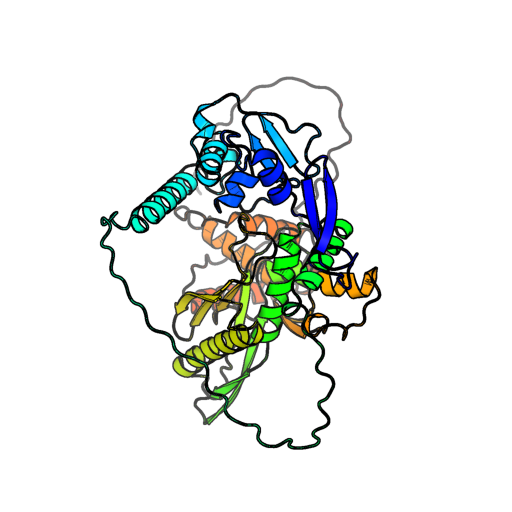A A C 1
ATOM 1378 O O . ALA A 1 181 ? 2.466 -4.737 -20.257 1.00 90.56 181 ALA A O 1
ATOM 1379 N N . LEU A 1 182 ? 0.897 -5.919 -19.142 1.00 94.81 182 LEU A N 1
ATOM 1380 C CA . LEU A 1 182 ? 0.076 -4.761 -18.792 1.00 94.81 182 LEU A CA 1
ATOM 1381 C C . LEU A 1 182 ? 0.827 -3.778 -17.893 1.00 94.81 182 LEU A C 1
ATOM 1383 O O . LEU A 1 182 ? 0.834 -2.580 -18.165 1.00 94.81 182 LEU A O 1
ATOM 1387 N N . LEU A 1 183 ? 1.487 -4.275 -16.845 1.00 91.88 183 LEU A N 1
ATOM 1388 C CA . LEU A 1 183 ? 2.294 -3.459 -15.940 1.00 91.88 183 LEU A CA 1
ATOM 1389 C C . LEU A 1 183 ? 3.412 -2.726 -16.685 1.00 91.88 183 LEU A C 1
ATOM 1391 O O . LEU A 1 183 ? 3.621 -1.538 -16.455 1.00 91.88 183 LEU A O 1
ATOM 1395 N N . GLY A 1 184 ? 4.112 -3.406 -17.596 1.00 89.00 184 GLY A N 1
ATOM 1396 C CA . GLY A 1 184 ? 5.168 -2.809 -18.412 1.00 89.00 184 GLY A CA 1
ATOM 1397 C C . GLY A 1 184 ? 4.639 -1.727 -19.350 1.00 89.00 184 GLY A C 1
ATOM 1398 O O . GLY A 1 184 ? 5.232 -0.654 -19.454 1.00 89.00 184 GLY A O 1
ATOM 1399 N N . GLN A 1 185 ? 3.502 -1.981 -19.998 1.00 92.25 185 GLN A N 1
ATOM 1400 C CA . GLN A 1 185 ? 2.865 -1.013 -20.886 1.00 92.25 185 GLN A CA 1
ATOM 1401 C C . GLN A 1 185 ? 2.360 0.220 -20.117 1.00 92.25 185 GLN A C 1
ATOM 1403 O O . GLN A 1 185 ? 2.617 1.351 -20.531 1.00 92.25 185 GLN A O 1
ATOM 1408 N N . ALA A 1 186 ? 1.711 0.007 -18.969 1.00 92.88 186 ALA A N 1
ATOM 1409 C CA . ALA A 1 186 ? 1.227 1.068 -18.092 1.00 92.88 186 ALA A CA 1
ATOM 1410 C C . ALA A 1 186 ? 2.379 1.876 -17.474 1.00 92.88 186 ALA A C 1
ATOM 1412 O O . ALA A 1 186 ? 2.290 3.097 -17.390 1.00 92.88 186 ALA A O 1
ATOM 1413 N N . ALA A 1 187 ? 3.477 1.225 -17.076 1.00 88.06 187 ALA A N 1
ATOM 1414 C CA . ALA A 1 187 ? 4.660 1.895 -16.534 1.00 88.06 187 ALA A CA 1
ATOM 1415 C C . ALA A 1 187 ? 5.256 2.884 -17.544 1.00 88.06 187 ALA A C 1
ATOM 1417 O O . ALA A 1 187 ? 5.502 4.044 -17.202 1.00 88.06 187 ALA A O 1
ATOM 1418 N N . ASP A 1 188 ? 5.417 2.441 -18.796 1.00 87.00 188 ASP A N 1
ATOM 1419 C CA . ASP A 1 188 ? 5.911 3.274 -19.893 1.00 87.00 188 ASP A CA 1
ATOM 1420 C C . ASP A 1 188 ? 4.947 4.434 -20.200 1.00 87.00 188 ASP A C 1
ATOM 1422 O O . ASP A 1 188 ? 5.380 5.578 -20.342 1.00 87.00 188 ASP A O 1
ATOM 1426 N N . ALA A 1 189 ? 3.641 4.159 -20.288 1.00 90.88 189 ALA A N 1
ATOM 1427 C CA . ALA A 1 189 ? 2.636 5.151 -20.673 1.00 90.88 189 ALA A CA 1
ATOM 1428 C C . ALA A 1 189 ? 2.374 6.204 -19.586 1.00 90.88 189 ALA A C 1
ATOM 1430 O O . ALA A 1 189 ? 2.234 7.389 -19.885 1.00 90.88 189 ALA A O 1
ATOM 1431 N N . LEU A 1 190 ? 2.326 5.783 -18.320 1.00 88.31 190 LEU A N 1
ATOM 1432 C CA . LEU A 1 190 ? 2.044 6.653 -17.177 1.00 88.31 190 LEU A CA 1
ATOM 1433 C C . LEU A 1 190 ? 3.307 7.305 -16.601 1.00 88.31 190 LEU A C 1
ATOM 1435 O O . LEU A 1 190 ? 3.202 8.105 -15.670 1.00 88.31 190 LEU A O 1
ATOM 1439 N N . ASN A 1 191 ? 4.491 6.955 -17.119 1.00 84.00 191 ASN A N 1
ATOM 1440 C CA . ASN A 1 191 ? 5.789 7.360 -16.578 1.00 84.00 191 ASN A CA 1
ATOM 1441 C C . ASN A 1 191 ? 5.893 7.077 -15.064 1.00 84.00 191 ASN A C 1
ATOM 1443 O O . ASN A 1 191 ? 6.331 7.919 -14.276 1.00 84.00 191 ASN A O 1
ATOM 1447 N N . ARG A 1 192 ? 5.442 5.885 -14.652 1.00 81.62 192 ARG A N 1
ATOM 1448 C CA . ARG A 1 192 ? 5.483 5.409 -13.262 1.00 81.62 192 ARG A CA 1
ATOM 1449 C C . ARG A 1 192 ? 6.348 4.156 -13.159 1.00 81.62 192 ARG A C 1
ATOM 1451 O O . ARG A 1 192 ? 6.335 3.342 -14.078 1.00 81.62 192 ARG A O 1
ATOM 1458 N N . PRO A 1 193 ? 7.081 3.953 -12.049 1.00 78.31 193 PRO A N 1
ATOM 1459 C CA . PRO A 1 193 ? 7.878 2.743 -11.879 1.00 78.31 193 PRO A CA 1
ATOM 1460 C C . PRO A 1 193 ? 7.018 1.473 -11.966 1.00 78.31 193 PRO A C 1
ATOM 1462 O O . PRO A 1 193 ? 5.954 1.409 -11.354 1.00 78.31 193 PRO A O 1
ATOM 1465 N N . PHE A 1 194 ? 7.508 0.438 -12.653 1.00 83.19 194 PHE A N 1
ATOM 1466 C CA . PHE A 1 194 ? 6.834 -0.866 -12.755 1.00 83.19 194 PHE A CA 1
ATOM 1467 C C . PHE A 1 194 ? 6.439 -1.409 -11.376 1.00 83.19 194 PHE A C 1
ATOM 1469 O O . PHE A 1 194 ? 5.263 -1.643 -11.107 1.00 83.19 194 PHE A O 1
ATOM 1476 N N . ALA A 1 195 ? 7.408 -1.483 -10.460 1.00 77.94 195 ALA A N 1
ATOM 1477 C CA . ALA A 1 195 ? 7.185 -1.985 -9.109 1.00 77.94 195 ALA A CA 1
ATOM 1478 C C . ALA A 1 195 ? 6.160 -1.165 -8.298 1.00 77.94 195 ALA A C 1
ATOM 1480 O O . ALA A 1 195 ? 5.527 -1.689 -7.384 1.00 77.94 195 ALA A O 1
ATOM 1481 N N . PHE A 1 196 ? 5.978 0.123 -8.620 1.00 81.50 196 PHE A N 1
ATOM 1482 C CA . PHE A 1 196 ? 4.924 0.939 -8.011 1.00 81.50 196 PHE A CA 1
ATOM 1483 C C . PHE A 1 196 ? 3.541 0.450 -8.458 1.00 81.50 196 PHE A C 1
ATOM 1485 O O . PHE A 1 196 ? 2.657 0.281 -7.622 1.00 81.50 196 PHE A O 1
ATOM 1492 N N . LEU A 1 197 ? 3.361 0.211 -9.760 1.00 87.88 197 LEU A N 1
ATOM 1493 C CA . LEU A 1 197 ? 2.092 -0.251 -10.323 1.00 87.88 197 LEU A CA 1
ATOM 1494 C C . LEU A 1 197 ? 1.777 -1.690 -9.906 1.00 87.88 197 LEU A C 1
ATOM 1496 O O . LEU A 1 197 ? 0.626 -1.999 -9.612 1.00 87.88 197 LEU A O 1
ATOM 1500 N N . GLU A 1 198 ? 2.796 -2.549 -9.821 1.00 88.62 198 GLU A N 1
ATOM 1501 C CA . GLU A 1 198 ? 2.636 -3.927 -9.348 1.00 88.62 198 GLU A CA 1
ATOM 1502 C C . GLU A 1 198 ? 2.159 -3.928 -7.896 1.00 88.62 198 GLU A C 1
ATOM 1504 O O . GLU A 1 198 ? 1.178 -4.587 -7.551 1.00 88.62 198 GLU A O 1
ATOM 1509 N N . LYS A 1 199 ? 2.794 -3.120 -7.041 1.00 86.50 199 LYS A N 1
ATOM 1510 C CA . LYS A 1 199 ? 2.385 -3.015 -5.644 1.00 86.50 199 LYS A CA 1
ATOM 1511 C C . LYS A 1 199 ? 1.004 -2.380 -5.480 1.00 86.50 199 LYS A C 1
ATOM 1513 O O . LYS A 1 199 ? 0.249 -2.851 -4.636 1.00 86.50 199 LYS A O 1
ATOM 1518 N N . ASP A 1 200 ? 0.651 -1.366 -6.274 1.00 90.69 200 ASP A N 1
ATOM 1519 C CA . ASP A 1 200 ? -0.709 -0.806 -6.290 1.00 90.69 200 ASP A CA 1
ATOM 1520 C C . ASP A 1 200 ? -1.755 -1.871 -6.639 1.00 90.69 200 ASP A C 1
ATOM 1522 O O . ASP A 1 200 ? -2.750 -1.997 -5.927 1.00 90.69 200 ASP A O 1
ATOM 1526 N N . PHE A 1 201 ? -1.500 -2.680 -7.672 1.00 93.38 201 PHE A N 1
ATOM 1527 C CA . PHE A 1 201 ? -2.376 -3.783 -8.061 1.00 93.38 201 PHE A CA 1
ATOM 1528 C C . PHE A 1 201 ? -2.650 -4.721 -6.880 1.00 93.38 201 PHE A C 1
ATOM 1530 O O . PHE A 1 201 ? -3.803 -4.902 -6.490 1.00 93.38 201 PHE A O 1
ATOM 1537 N N . TRP A 1 202 ? -1.602 -5.245 -6.240 1.00 92.88 202 TRP A N 1
ATOM 1538 C CA . TRP A 1 202 ? -1.763 -6.141 -5.092 1.00 92.88 202 TRP A CA 1
ATOM 1539 C C . TRP A 1 202 ? -2.386 -5.449 -3.874 1.00 92.88 202 TRP A C 1
ATOM 1541 O O . TRP A 1 202 ? -3.172 -6.064 -3.151 1.00 92.88 202 TRP A O 1
ATOM 1551 N N . ALA A 1 203 ? -2.083 -4.168 -3.652 1.00 92.94 203 ALA A N 1
ATOM 1552 C CA . ALA A 1 203 ? -2.657 -3.403 -2.553 1.00 92.94 203 ALA A CA 1
ATOM 1553 C C . ALA A 1 203 ? -4.168 -3.206 -2.717 1.00 92.94 203 ALA A C 1
ATOM 1555 O O . ALA A 1 203 ? -4.919 -3.372 -1.755 1.00 92.94 203 ALA A O 1
ATOM 1556 N N . MET A 1 204 ? -4.637 -2.902 -3.928 1.00 94.94 204 MET A N 1
ATOM 1557 C CA . MET A 1 204 ? -6.070 -2.781 -4.194 1.00 94.94 204 MET A CA 1
ATOM 1558 C C . MET A 1 204 ? -6.791 -4.112 -3.987 1.00 94.94 204 MET A C 1
ATOM 1560 O O . MET A 1 204 ? -7.888 -4.122 -3.437 1.00 94.94 204 MET A O 1
ATOM 1564 N N . GLU A 1 205 ? -6.159 -5.237 -4.318 1.00 95.38 205 GLU A N 1
ATOM 1565 C CA . GLU A 1 205 ? -6.748 -6.562 -4.111 1.00 95.38 205 GLU A CA 1
ATOM 1566 C C . GLU A 1 205 ? -6.785 -6.991 -2.635 1.00 95.38 205 GLU A C 1
ATOM 1568 O O . GLU A 1 205 ? -7.776 -7.580 -2.194 1.00 95.38 205 GLU A O 1
ATOM 1573 N N . VAL A 1 206 ? -5.776 -6.626 -1.835 1.00 96.38 206 VAL A N 1
ATOM 1574 C CA . VAL A 1 206 ? -5.841 -6.745 -0.366 1.00 96.38 206 VAL A CA 1
ATOM 1575 C C . VAL A 1 206 ? -6.985 -5.887 0.182 1.00 96.38 206 VAL A C 1
ATOM 1577 O O . VAL A 1 206 ? -7.820 -6.377 0.947 1.00 96.38 206 VAL A O 1
ATOM 1580 N N . LEU A 1 207 ? -7.050 -4.615 -0.225 1.00 97.19 207 LEU A N 1
ATOM 1581 C CA . LEU A 1 207 ? -8.047 -3.661 0.254 1.00 97.19 207 LEU A CA 1
ATOM 1582 C C . LEU A 1 207 ? -9.475 -4.087 -0.120 1.00 97.19 207 LEU A C 1
ATOM 1584 O O . LEU A 1 207 ? -10.357 -4.027 0.732 1.00 97.19 207 LEU A O 1
ATOM 1588 N N . ARG A 1 208 ? -9.694 -4.599 -1.339 1.00 96.88 208 ARG A N 1
ATOM 1589 C CA . ARG A 1 208 ? -10.989 -5.093 -1.850 1.00 96.88 208 ARG A CA 1
ATOM 1590 C C . ARG A 1 208 ? -11.653 -6.107 -0.921 1.00 96.88 208 ARG A C 1
ATOM 1592 O O . ARG A 1 208 ? -12.881 -6.155 -0.810 1.00 96.88 208 ARG A O 1
ATOM 1599 N N . VAL A 1 209 ? -10.858 -6.966 -0.287 1.00 97.62 209 VAL A N 1
ATOM 1600 C CA . VAL A 1 209 ? -11.364 -7.966 0.660 1.00 97.62 209 VAL A CA 1
ATOM 1601 C C . VAL A 1 209 ? -11.362 -7.424 2.076 1.00 97.62 209 VAL A C 1
ATOM 1603 O O . VAL A 1 209 ? -12.351 -7.590 2.794 1.00 97.62 209 VAL A O 1
ATOM 1606 N N . ALA A 1 210 ? -10.284 -6.761 2.490 1.00 97.50 210 ALA A N 1
ATOM 1607 C CA . ALA A 1 210 ? -10.152 -6.257 3.848 1.00 97.50 210 ALA A CA 1
ATOM 1608 C C . ALA A 1 210 ? -11.244 -5.229 4.193 1.00 97.50 210 ALA A C 1
ATOM 1610 O O . ALA A 1 210 ? -11.772 -5.275 5.302 1.00 97.50 210 ALA A O 1
ATOM 1611 N N . ALA A 1 211 ? -11.659 -4.401 3.227 1.00 96.44 211 ALA A N 1
ATOM 1612 C CA . ALA A 1 211 ? -12.620 -3.314 3.411 1.00 96.44 211 ALA A CA 1
ATOM 1613 C C . ALA A 1 211 ? -14.098 -3.740 3.539 1.00 96.44 211 ALA A C 1
ATOM 1615 O O . ALA A 1 211 ? -14.972 -2.895 3.725 1.00 96.44 211 ALA A O 1
ATOM 1616 N N . ARG A 1 212 ? -14.411 -5.034 3.396 1.00 96.50 212 ARG A N 1
ATOM 1617 C CA . ARG A 1 212 ? -15.798 -5.522 3.422 1.00 96.50 212 ARG A CA 1
ATOM 1618 C C . ARG A 1 212 ? -16.404 -5.432 4.821 1.00 96.50 212 ARG A C 1
ATOM 1620 O O . ARG A 1 212 ? -15.786 -5.851 5.803 1.00 96.50 212 ARG A O 1
ATOM 1627 N N . ASP A 1 213 ? -17.656 -4.998 4.888 1.00 96.38 213 ASP A N 1
ATOM 1628 C CA . ASP A 1 213 ? -18.454 -5.074 6.108 1.00 96.38 213 ASP A CA 1
ATOM 1629 C C . ASP A 1 213 ? -18.654 -6.534 6.531 1.00 96.38 213 ASP A C 1
ATOM 1631 O O . ASP A 1 213 ? -18.878 -7.421 5.699 1.00 96.38 213 ASP A O 1
ATOM 1635 N N . ARG A 1 214 ? -18.567 -6.799 7.838 1.00 96.25 214 ARG A N 1
ATOM 1636 C CA . ARG A 1 214 ? -18.690 -8.155 8.394 1.00 96.25 214 ARG A CA 1
ATOM 1637 C C . ARG A 1 214 ? -19.602 -8.181 9.617 1.00 96.25 214 ARG A C 1
ATOM 1639 O O . ARG A 1 214 ? -19.524 -7.277 10.446 1.00 96.25 214 ARG A O 1
ATOM 1646 N N . PRO A 1 215 ? -20.440 -9.215 9.785 1.00 96.06 215 PRO A N 1
ATOM 1647 C CA . PRO A 1 215 ? -21.259 -9.353 10.980 1.00 96.06 215 PRO A CA 1
ATOM 1648 C C . PRO A 1 215 ? -20.413 -9.763 12.194 1.00 96.06 215 PRO A C 1
ATOM 1650 O O . PRO A 1 215 ? -19.446 -10.519 12.075 1.00 96.06 215 PRO A O 1
ATOM 1653 N N . ILE A 1 216 ? -20.815 -9.320 13.384 1.00 95.25 216 ILE A N 1
ATOM 1654 C CA . ILE A 1 216 ? -20.253 -9.768 14.660 1.00 95.25 216 ILE A CA 1
ATOM 1655 C C . ILE A 1 216 ? -21.367 -9.969 15.688 1.00 95.25 216 ILE A C 1
ATOM 1657 O O . ILE A 1 216 ? -22.274 -9.150 15.810 1.00 95.25 216 ILE A O 1
ATOM 1661 N N . ALA A 1 217 ? -21.297 -11.065 16.442 1.00 92.94 217 ALA A N 1
ATOM 1662 C CA . ALA A 1 217 ? -22.211 -11.294 17.556 1.00 92.94 217 ALA A CA 1
ATOM 1663 C C . ALA A 1 217 ? -21.901 -10.331 18.715 1.00 92.94 217 ALA A C 1
ATOM 1665 O O . ALA A 1 217 ? -20.733 -10.147 19.077 1.00 92.94 217 ALA A O 1
ATOM 1666 N N . LEU A 1 218 ? -22.945 -9.757 19.306 1.00 92.75 218 LEU A N 1
ATOM 1667 C CA . LEU A 1 218 ? -22.882 -8.813 20.422 1.00 92.75 218 LEU A CA 1
ATOM 1668 C C . LEU A 1 218 ? -23.225 -9.507 21.744 1.00 92.75 218 LEU A C 1
ATOM 1670 O O . LEU A 1 218 ? -23.674 -10.657 21.765 1.00 92.75 218 LEU A O 1
ATOM 1674 N N . ARG A 1 219 ? -22.948 -8.843 22.870 1.00 90.00 219 ARG A N 1
ATOM 1675 C CA . ARG A 1 219 ? -23.133 -9.435 24.209 1.00 90.00 219 ARG A CA 1
ATOM 1676 C C . ARG A 1 219 ? -24.594 -9.650 24.584 1.00 90.00 219 ARG A C 1
ATOM 1678 O O . ARG A 1 219 ? -24.881 -10.570 25.344 1.00 90.00 219 ARG A O 1
ATOM 1685 N N . ASP A 1 220 ? -25.495 -8.836 24.056 1.00 90.25 220 ASP A N 1
ATOM 1686 C CA . ASP A 1 220 ? -26.941 -8.972 24.247 1.00 90.25 220 ASP A CA 1
ATOM 1687 C C . ASP A 1 220 ? -27.585 -10.059 23.359 1.00 90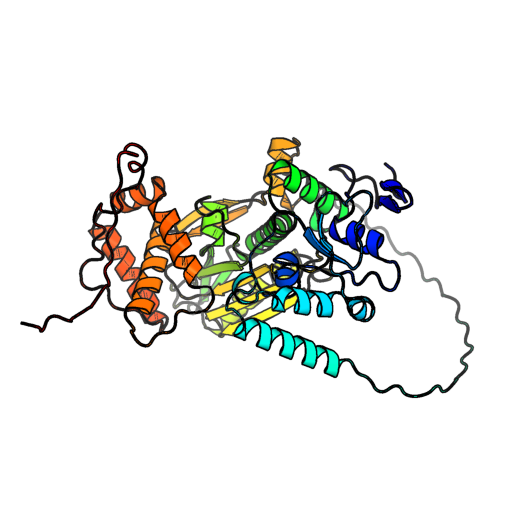.25 220 ASP A C 1
ATOM 1689 O O . ASP A 1 220 ? -28.793 -10.277 23.427 1.00 90.25 220 ASP A O 1
ATOM 1693 N N . GLY A 1 221 ? -26.789 -10.758 22.541 1.00 87.81 221 GLY A N 1
ATOM 1694 C CA . GLY A 1 221 ? -27.252 -11.798 21.622 1.00 87.81 221 GLY A CA 1
ATOM 1695 C C . GLY A 1 221 ? -27.676 -11.285 20.243 1.00 87.81 221 GLY A C 1
ATOM 1696 O O . GLY A 1 221 ? -28.004 -12.097 19.378 1.00 87.81 221 GLY A O 1
ATOM 1697 N N . THR A 1 222 ? -27.642 -9.971 20.002 1.00 92.50 222 THR A N 1
ATOM 1698 C CA . THR A 1 222 ? -27.893 -9.389 18.678 1.00 92.50 222 THR A CA 1
ATOM 1699 C C . THR A 1 222 ? -26.654 -9.478 17.775 1.00 92.50 222 THR A C 1
ATOM 1701 O O . THR A 1 222 ? -25.570 -9.899 18.191 1.00 92.50 222 THR A O 1
ATOM 1704 N N . THR A 1 223 ? -26.812 -9.141 16.492 1.00 93.19 223 THR A N 1
ATOM 1705 C CA . THR A 1 223 ? -25.707 -9.080 15.522 1.00 93.19 223 THR A CA 1
ATOM 1706 C C . THR A 1 223 ? -25.492 -7.638 15.099 1.00 93.19 223 THR A C 1
ATOM 1708 O O . THR A 1 223 ? -26.419 -6.994 14.617 1.00 93.19 223 THR A O 1
ATOM 1711 N N . GLY A 1 224 ? -24.265 -7.151 15.256 1.00 93.94 224 GLY A N 1
ATOM 1712 C CA . GLY A 1 224 ? -23.841 -5.850 14.755 1.00 93.94 224 GLY A CA 1
ATOM 1713 C C . GLY A 1 224 ? -23.002 -5.974 13.486 1.00 93.94 224 GLY A C 1
ATOM 1714 O O . GLY A 1 224 ? -22.550 -7.063 13.125 1.00 93.94 224 GLY A O 1
ATOM 1715 N N . THR A 1 225 ? -22.753 -4.842 12.835 1.00 95.44 225 THR A N 1
ATOM 1716 C CA . THR A 1 225 ? -21.909 -4.764 11.637 1.00 95.44 225 THR A CA 1
ATOM 1717 C C . THR A 1 225 ? -20.581 -4.112 11.982 1.00 95.44 225 THR A C 1
ATOM 1719 O O . THR A 1 225 ? -20.542 -2.981 12.462 1.00 95.44 225 THR A O 1
ATOM 1722 N N . VAL A 1 226 ? -19.488 -4.820 11.716 1.00 95.88 226 VAL A N 1
ATOM 1723 C CA . VAL A 1 226 ? -18.136 -4.270 11.742 1.00 95.88 226 VAL A CA 1
ATOM 1724 C C . VAL A 1 226 ? -17.846 -3.633 10.401 1.00 95.88 226 VAL A C 1
ATOM 1726 O O . VAL A 1 226 ? -17.966 -4.286 9.364 1.00 95.88 226 VAL A O 1
ATOM 1729 N N . ARG A 1 227 ? -17.443 -2.367 10.457 1.00 95.25 227 ARG A N 1
ATOM 1730 C CA . ARG A 1 227 ? -17.041 -1.569 9.298 1.00 95.25 227 ARG A CA 1
ATOM 1731 C C . ARG A 1 227 ? -15.547 -1.303 9.349 1.00 95.25 227 ARG A C 1
ATOM 1733 O O . ARG A 1 227 ? -14.929 -1.367 10.412 1.00 95.25 227 ARG A O 1
ATOM 1740 N N . THR A 1 228 ? -14.969 -0.943 8.216 1.00 96.62 228 THR A N 1
ATOM 1741 C CA . THR A 1 228 ? -13.562 -0.540 8.124 1.00 96.62 228 THR A CA 1
ATOM 1742 C C . THR A 1 228 ? -13.438 0.832 7.488 1.00 96.62 228 THR A C 1
ATOM 1744 O O . THR A 1 228 ? -14.132 1.110 6.515 1.00 96.62 228 THR A O 1
ATOM 1747 N N . VAL A 1 229 ? -12.535 1.664 8.000 1.00 97.12 229 VAL A N 1
ATOM 1748 C CA . VAL A 1 229 ? -12.192 2.968 7.423 1.00 97.12 229 VAL A CA 1
ATOM 1749 C C . VAL A 1 229 ? -10.744 2.949 6.967 1.00 97.12 229 VAL A C 1
ATOM 1751 O O . VAL A 1 229 ? -9.831 2.763 7.772 1.00 97.12 229 VAL A O 1
ATOM 1754 N N . PHE A 1 230 ? -10.539 3.161 5.674 1.00 96.25 230 PHE A N 1
ATOM 1755 C CA . PHE A 1 230 ? -9.231 3.307 5.065 1.00 96.25 230 PHE A CA 1
ATOM 1756 C C . PHE A 1 230 ? -8.648 4.688 5.363 1.00 96.25 230 PHE A C 1
ATOM 1758 O O . PHE A 1 230 ? -9.309 5.714 5.186 1.00 96.25 230 PHE A O 1
ATOM 1765 N N . LYS A 1 231 ? -7.405 4.719 5.841 1.00 93.12 231 LYS A N 1
ATOM 1766 C CA . LYS A 1 231 ? -6.725 5.945 6.263 1.00 93.12 231 LYS A CA 1
ATOM 1767 C C . LYS A 1 231 ? -5.247 5.934 5.864 1.00 93.12 231 LYS A C 1
ATOM 1769 O O . LYS A 1 231 ? -4.784 5.060 5.136 1.00 93.12 231 LYS A O 1
ATOM 1774 N N . GLY A 1 232 ? -4.510 6.932 6.343 1.00 86.75 232 GLY A N 1
ATOM 1775 C CA . GLY A 1 232 ? -3.056 6.977 6.216 1.00 86.75 232 GLY A CA 1
ATOM 1776 C C . GLY A 1 232 ? -2.562 7.587 4.906 1.00 86.75 232 GLY A C 1
ATOM 1777 O O . GLY A 1 232 ? -3.242 8.372 4.251 1.00 86.75 232 GLY A O 1
ATOM 1778 N N . GLY A 1 233 ? -1.311 7.291 4.552 1.00 86.50 233 GLY A N 1
ATOM 1779 C CA . GLY A 1 233 ? -0.688 7.839 3.343 1.00 86.50 233 GLY A CA 1
ATOM 1780 C C . GLY A 1 233 ? -1.307 7.293 2.056 1.00 86.50 233 GLY A C 1
ATOM 1781 O O . GLY A 1 233 ? -1.418 8.016 1.071 1.00 86.50 233 GLY A O 1
ATOM 1782 N N . THR A 1 234 ? -1.730 6.032 2.071 1.00 87.62 234 THR A N 1
ATOM 1783 C CA . THR A 1 234 ? -2.215 5.344 0.871 1.00 87.62 234 THR A CA 1
ATOM 1784 C C . THR A 1 234 ? -3.613 5.820 0.484 1.00 87.62 234 THR A C 1
ATOM 1786 O O . THR A 1 234 ? -3.895 5.950 -0.702 1.00 87.62 234 THR A O 1
ATOM 1789 N N . SER A 1 235 ? -4.466 6.196 1.445 1.00 91.62 235 SER A N 1
ATOM 1790 C CA . SER A 1 235 ? -5.740 6.847 1.119 1.00 91.62 235 SER A CA 1
ATOM 1791 C C . SER A 1 235 ? -5.530 8.243 0.519 1.00 91.62 235 SER A C 1
ATOM 1793 O O . SER A 1 235 ? -6.159 8.585 -0.479 1.00 91.62 235 SER A O 1
ATOM 1795 N N . LEU A 1 236 ? -4.586 9.033 1.045 1.00 89.75 236 LEU A N 1
ATOM 1796 C CA . LEU A 1 236 ? -4.259 10.356 0.496 1.00 89.75 236 LEU A CA 1
ATOM 1797 C C . LEU A 1 236 ? -3.754 10.304 -0.949 1.00 89.75 236 LEU A C 1
ATOM 1799 O O . LEU A 1 236 ? -4.091 11.188 -1.738 1.00 89.75 236 LEU A O 1
ATOM 1803 N N . SER A 1 237 ? -2.961 9.290 -1.303 1.00 87.62 237 SER A N 1
ATOM 1804 C CA . SER A 1 237 ? -2.458 9.131 -2.670 1.00 87.62 237 SER A CA 1
ATOM 1805 C C . SER A 1 237 ? -3.494 8.508 -3.605 1.00 87.62 237 SER A C 1
ATOM 1807 O O . SER A 1 237 ? -3.662 8.983 -4.726 1.00 87.62 237 SER A O 1
ATOM 1809 N N . ARG A 1 238 ? -4.199 7.454 -3.172 1.00 88.75 238 ARG A N 1
ATOM 1810 C CA . ARG A 1 238 ? -5.080 6.666 -4.052 1.00 88.75 238 ARG A CA 1
ATOM 1811 C C . ARG A 1 238 ? -6.486 7.217 -4.189 1.00 88.75 238 ARG A C 1
ATOM 1813 O O . ARG A 1 238 ? -7.049 7.124 -5.270 1.00 88.75 238 ARG A O 1
ATOM 1820 N N . VAL A 1 239 ? -7.035 7.789 -3.125 1.00 90.38 239 VAL A N 1
ATOM 1821 C CA . VAL A 1 239 ? -8.413 8.294 -3.112 1.00 90.38 239 VAL A CA 1
ATOM 1822 C C . VAL A 1 239 ? -8.431 9.770 -3.483 1.00 90.38 239 VAL A C 1
ATOM 1824 O O . VAL A 1 239 ? -9.206 10.198 -4.331 1.00 90.38 239 VAL A O 1
ATOM 1827 N N . TYR A 1 240 ? -7.547 10.553 -2.864 1.00 88.31 240 TYR A N 1
ATOM 1828 C CA . TYR A 1 240 ? -7.573 12.008 -3.005 1.00 88.31 240 TYR A CA 1
ATOM 1829 C C . TYR A 1 240 ? -6.570 12.565 -4.019 1.00 88.31 240 TYR A C 1
ATOM 1831 O O . TYR A 1 240 ? -6.671 13.738 -4.375 1.00 88.31 240 TYR A O 1
ATOM 1839 N N . GLY A 1 241 ? -5.590 11.769 -4.464 1.00 84.62 241 GLY A N 1
ATOM 1840 C CA . GLY A 1 241 ? -4.536 12.234 -5.373 1.00 84.62 241 GLY A CA 1
ATOM 1841 C C . GLY A 1 241 ? -3.712 13.400 -4.813 1.00 84.62 241 GLY A C 1
ATOM 1842 O O . GLY A 1 241 ? -3.158 14.181 -5.579 1.00 84.62 241 GLY A O 1
ATOM 1843 N N . LEU A 1 242 ? -3.664 13.558 -3.484 1.00 84.50 242 LEU A N 1
ATOM 1844 C CA . LEU A 1 242 ? -3.070 14.733 -2.834 1.00 84.50 242 LEU A CA 1
ATOM 1845 C C . LEU A 1 242 ? -1.573 14.599 -2.619 1.00 84.50 242 LEU A C 1
ATOM 1847 O O . LEU A 1 242 ? -0.890 15.605 -2.467 1.00 84.50 242 LEU A O 1
ATOM 1851 N N . ILE A 1 243 ? -1.060 13.373 -2.578 1.00 77.69 243 ILE A N 1
ATOM 1852 C CA . ILE A 1 243 ? 0.365 13.122 -2.400 1.00 77.69 243 ILE A CA 1
ATOM 1853 C C . ILE A 1 243 ? 0.870 12.193 -3.495 1.00 77.69 243 ILE A C 1
ATOM 1855 O O . ILE A 1 243 ? 0.236 11.189 -3.815 1.00 77.69 243 ILE A O 1
ATOM 1859 N N . ASP A 1 244 ? 2.046 12.520 -4.025 1.00 67.50 244 ASP A N 1
ATOM 1860 C CA . ASP A 1 244 ? 2.698 11.759 -5.098 1.00 67.50 244 ASP A CA 1
ATOM 1861 C C . ASP A 1 244 ? 3.847 10.874 -4.583 1.00 67.50 244 ASP A C 1
ATOM 1863 O O . ASP A 1 244 ? 4.572 10.233 -5.339 1.00 67.50 244 ASP A O 1
ATOM 1867 N N . ARG A 1 245 ? 4.033 10.815 -3.258 1.00 70.62 245 ARG A N 1
ATOM 1868 C CA . ARG A 1 245 ? 5.014 9.908 -2.658 1.00 70.62 245 ARG A CA 1
ATOM 1869 C C . ARG A 1 245 ? 4.400 8.516 -2.510 1.00 70.62 245 ARG A C 1
ATOM 1871 O O . ARG A 1 245 ? 3.236 8.364 -2.125 1.00 70.62 245 ARG A O 1
ATOM 1878 N N . PHE A 1 246 ? 5.228 7.501 -2.699 1.00 65.38 246 PHE A N 1
ATOM 1879 C CA . PHE A 1 246 ? 4.824 6.121 -2.490 1.00 65.38 246 PHE A CA 1
ATOM 1880 C C . PHE A 1 246 ? 4.386 5.860 -1.037 1.00 65.38 246 PHE A C 1
ATOM 1882 O O . PHE A 1 246 ? 4.978 6.389 -0.094 1.00 65.38 246 PHE A O 1
ATOM 1889 N N . SER A 1 247 ? 3.334 5.062 -0.860 1.00 67.06 247 SER A N 1
ATOM 1890 C CA . SER A 1 247 ? 2.846 4.619 0.444 1.00 67.06 247 SER A CA 1
ATOM 1891 C C . SER A 1 247 ? 2.618 3.122 0.361 1.00 67.06 247 SER A C 1
ATOM 1893 O O . SER A 1 247 ? 1.903 2.649 -0.519 1.00 67.06 247 SER A O 1
ATOM 1895 N N . GLU A 1 248 ? 3.325 2.389 1.209 1.00 64.44 248 GLU A N 1
ATOM 1896 C CA . GLU A 1 248 ? 3.530 0.957 1.030 1.00 64.44 248 GLU A CA 1
ATOM 1897 C C . GLU A 1 248 ? 2.524 0.088 1.799 1.00 64.44 248 GLU A C 1
ATOM 1899 O O . GLU A 1 248 ? 2.411 -1.106 1.508 1.00 64.44 248 GLU A O 1
ATOM 1904 N N . ASP A 1 249 ? 1.788 0.714 2.721 1.00 83.31 249 ASP A N 1
ATOM 1905 C CA . ASP A 1 249 ? 0.948 0.080 3.734 1.00 83.31 249 ASP A CA 1
ATOM 1906 C C . ASP A 1 249 ? -0.538 0.399 3.520 1.00 83.31 249 ASP A C 1
ATOM 1908 O O . ASP A 1 249 ? -0.910 1.498 3.101 1.00 83.31 249 ASP A O 1
ATOM 1912 N N . ILE A 1 250 ? -1.413 -0.554 3.823 1.00 93.69 250 ILE A N 1
ATOM 1913 C CA . ILE A 1 250 ? -2.861 -0.355 3.876 1.00 93.69 250 ILE A CA 1
ATOM 1914 C C . ILE A 1 250 ? -3.256 -0.204 5.339 1.00 93.69 250 ILE A C 1
ATOM 1916 O O . ILE A 1 250 ? -3.336 -1.192 6.067 1.00 93.69 250 ILE A O 1
ATOM 1920 N N . ASP A 1 251 ? -3.534 1.030 5.755 1.00 94.50 251 ASP A N 1
ATOM 1921 C CA . ASP A 1 251 ? -3.996 1.334 7.107 1.00 94.50 251 ASP A CA 1
ATOM 1922 C C . ASP A 1 251 ? -5.526 1.274 7.190 1.00 94.50 251 ASP A C 1
ATOM 1924 O O . ASP A 1 251 ? -6.224 2.148 6.665 1.00 94.50 251 ASP A O 1
ATOM 1928 N N . LEU A 1 252 ? -6.064 0.281 7.899 1.00 96.56 252 LEU A N 1
ATOM 1929 C CA . LEU A 1 252 ? -7.492 0.170 8.191 1.00 96.56 252 LEU A CA 1
ATOM 1930 C C . LEU A 1 252 ? -7.785 0.402 9.671 1.00 96.56 252 LEU A C 1
ATOM 1932 O O . LEU A 1 252 ? -7.252 -0.267 10.559 1.00 96.56 252 LEU A O 1
ATOM 1936 N N . LEU A 1 253 ? -8.715 1.316 9.936 1.00 95.81 253 LEU A N 1
ATOM 1937 C CA . LEU A 1 253 ? -9.406 1.399 11.215 1.00 95.81 253 LEU A CA 1
ATOM 1938 C C . LEU A 1 253 ? -10.614 0.452 11.197 1.00 95.81 253 LEU A C 1
ATOM 1940 O O . LEU A 1 253 ? -11.553 0.665 10.437 1.00 95.81 253 LEU A O 1
ATOM 1944 N N . VAL A 1 254 ? -10.606 -0.579 12.038 1.00 96.56 254 VAL A N 1
ATOM 1945 C CA . VAL A 1 254 ? -11.710 -1.535 12.206 1.00 96.56 254 VAL A CA 1
ATOM 1946 C C . VAL A 1 254 ? -12.651 -1.030 13.299 1.00 96.56 254 VAL A C 1
ATOM 1948 O O . VAL A 1 254 ? -12.261 -0.921 14.463 1.00 96.56 254 VAL A O 1
ATOM 1951 N N . ILE A 1 255 ? -13.892 -0.726 12.925 1.00 94.88 255 ILE A N 1
ATOM 1952 C CA . ILE A 1 255 ? -14.919 -0.168 13.806 1.00 94.88 255 ILE A CA 1
ATOM 1953 C C . ILE A 1 255 ? -15.825 -1.291 14.281 1.00 94.88 255 ILE A C 1
ATOM 1955 O O . ILE A 1 255 ? -16.635 -1.825 13.522 1.00 94.88 255 ILE A O 1
ATOM 1959 N N . PHE A 1 256 ? -15.702 -1.621 15.561 1.00 93.50 256 PHE A N 1
ATOM 1960 C CA . PHE A 1 256 ? -16.626 -2.528 16.222 1.00 93.50 256 PHE A CA 1
ATOM 1961 C C . PHE A 1 256 ? -17.831 -1.741 16.749 1.00 93.50 256 PHE A C 1
ATOM 1963 O O . PHE A 1 256 ? -17.634 -0.663 17.306 1.00 93.50 256 PHE A O 1
ATOM 1970 N N . PRO A 1 257 ? -19.060 -2.253 16.589 1.00 91.94 257 PRO A N 1
ATOM 1971 C CA . PRO A 1 257 ? -20.244 -1.615 17.150 1.00 91.94 257 PRO A CA 1
ATOM 1972 C C . PRO A 1 257 ? -20.199 -1.657 18.684 1.00 91.94 257 PRO A C 1
ATOM 1974 O O . PRO A 1 257 ? -19.864 -2.692 19.268 1.00 91.94 257 PRO A O 1
ATOM 1977 N N . ASP A 1 258 ? -20.559 -0.536 19.311 1.00 86.19 258 ASP A N 1
ATOM 1978 C CA . ASP A 1 258 ? -20.688 -0.402 20.771 1.00 86.19 258 ASP A CA 1
ATOM 1979 C C . ASP A 1 258 ? -22.120 -0.697 21.262 1.00 86.19 258 ASP A C 1
ATOM 1981 O O . ASP A 1 258 ? -22.343 -0.966 22.445 1.00 86.19 258 ASP A O 1
ATOM 1985 N N . GLU A 1 259 ? -23.096 -0.687 20.347 1.00 83.00 259 GLU A N 1
ATOM 1986 C CA . GLU A 1 259 ? -24.483 -1.087 20.606 1.00 83.00 259 GLU A CA 1
ATOM 1987 C C . GLU A 1 259 ? -24.560 -2.548 21.092 1.00 83.00 259 GLU A C 1
ATOM 1989 O O . GLU A 1 259 ? -23.641 -3.345 20.887 1.00 83.00 259 GLU A O 1
ATOM 1994 N N . GLY A 1 260 ? -25.636 -2.904 21.798 1.00 77.81 260 GLY A N 1
ATOM 1995 C CA . GLY A 1 260 ? -25.826 -4.261 22.329 1.00 77.81 260 GLY A CA 1
ATOM 1996 C C . GLY A 1 260 ? -24.761 -4.724 23.336 1.00 77.81 260 GLY A C 1
ATOM 1997 O O . GLY A 1 260 ? -24.475 -5.917 23.467 1.00 77.81 260 GLY A O 1
ATOM 1998 N N . GLY A 1 261 ? -24.131 -3.773 24.038 1.00 80.94 261 GLY A N 1
ATOM 1999 C CA . GLY A 1 261 ? -23.043 -4.029 24.990 1.00 80.94 261 GLY A CA 1
ATOM 2000 C C . GLY A 1 261 ? -21.687 -4.305 24.329 1.00 80.94 261 GLY A C 1
ATOM 2001 O O . GLY A 1 261 ? -20.745 -4.720 25.015 1.00 80.94 261 GLY A O 1
ATOM 2002 N N . GLY A 1 262 ? -21.592 -4.086 23.016 1.00 88.94 262 GLY A N 1
ATOM 2003 C CA . GLY A 1 262 ? -20.395 -4.262 22.213 1.00 88.94 262 GLY A CA 1
ATOM 2004 C C . GLY A 1 262 ? -19.975 -5.717 22.015 1.00 88.94 262 GLY A C 1
ATOM 2005 O O . GLY A 1 262 ? -20.646 -6.674 22.409 1.00 88.94 262 GLY A O 1
ATOM 2006 N N . SER A 1 263 ? -18.808 -5.890 21.399 1.00 89.81 263 SER A N 1
ATOM 2007 C CA . SER A 1 263 ? -18.185 -7.199 21.190 1.00 89.81 263 SER A CA 1
ATOM 2008 C C . SER A 1 263 ? -17.097 -7.480 22.230 1.00 89.81 263 SER A C 1
ATOM 2010 O O . SER A 1 263 ? -16.366 -6.597 22.682 1.00 89.81 263 SER A O 1
ATOM 2012 N N . SER A 1 264 ? -16.976 -8.741 22.648 1.00 91.56 264 SER A N 1
ATOM 2013 C CA . SER A 1 264 ? -15.863 -9.181 23.495 1.00 91.56 264 SER A CA 1
ATOM 2014 C C . SER A 1 264 ? -14.529 -9.102 22.750 1.00 91.56 264 SER A C 1
ATOM 2016 O O . SER A 1 264 ? -14.463 -9.259 21.531 1.00 91.56 264 SER A O 1
ATOM 2018 N N . GLU A 1 265 ? -13.436 -8.945 23.497 1.00 92.94 265 GLU A N 1
ATOM 2019 C CA . GLU A 1 265 ? -12.074 -8.952 22.950 1.00 92.94 265 GLU A CA 1
ATOM 2020 C C . GLU A 1 265 ? -11.789 -10.219 22.119 1.00 92.94 265 GLU A C 1
ATOM 2022 O O . GLU A 1 265 ? -11.151 -10.151 21.072 1.00 92.94 265 GLU A O 1
ATOM 2027 N N . ASN A 1 266 ? -12.342 -11.366 22.529 1.00 93.56 266 ASN A N 1
ATOM 2028 C CA . ASN A 1 266 ? -12.237 -12.633 21.799 1.00 93.56 266 ASN A CA 1
ATOM 2029 C C . ASN A 1 266 ? -12.942 -12.611 20.447 1.00 93.56 266 ASN A C 1
ATOM 2031 O O . ASN A 1 266 ? -12.401 -13.121 19.468 1.00 93.56 266 ASN A O 1
ATOM 2035 N N . GLN A 1 267 ? -14.149 -12.047 20.391 1.00 93.94 267 GLN A N 1
ATOM 2036 C CA . GLN A 1 267 ? -14.898 -11.916 19.141 1.00 93.94 267 GLN A CA 1
ATOM 2037 C C . GLN A 1 267 ? -14.175 -10.962 18.186 1.00 93.94 267 GLN A C 1
ATOM 2039 O O . GLN A 1 267 ? -14.045 -11.274 17.005 1.00 93.94 267 GLN A O 1
ATOM 2044 N N . ARG A 1 268 ? -13.628 -9.860 18.713 1.00 95.56 268 ARG A N 1
ATOM 2045 C CA . ARG A 1 268 ? -12.812 -8.905 17.954 1.00 95.56 268 ARG A CA 1
ATOM 2046 C C . ARG A 1 268 ? -11.552 -9.558 17.388 1.00 95.56 268 ARG A C 1
ATOM 2048 O O . ARG A 1 268 ? -11.295 -9.452 16.195 1.00 95.56 268 ARG A O 1
ATOM 2055 N N . ASP A 1 269 ? -10.795 -10.279 18.217 1.00 96.50 269 ASP A N 1
ATOM 2056 C CA . ASP A 1 269 ? -9.578 -10.990 17.796 1.00 96.50 269 ASP A CA 1
ATOM 2057 C C . ASP A 1 269 ? -9.871 -12.051 16.731 1.00 96.50 269 ASP A C 1
ATOM 2059 O O . ASP A 1 269 ? -9.172 -12.149 15.721 1.00 96.50 269 ASP A O 1
ATOM 2063 N N . LYS A 1 270 ? -10.950 -12.817 16.932 1.00 96.69 270 LYS A N 1
ATOM 2064 C CA . LYS A 1 270 ? -11.415 -13.808 15.963 1.00 96.69 270 LYS A CA 1
ATOM 2065 C C . LYS A 1 270 ? -11.763 -13.148 14.633 1.00 96.69 270 LYS A C 1
ATOM 2067 O O . LYS A 1 270 ? -11.379 -13.678 13.598 1.00 96.69 270 LYS A O 1
ATOM 2072 N N . LEU A 1 271 ? -12.437 -11.998 14.647 1.00 97.38 271 LEU A N 1
ATOM 2073 C CA . LEU A 1 271 ? -12.781 -11.288 13.420 1.00 97.38 271 LEU A CA 1
ATOM 2074 C C . LEU A 1 271 ? -11.536 -10.781 12.678 1.00 97.38 271 LEU A C 1
ATOM 2076 O O . LEU A 1 271 ? -11.441 -10.981 11.474 1.00 97.38 271 LEU A O 1
ATOM 2080 N N . LEU A 1 272 ? -10.550 -10.206 13.375 1.00 97.56 272 LEU A N 1
ATOM 2081 C CA . LEU A 1 272 ? -9.292 -9.778 12.742 1.00 97.56 272 LEU A CA 1
ATOM 2082 C C . LEU A 1 272 ? -8.563 -10.951 12.061 1.00 97.56 272 LEU A C 1
ATOM 2084 O O . LEU A 1 272 ? -8.006 -10.792 10.976 1.00 97.56 272 LEU A O 1
ATOM 2088 N N . LYS A 1 273 ? -8.593 -12.145 12.668 1.00 97.44 273 LYS A N 1
ATOM 2089 C CA . LYS A 1 273 ? -8.064 -13.381 12.062 1.00 97.44 273 LYS A CA 1
ATOM 2090 C C . LYS A 1 273 ? -8.880 -13.848 10.857 1.00 97.44 273 LYS A C 1
ATOM 2092 O O . LYS A 1 273 ? -8.298 -14.355 9.907 1.00 97.44 273 LYS A O 1
ATOM 2097 N N . VAL A 1 274 ? -10.203 -13.676 10.885 1.00 97.69 274 VAL A N 1
ATOM 2098 C CA . VAL A 1 274 ? -11.074 -13.972 9.736 1.00 97.69 274 VAL A CA 1
ATOM 2099 C C . VAL A 1 274 ? -10.740 -13.056 8.562 1.00 97.69 274 VAL A C 1
ATOM 2101 O O . VAL A 1 274 ? -10.546 -13.564 7.466 1.00 97.69 274 VAL A O 1
ATOM 2104 N N . ILE A 1 275 ? -10.584 -11.745 8.787 1.00 97.88 275 ILE A N 1
ATOM 2105 C CA . ILE A 1 275 ? -10.193 -10.800 7.727 1.00 97.88 275 ILE A CA 1
ATOM 2106 C C . ILE A 1 275 ? -8.866 -11.230 7.094 1.00 97.88 275 ILE A C 1
ATOM 2108 O O . ILE A 1 275 ? -8.775 -11.317 5.873 1.00 97.88 275 ILE A O 1
ATOM 2112 N N . GLN A 1 276 ? -7.859 -11.547 7.915 1.00 97.19 276 GLN A N 1
ATOM 2113 C CA . GLN A 1 276 ? -6.580 -12.063 7.424 1.00 97.19 276 GLN A CA 1
ATOM 2114 C C . GLN A 1 276 ? -6.764 -13.317 6.556 1.00 97.19 276 GLN A C 1
ATOM 2116 O O . GLN A 1 276 ? -6.290 -13.353 5.425 1.00 97.19 276 GLN A O 1
ATOM 2121 N N . ALA A 1 277 ? -7.463 -14.333 7.071 1.00 97.06 277 ALA A N 1
ATOM 2122 C CA . ALA A 1 277 ? -7.639 -15.601 6.368 1.00 97.06 277 ALA A CA 1
ATOM 2123 C C . ALA A 1 277 ? -8.396 -15.430 5.040 1.00 97.06 277 ALA A C 1
ATOM 2125 O O . ALA A 1 277 ? -8.033 -16.046 4.042 1.00 97.06 277 ALA A O 1
ATOM 2126 N N . GLU A 1 278 ? -9.416 -14.570 5.007 1.00 97.50 278 GLU A N 1
ATOM 2127 C CA . GLU A 1 278 ? -10.167 -14.257 3.789 1.00 97.50 278 GLU A CA 1
ATOM 2128 C C . GLU A 1 278 ? -9.302 -13.545 2.746 1.00 97.50 278 GLU A C 1
ATOM 2130 O O . GLU A 1 278 ? -9.370 -13.886 1.565 1.00 97.50 278 GLU A O 1
ATOM 2135 N N . VAL A 1 279 ? -8.478 -12.577 3.166 1.00 97.31 279 VAL A N 1
ATOM 2136 C CA . VAL A 1 279 ? -7.528 -11.899 2.273 1.00 97.31 279 VAL A CA 1
ATOM 2137 C C . VAL A 1 279 ? -6.528 -12.911 1.716 1.00 97.31 279 VAL A C 1
ATOM 2139 O O . VAL A 1 279 ? -6.366 -12.994 0.500 1.00 97.31 279 VAL A O 1
ATOM 2142 N N . HIS A 1 280 ? -5.900 -13.724 2.571 1.00 95.25 280 HIS A N 1
ATOM 2143 C CA . HIS A 1 280 ? -4.920 -14.725 2.139 1.00 95.25 280 HIS A CA 1
ATOM 2144 C C . HIS A 1 280 ? -5.525 -15.738 1.160 1.00 95.25 280 HIS A C 1
ATOM 2146 O O . HIS A 1 280 ? -4.958 -16.000 0.098 1.00 95.25 280 HIS A O 1
ATOM 2152 N N . GLN A 1 281 ? -6.721 -16.248 1.468 1.00 95.06 281 GLN A N 1
ATOM 2153 C CA . GLN A 1 281 ? -7.444 -17.164 0.591 1.00 95.06 281 GLN A CA 1
ATOM 2154 C C . GLN A 1 281 ? -7.776 -16.516 -0.758 1.00 95.06 281 GLN A C 1
ATOM 2156 O O . GLN A 1 281 ? -7.612 -17.154 -1.798 1.00 95.06 281 GLN A O 1
ATOM 2161 N N . TYR A 1 282 ? -8.231 -15.259 -0.753 1.00 94.88 282 TYR A N 1
ATOM 2162 C CA . TYR A 1 282 ? -8.568 -14.534 -1.974 1.00 94.88 282 TYR A CA 1
ATOM 2163 C C . TYR A 1 282 ? -7.350 -14.347 -2.878 1.00 94.88 282 TYR A C 1
ATOM 2165 O O . TYR A 1 282 ? -7.431 -14.652 -4.069 1.00 94.88 282 TYR A O 1
ATOM 2173 N N . LEU A 1 283 ? -6.220 -13.903 -2.324 1.00 91.62 283 LEU A N 1
ATOM 2174 C CA . LEU A 1 283 ? -4.994 -13.656 -3.086 1.00 91.62 283 LEU A CA 1
ATOM 2175 C C . LEU A 1 283 ? -4.387 -14.928 -3.704 1.00 91.62 283 LEU A C 1
ATOM 2177 O O . LEU A 1 283 ? -3.625 -14.824 -4.660 1.00 91.62 283 LEU A O 1
ATOM 2181 N N . GLY A 1 284 ? -4.764 -16.109 -3.208 1.00 88.94 284 GLY A N 1
ATOM 2182 C CA . GLY A 1 284 ? -4.272 -17.404 -3.671 1.00 88.94 284 GLY A CA 1
ATOM 2183 C C . GLY A 1 284 ? -3.205 -17.948 -2.729 1.00 88.94 284 GLY A C 1
ATOM 2184 O O . GLY A 1 284 ? -2.014 -17.726 -2.934 1.00 88.94 284 GLY A O 1
ATOM 2185 N N . ALA A 1 285 ? -3.644 -18.687 -1.708 1.00 77.31 285 ALA A N 1
ATOM 2186 C CA . ALA A 1 285 ? -2.799 -19.140 -0.599 1.00 77.31 285 ALA A CA 1
ATOM 2187 C C . ALA A 1 285 ? -1.585 -20.000 -1.007 1.00 77.31 285 ALA A C 1
ATOM 2189 O O . ALA A 1 285 ? -0.611 -20.059 -0.263 1.00 77.31 285 ALA A O 1
ATOM 2190 N N . ASP A 1 286 ? -1.621 -20.629 -2.185 1.00 77.50 286 ASP A N 1
ATOM 2191 C CA . ASP A 1 286 ? -0.497 -21.408 -2.720 1.00 77.50 286 ASP A CA 1
ATOM 2192 C C . ASP A 1 286 ? 0.619 -20.524 -3.309 1.00 77.50 286 ASP A C 1
ATOM 2194 O O . ASP A 1 286 ? 1.775 -20.939 -3.367 1.00 77.50 286 ASP A O 1
ATOM 2198 N N . ALA A 1 287 ? 0.278 -19.314 -3.764 1.00 78.00 287 ALA A N 1
ATOM 2199 C CA . ALA A 1 287 ? 1.187 -18.397 -4.454 1.00 78.00 287 ALA A CA 1
ATOM 2200 C C . ALA A 1 287 ? 1.606 -17.197 -3.591 1.00 78.00 287 ALA A C 1
ATOM 2202 O O . ALA A 1 287 ? 2.643 -16.588 -3.852 1.00 78.00 287 ALA A O 1
ATOM 2203 N N . VAL A 1 288 ? 0.811 -16.853 -2.574 1.00 85.44 288 VAL A N 1
ATOM 2204 C CA . VAL A 1 288 ? 1.053 -15.720 -1.677 1.00 85.44 288 VAL A CA 1
ATOM 2205 C C . VAL A 1 288 ? 1.367 -16.227 -0.276 1.00 85.44 288 VAL A C 1
ATOM 2207 O O . VAL A 1 288 ? 0.579 -16.962 0.317 1.00 85.44 288 VAL A O 1
ATOM 2210 N N . CYS A 1 289 ? 2.508 -15.815 0.273 1.00 87.06 289 CYS A N 1
ATOM 2211 C CA . CYS A 1 289 ? 2.896 -16.116 1.651 1.00 87.06 289 CYS A CA 1
ATOM 2212 C C . CYS A 1 289 ? 2.455 -14.979 2.582 1.00 87.06 289 CYS A C 1
ATOM 2214 O O . CYS A 1 289 ? 2.579 -13.808 2.227 1.00 87.06 289 CYS A O 1
ATOM 2216 N N . GLU A 1 290 ? 1.965 -15.299 3.779 1.00 91.38 290 GLU A N 1
ATOM 2217 C CA . GLU A 1 290 ? 1.634 -14.304 4.801 1.00 91.38 290 GLU A CA 1
ATOM 2218 C C . GLU A 1 290 ? 2.624 -14.329 5.971 1.00 91.38 290 GLU A C 1
ATOM 2220 O O . GLU A 1 290 ? 3.074 -15.381 6.425 1.00 91.38 290 GLU A O 1
ATOM 2225 N N . GLU A 1 291 ? 2.941 -13.148 6.486 1.00 91.19 291 GLU A N 1
ATOM 2226 C CA . GLU A 1 291 ? 3.819 -12.945 7.631 1.00 91.19 291 GLU A CA 1
ATOM 2227 C C . GLU A 1 291 ? 3.103 -12.072 8.667 1.00 91.19 291 GLU A C 1
ATOM 2229 O O . GLU A 1 291 ? 2.718 -10.934 8.392 1.00 91.19 291 GLU A O 1
ATOM 2234 N N . LEU A 1 292 ? 2.918 -12.598 9.880 1.00 92.69 292 LEU A N 1
ATOM 2235 C CA . LEU A 1 292 ? 2.388 -11.822 10.999 1.00 92.69 292 LEU A CA 1
ATOM 2236 C C . LEU A 1 292 ? 3.489 -10.912 11.551 1.00 92.69 292 LEU A C 1
ATOM 2238 O O . LEU A 1 292 ? 4.425 -11.397 12.184 1.00 92.69 292 LEU A O 1
ATOM 2242 N N . LEU A 1 293 ? 3.342 -9.600 11.375 1.00 90.88 293 LEU A N 1
ATOM 2243 C CA . LEU A 1 293 ? 4.320 -8.625 11.859 1.00 90.88 293 LEU A CA 1
ATOM 2244 C C . LEU A 1 293 ? 4.074 -8.259 13.323 1.00 90.88 293 LEU A C 1
ATOM 2246 O O . LEU A 1 293 ? 4.984 -8.280 14.152 1.00 90.88 293 LEU A O 1
ATOM 2250 N N . ARG A 1 294 ? 2.835 -7.873 13.648 1.00 90.94 294 ARG A N 1
ATOM 2251 C CA . ARG A 1 294 ? 2.443 -7.397 14.983 1.00 90.94 294 ARG A CA 1
ATOM 2252 C C . ARG A 1 294 ? 1.015 -7.810 15.292 1.00 90.94 294 ARG A C 1
ATOM 2254 O O . ARG A 1 294 ? 0.154 -7.820 14.417 1.00 90.94 294 ARG A O 1
ATOM 2261 N N . SER A 1 295 ? 0.731 -8.113 16.554 1.00 93.75 295 SER A N 1
ATOM 2262 C CA . SER A 1 295 ? -0.642 -8.345 16.996 1.00 93.75 295 SER A CA 1
ATOM 2263 C C . SER A 1 295 ? -0.833 -7.980 18.459 1.00 93.75 295 SER A C 1
ATOM 2265 O O . SER A 1 295 ? -0.040 -8.368 19.311 1.00 93.75 295 SER A O 1
ATOM 2267 N N . THR A 1 296 ? -1.941 -7.303 18.735 1.00 94.06 296 THR A N 1
ATOM 2268 C CA . THR A 1 296 ? -2.495 -7.108 20.072 1.00 94.06 296 THR A CA 1
ATOM 2269 C C . THR A 1 296 ? -3.920 -7.634 20.040 1.00 94.06 296 THR A C 1
ATOM 2271 O O . THR A 1 296 ? -4.725 -7.166 19.230 1.00 94.06 296 THR A O 1
ATOM 2274 N N . ARG A 1 297 ? -4.227 -8.611 20.899 1.00 92.50 297 ARG A N 1
ATOM 2275 C CA . ARG A 1 297 ? -5.509 -9.331 20.914 1.00 92.50 297 ARG A CA 1
ATOM 2276 C C . ARG A 1 297 ? -6.692 -8.364 20.834 1.00 92.50 297 ARG A C 1
ATOM 2278 O O . ARG A 1 297 ? -6.796 -7.429 21.617 1.00 92.50 297 ARG A O 1
ATOM 2285 N N . GLY A 1 298 ? -7.541 -8.545 19.822 1.00 89.75 298 GLY A N 1
ATOM 2286 C CA . GLY A 1 298 ? -8.749 -7.736 19.598 1.00 89.75 298 GLY A CA 1
ATOM 2287 C C . GLY A 1 298 ? -8.533 -6.245 19.291 1.00 89.75 298 GLY A C 1
ATOM 2288 O O . GLY A 1 298 ? -9.512 -5.524 19.087 1.00 89.75 298 GLY A O 1
ATOM 2289 N N . VAL A 1 299 ? -7.289 -5.764 19.240 1.00 92.38 299 VAL A N 1
ATOM 2290 C CA . VAL A 1 299 ? -6.949 -4.339 19.106 1.00 92.38 299 VAL A CA 1
ATOM 2291 C C . VAL A 1 299 ? -6.189 -4.049 17.821 1.00 92.38 299 VAL A C 1
ATOM 2293 O O . VAL A 1 299 ? -6.520 -3.081 17.142 1.00 92.38 299 VAL A O 1
ATOM 2296 N N . LYS A 1 300 ? -5.156 -4.836 17.512 1.00 94.50 300 LYS A N 1
ATOM 2297 C CA . LYS A 1 300 ? -4.264 -4.583 16.380 1.00 94.50 300 LYS A CA 1
ATOM 2298 C C . LYS A 1 300 ? -3.801 -5.890 15.740 1.00 94.50 300 LYS A C 1
ATOM 2300 O O . LYS A 1 300 ? -3.537 -6.869 16.446 1.00 94.50 300 LYS A O 1
ATOM 2305 N N . ARG A 1 301 ? -3.684 -5.914 14.416 1.00 96.31 301 ARG A N 1
ATOM 2306 C CA . ARG A 1 301 ? -3.143 -7.045 13.663 1.00 96.31 301 ARG A CA 1
ATOM 2307 C C . ARG A 1 301 ? -2.548 -6.558 12.343 1.00 96.31 301 ARG A C 1
ATOM 2309 O O . ARG A 1 301 ? -3.290 -6.122 11.470 1.00 96.31 301 ARG A O 1
ATOM 2316 N N . ASP A 1 302 ? -1.231 -6.681 12.226 1.00 95.69 302 ASP A N 1
ATOM 2317 C CA . ASP A 1 302 ? -0.459 -6.274 11.053 1.00 95.69 302 ASP A CA 1
ATOM 2318 C C . ASP A 1 302 ? 0.042 -7.520 10.340 1.00 95.69 302 ASP A C 1
ATOM 2320 O O . ASP A 1 302 ? 0.762 -8.330 10.934 1.00 95.69 302 ASP A O 1
ATOM 2324 N N . ILE A 1 303 ? -0.344 -7.667 9.079 1.00 95.50 303 ILE A N 1
ATOM 2325 C CA . ILE A 1 303 ? 0.008 -8.809 8.237 1.00 95.50 303 ILE A CA 1
ATOM 2326 C C . ILE A 1 303 ? 0.715 -8.292 7.000 1.00 95.50 303 ILE A C 1
ATOM 2328 O O . ILE A 1 303 ? 0.267 -7.322 6.396 1.00 95.50 303 ILE A O 1
ATOM 2332 N N . LYS A 1 304 ? 1.782 -8.962 6.588 1.00 93.38 304 LYS A N 1
ATOM 2333 C CA . LYS A 1 304 ? 2.436 -8.707 5.313 1.00 93.38 304 LYS A CA 1
ATOM 2334 C C . LYS A 1 304 ? 2.173 -9.858 4.353 1.00 93.38 304 LYS A C 1
ATOM 2336 O O . LYS A 1 304 ? 2.426 -11.008 4.697 1.00 93.38 304 LYS A O 1
ATOM 2341 N N . TYR A 1 305 ? 1.670 -9.545 3.163 1.00 91.56 305 TYR A N 1
ATOM 2342 C CA . TYR A 1 305 ? 1.399 -10.518 2.104 1.00 91.56 305 TYR A CA 1
ATOM 2343 C C . TYR A 1 305 ? 2.471 -10.431 1.024 1.00 91.56 305 TYR A C 1
ATOM 2345 O O . TYR A 1 305 ? 2.541 -9.437 0.301 1.00 91.56 305 TYR A O 1
ATOM 2353 N N . HIS A 1 306 ? 3.285 -11.473 0.912 1.00 86.94 306 HIS A N 1
ATOM 2354 C CA . HIS A 1 306 ? 4.351 -11.635 -0.071 1.00 86.94 306 HIS A CA 1
ATOM 2355 C C . HIS A 1 306 ? 3.783 -12.312 -1.321 1.00 86.94 306 HIS A C 1
ATOM 2357 O O . HIS A 1 306 ? 3.479 -13.505 -1.295 1.00 86.94 306 HIS A O 1
ATOM 2363 N N . TYR A 1 307 ? 3.605 -11.552 -2.399 1.00 84.06 307 TYR A N 1
ATOM 2364 C CA . TYR A 1 307 ? 3.097 -12.042 -3.686 1.00 84.06 307 TYR A CA 1
ATOM 2365 C C . TYR A 1 307 ? 4.234 -12.423 -4.649 1.00 84.06 307 TYR A C 1
ATOM 2367 O O . TYR A 1 307 ? 5.375 -12.002 -4.437 1.00 84.06 307 TYR A O 1
ATOM 2375 N N . PRO A 1 308 ? 3.951 -13.196 -5.719 1.00 73.62 308 PRO A N 1
ATOM 2376 C CA . PRO A 1 308 ? 4.951 -13.535 -6.722 1.00 73.62 308 PRO A CA 1
ATOM 2377 C C . PRO A 1 308 ? 5.397 -12.262 -7.440 1.00 73.62 308 PRO A C 1
ATOM 2379 O O . PRO A 1 308 ? 4.667 -11.721 -8.269 1.00 73.62 308 PRO A O 1
ATOM 2382 N N . LEU A 1 309 ? 6.586 -11.770 -7.103 1.00 67.44 309 LEU A N 1
ATOM 2383 C CA . LEU A 1 309 ? 7.156 -10.598 -7.753 1.00 67.44 309 LEU A CA 1
ATOM 2384 C C . LEU A 1 309 ? 7.503 -10.923 -9.207 1.00 67.44 309 LEU A C 1
ATOM 2386 O O . LEU A 1 309 ? 8.219 -11.888 -9.487 1.00 67.44 309 LEU A O 1
ATOM 2390 N N . ARG A 1 310 ? 7.025 -10.095 -10.137 1.00 70.25 310 ARG A N 1
ATOM 2391 C CA . ARG A 1 310 ? 7.411 -10.157 -11.554 1.00 70.25 310 ARG A CA 1
ATOM 2392 C C . ARG A 1 310 ? 8.757 -9.482 -11.817 1.00 70.25 310 ARG A C 1
ATOM 2394 O O . ARG A 1 310 ? 9.400 -9.769 -12.830 1.00 70.25 310 ARG A O 1
ATOM 2401 N N . GLU A 1 311 ? 9.193 -8.604 -10.920 1.00 60.38 311 GLU A N 1
ATOM 2402 C CA . GLU A 1 311 ? 10.532 -8.019 -10.877 1.00 60.38 311 GLU A CA 1
ATOM 2403 C C . GLU A 1 311 ? 11.304 -8.663 -9.712 1.00 60.38 311 GLU A C 1
ATOM 2405 O O . GLU A 1 311 ? 10.964 -8.464 -8.547 1.00 60.38 311 GLU A O 1
ATOM 2410 N N . ALA A 1 312 ? 12.301 -9.509 -10.012 1.00 46.62 312 ALA A N 1
ATOM 2411 C CA . ALA A 1 312 ? 13.061 -10.242 -9.000 1.00 46.62 312 ALA A CA 1
ATOM 2412 C C . ALA A 1 312 ? 13.847 -9.280 -8.094 1.00 46.62 312 ALA A C 1
ATOM 2414 O O . ALA A 1 312 ? 14.943 -8.850 -8.438 1.00 46.62 312 ALA A O 1
ATOM 2415 N N . VAL A 1 313 ? 13.226 -8.981 -6.948 1.00 45.72 313 VAL A N 1
ATOM 2416 C CA . VAL A 1 313 ? 13.741 -8.469 -5.673 1.00 45.72 313 VAL A CA 1
ATOM 2417 C C . VAL A 1 313 ? 15.057 -7.739 -5.782 1.00 45.72 313 VAL A C 1
ATOM 2419 O O . VAL A 1 313 ? 16.105 -8.368 -5.704 1.00 45.72 313 VAL A O 1
ATOM 2422 N N . TYR A 1 314 ? 14.956 -6.415 -5.782 1.00 43.81 314 TYR A N 1
ATOM 2423 C CA . TYR A 1 314 ? 15.916 -5.523 -5.148 1.00 43.81 314 TYR A CA 1
ATOM 2424 C C . TYR A 1 314 ? 15.324 -4.119 -4.921 1.00 43.81 314 TYR A C 1
ATOM 2426 O O . TYR A 1 314 ? 15.957 -3.069 -5.068 1.00 43.81 314 TYR A O 1
ATOM 2434 N N . THR A 1 315 ? 14.045 -4.091 -4.573 1.00 41.62 315 THR A N 1
ATOM 2435 C CA . THR A 1 315 ? 13.335 -2.865 -4.259 1.00 41.62 315 THR A CA 1
ATOM 2436 C C . THR A 1 315 ? 13.281 -2.690 -2.742 1.00 41.62 315 THR A C 1
ATOM 2438 O O . THR A 1 315 ? 12.991 -3.633 -2.024 1.00 41.62 315 THR A O 1
ATOM 2441 N N . ALA A 1 316 ? 13.432 -1.471 -2.233 1.00 38.62 316 ALA A N 1
ATOM 2442 C CA . ALA A 1 316 ? 13.055 -1.105 -0.871 1.00 38.62 316 ALA A CA 1
ATOM 2443 C C . ALA A 1 316 ? 11.540 -1.003 -0.695 1.00 38.62 316 ALA A C 1
ATOM 2445 O O . ALA A 1 316 ? 11.056 -0.591 0.352 1.00 38.62 316 ALA A O 1
ATOM 2446 N N . LEU A 1 317 ? 10.791 -1.374 -1.734 1.00 48.88 317 LEU A N 1
ATOM 2447 C CA . LEU A 1 317 ? 9.462 -1.898 -1.527 1.00 48.88 317 LEU A CA 1
ATOM 2448 C C . LEU A 1 317 ? 9.684 -3.207 -0.798 1.00 48.88 317 LEU A C 1
ATOM 2450 O O . LEU A 1 317 ? 10.213 -4.157 -1.374 1.00 48.88 317 LEU A O 1
ATOM 2454 N N . SER A 1 318 ? 9.338 -3.209 0.481 1.00 52.19 318 SER A N 1
ATOM 2455 C CA . SER A 1 318 ? 9.217 -4.433 1.245 1.00 52.19 318 SER A CA 1
ATOM 2456 C C . SER A 1 318 ? 8.481 -5.465 0.374 1.00 52.19 318 SER A C 1
ATOM 2458 O O . SER A 1 318 ? 7.423 -5.150 -0.167 1.00 52.19 318 SER A O 1
ATOM 2460 N N . GLU A 1 319 ? 9.085 -6.642 0.156 1.00 64.69 319 GLU A N 1
ATOM 2461 C CA . GLU A 1 319 ? 8.513 -7.719 -0.671 1.00 64.69 319 GLU A CA 1
ATOM 2462 C C . GLU A 1 319 ? 7.089 -7.991 -0.176 1.00 64.69 319 GLU A C 1
ATOM 2464 O O . GLU A 1 319 ? 6.929 -8.508 0.923 1.00 64.69 319 GLU A O 1
ATOM 2469 N N . GLY A 1 320 ? 6.061 -7.516 -0.879 1.00 79.88 320 GLY A N 1
ATOM 2470 C CA . GLY A 1 320 ? 4.683 -7.615 -0.406 1.00 79.88 320 GLY A CA 1
ATOM 2471 C C . GLY A 1 320 ? 3.970 -6.312 -0.030 1.00 79.88 320 GLY A C 1
ATOM 2472 O O . GLY A 1 320 ? 4.479 -5.196 -0.156 1.00 79.88 320 GLY A O 1
ATOM 2473 N N . VAL A 1 321 ? 2.726 -6.474 0.413 1.00 89.12 321 VAL A N 1
ATOM 2474 C CA . VAL A 1 321 ? 1.845 -5.404 0.903 1.00 89.12 321 VAL A CA 1
ATOM 2475 C C . VAL A 1 321 ? 1.558 -5.640 2.377 1.00 89.12 321 VAL A C 1
ATOM 2477 O O . VAL A 1 321 ? 1.150 -6.737 2.764 1.00 89.12 321 VAL A O 1
ATOM 2480 N N . THR A 1 322 ? 1.751 -4.605 3.190 1.00 92.81 322 THR A N 1
ATOM 2481 C CA . THR A 1 322 ? 1.364 -4.614 4.602 1.00 92.81 322 THR A CA 1
ATOM 2482 C C . THR A 1 322 ? -0.102 -4.212 4.724 1.00 92.81 322 THR A C 1
ATOM 2484 O O . THR A 1 322 ? -0.507 -3.170 4.215 1.00 92.81 322 THR A O 1
ATOM 2487 N N . LEU A 1 323 ? -0.896 -5.012 5.425 1.00 96.38 323 LEU A N 1
ATOM 2488 C CA . LEU A 1 323 ? -2.216 -4.656 5.923 1.00 96.38 323 LEU A CA 1
ATOM 2489 C C . LEU A 1 323 ? -2.109 -4.391 7.426 1.00 96.38 323 LEU A C 1
ATOM 2491 O O . LEU A 1 323 ? -1.937 -5.331 8.204 1.00 96.38 323 LEU A O 1
ATOM 2495 N N . GLU A 1 324 ? -2.239 -3.130 7.831 1.00 95.88 324 GLU A N 1
ATOM 2496 C CA . GLU A 1 324 ? -2.311 -2.721 9.232 1.00 95.88 324 GLU A CA 1
ATOM 2497 C C . GLU A 1 324 ? -3.772 -2.552 9.651 1.00 95.88 324 GLU A C 1
ATOM 2499 O O . GLU A 1 324 ? -4.446 -1.599 9.259 1.00 95.88 324 GLU A O 1
ATOM 2504 N N . MET A 1 325 ? -4.280 -3.469 10.475 1.00 96.44 325 MET A N 1
ATOM 2505 C CA . MET A 1 325 ? -5.612 -3.341 11.066 1.00 96.44 325 MET A CA 1
ATOM 2506 C C . MET A 1 325 ? -5.496 -2.866 12.507 1.00 96.44 325 MET A C 1
ATOM 2508 O O . MET A 1 325 ? -4.948 -3.567 13.359 1.00 96.44 325 MET A O 1
ATOM 2512 N N . GLY A 1 326 ? -6.071 -1.706 12.808 1.00 93.44 326 GLY A N 1
ATOM 2513 C CA . GLY A 1 326 ? -6.172 -1.172 14.164 1.00 93.44 326 GLY A CA 1
ATOM 2514 C C . GLY A 1 326 ? -7.615 -0.874 14.541 1.00 93.44 326 GLY A C 1
ATOM 2515 O O . GLY A 1 326 ? -8.393 -0.439 13.710 1.00 93.44 326 GLY A O 1
ATOM 2516 N N . ALA A 1 327 ? -7.979 -1.059 15.804 1.00 88.44 327 ALA A N 1
ATOM 2517 C CA . ALA A 1 327 ? -9.304 -0.721 16.333 1.00 88.44 327 ALA A CA 1
ATOM 2518 C C . ALA A 1 327 ? -9.294 0.554 17.201 1.00 88.44 327 ALA A C 1
ATOM 2520 O O . ALA A 1 327 ? -10.213 0.787 17.983 1.00 88.44 327 ALA A O 1
ATOM 2521 N N . ARG A 1 328 ? -8.210 1.339 17.131 1.00 85.88 328 ARG A N 1
ATOM 2522 C CA . ARG A 1 328 ? -8.003 2.582 17.889 1.00 85.88 328 ARG A CA 1
ATOM 2523 C C . ARG A 1 328 ? -7.916 3.767 16.929 1.00 85.88 328 ARG A C 1
ATOM 2525 O O . ARG A 1 328 ? -7.151 3.723 15.963 1.00 85.88 328 ARG A O 1
ATOM 2532 N N . GLY A 1 329 ? -8.682 4.814 17.213 1.00 81.00 329 GLY A N 1
ATOM 2533 C CA . GLY A 1 329 ? -8.738 6.045 16.425 1.00 81.00 329 GLY A CA 1
ATOM 2534 C C . GLY A 1 329 ? -10.166 6.554 16.246 1.00 81.00 329 GLY A C 1
ATOM 2535 O O . GLY A 1 329 ? -11.127 5.862 16.584 1.00 81.00 329 GLY A O 1
ATOM 2536 N N . GLY A 1 330 ? -10.293 7.776 15.732 1.00 83.12 330 GLY A N 1
ATOM 2537 C CA . GLY A 1 330 ? -11.580 8.316 15.302 1.00 83.12 330 GLY A CA 1
ATOM 2538 C C . GLY A 1 330 ? -11.880 7.890 13.869 1.00 83.12 330 GLY A C 1
ATOM 2539 O O . GLY A 1 330 ? -11.003 7.917 13.010 1.00 83.12 330 GLY A O 1
ATOM 2540 N N . ALA A 1 331 ? -13.116 7.463 13.634 1.00 85.88 331 ALA A N 1
ATOM 2541 C CA . ALA A 1 331 ? -13.589 7.041 12.320 1.00 85.88 331 ALA A CA 1
ATOM 2542 C C . ALA A 1 331 ? -14.182 8.184 11.494 1.00 85.88 331 ALA A C 1
ATOM 2544 O O . ALA A 1 331 ? -14.398 8.011 10.302 1.00 85.88 331 ALA A O 1
ATOM 2545 N N . GLU A 1 332 ? -14.452 9.327 12.125 1.00 90.00 332 GLU A N 1
ATOM 2546 C CA . GLU A 1 332 ? -15.237 10.399 11.533 1.00 90.00 332 GLU A CA 1
ATOM 2547 C C . GLU A 1 332 ? -14.446 11.713 11.421 1.00 90.00 332 GLU A C 1
ATOM 2549 O O . GLU A 1 332 ? -13.613 12.024 12.282 1.00 90.00 332 GLU A O 1
ATOM 2554 N N . PRO A 1 333 ? -14.738 12.526 10.391 1.00 93.00 333 PRO A N 1
ATOM 2555 C CA . PRO A 1 333 ? -15.625 12.223 9.270 1.00 93.00 333 PRO A CA 1
ATOM 2556 C C . PRO A 1 333 ? -14.997 11.245 8.263 1.00 93.00 333 PRO A C 1
ATOM 2558 O O . PRO A 1 333 ? -13.831 11.397 7.885 1.00 93.00 333 PRO A O 1
ATOM 2561 N N . ALA A 1 334 ? -15.797 10.297 7.776 1.00 93.94 334 ALA A N 1
ATOM 2562 C CA . ALA A 1 334 ? -15.461 9.433 6.644 1.00 93.94 334 ALA A CA 1
ATOM 2563 C C . ALA A 1 334 ? -16.437 9.611 5.467 1.00 93.94 334 ALA A C 1
ATOM 2565 O O . ALA A 1 334 ? -17.484 10.252 5.581 1.00 93.94 334 ALA A O 1
ATOM 2566 N N . GLU A 1 335 ? -16.059 9.106 4.299 1.0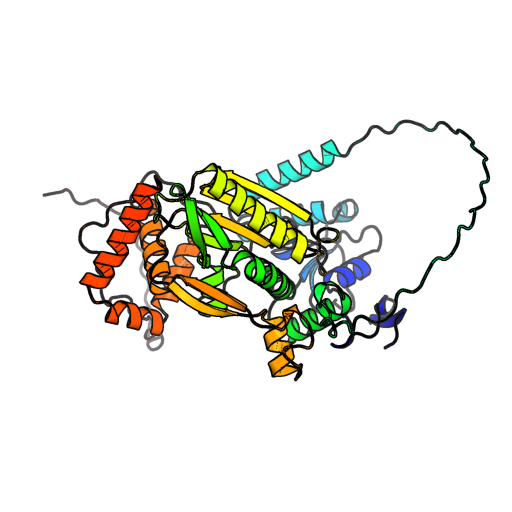0 94.25 335 GLU A N 1
ATOM 2567 C CA . GLU A 1 335 ? -16.881 9.103 3.089 1.00 94.25 335 GLU A CA 1
ATOM 2568 C C . GLU A 1 335 ? -16.604 7.856 2.242 1.00 94.25 335 GLU A C 1
ATOM 2570 O O . GLU A 1 335 ? -15.483 7.348 2.194 1.00 94.25 335 GLU A O 1
ATOM 2575 N N . GLN A 1 336 ? -17.643 7.362 1.570 1.00 96.00 336 GLN A N 1
ATOM 2576 C CA . GLN A 1 336 ? -17.540 6.199 0.698 1.00 96.00 336 GLN A CA 1
ATOM 2577 C C . GLN A 1 336 ? -16.921 6.592 -0.646 1.00 96.00 336 GLN A C 1
ATOM 2579 O O . GLN A 1 336 ? -17.318 7.583 -1.258 1.00 96.00 336 GLN A O 1
ATOM 2584 N N . HIS A 1 337 ? -15.976 5.781 -1.109 1.00 96.00 337 HIS A N 1
ATOM 2585 C CA . HIS A 1 337 ? -15.308 5.905 -2.399 1.00 96.00 337 HIS A CA 1
ATOM 2586 C C . HIS A 1 337 ? -15.349 4.585 -3.155 1.00 96.00 337 HIS A C 1
ATOM 2588 O O . HIS A 1 337 ? -15.407 3.514 -2.553 1.00 96.00 337 HIS A O 1
ATOM 2594 N N . ILE A 1 338 ? -15.272 4.682 -4.478 1.00 95.88 338 ILE A N 1
ATOM 2595 C CA . ILE A 1 338 ? -15.210 3.543 -5.392 1.00 95.88 338 ILE A CA 1
ATOM 2596 C C . ILE A 1 338 ? -13.792 3.483 -5.951 1.00 95.88 338 ILE A C 1
ATOM 2598 O O . ILE A 1 338 ? -13.334 4.454 -6.552 1.00 95.88 338 ILE A O 1
ATOM 2602 N N . LEU A 1 339 ? -13.098 2.362 -5.759 1.00 94.62 339 LEU A N 1
ATOM 2603 C CA . LEU A 1 339 ? -11.705 2.190 -6.175 1.00 94.62 339 LEU A CA 1
ATOM 2604 C C . LEU A 1 339 ? -11.509 1.014 -7.134 1.00 94.62 339 LEU A C 1
ATOM 2606 O O . LEU A 1 339 ? -12.290 0.060 -7.158 1.00 94.62 339 LEU A O 1
ATOM 2610 N N . ARG A 1 340 ? -10.411 1.091 -7.894 1.00 94.69 340 ARG A N 1
ATOM 2611 C CA . ARG A 1 340 ? -9.765 -0.010 -8.620 1.00 94.69 340 ARG A CA 1
ATOM 2612 C C . ARG A 1 340 ? -8.259 0.266 -8.760 1.00 94.69 340 ARG A C 1
ATOM 2614 O O . ARG A 1 340 ? -7.777 1.334 -8.371 1.00 94.69 340 ARG A O 1
ATOM 2621 N N . SER A 1 341 ? -7.504 -0.708 -9.271 1.00 94.88 341 SER A N 1
ATOM 2622 C CA . SER A 1 341 ? -6.061 -0.543 -9.509 1.00 94.88 341 SER A CA 1
ATOM 2623 C C . SER A 1 341 ? -5.769 0.403 -10.673 1.00 94.88 341 SER A C 1
ATOM 2625 O O . SER A 1 341 ? -6.532 0.477 -11.636 1.00 94.88 341 SER A O 1
ATOM 2627 N N . ILE A 1 342 ? -4.626 1.090 -10.614 1.00 94.44 342 ILE A N 1
ATOM 2628 C CA . ILE A 1 342 ? -4.189 2.027 -11.662 1.00 94.44 342 ILE A CA 1
ATOM 2629 C C . ILE A 1 342 ? -4.071 1.320 -13.012 1.00 94.44 342 ILE A C 1
ATOM 2631 O O . ILE A 1 342 ? -4.419 1.890 -14.042 1.00 94.44 342 ILE A O 1
ATOM 2635 N N . ILE A 1 343 ? -3.585 0.076 -13.019 1.00 95.94 343 ILE A N 1
ATOM 2636 C CA . ILE A 1 343 ? -3.430 -0.682 -14.262 1.00 95.94 343 ILE A CA 1
ATOM 2637 C C . ILE A 1 343 ? -4.773 -1.095 -14.866 1.00 95.94 343 ILE A C 1
ATOM 2639 O O . ILE A 1 343 ? -4.875 -1.173 -16.087 1.00 95.94 343 ILE A O 1
ATOM 2643 N N . ALA A 1 344 ? -5.798 -1.324 -14.038 1.00 97.06 344 ALA A N 1
ATOM 2644 C CA . ALA A 1 344 ? -7.150 -1.577 -14.519 1.00 97.06 344 ALA A CA 1
ATOM 2645 C C . ALA A 1 344 ? -7.762 -0.308 -15.123 1.00 97.06 344 ALA A C 1
ATOM 2647 O O . ALA A 1 344 ? -8.309 -0.375 -16.220 1.00 97.06 344 ALA A O 1
ATOM 2648 N N . ASP A 1 345 ? -7.619 0.846 -14.455 1.00 96.56 345 ASP A N 1
ATOM 2649 C CA . ASP A 1 345 ? -8.042 2.135 -15.020 1.00 96.56 345 ASP A CA 1
ATOM 2650 C C . ASP A 1 345 ? -7.347 2.389 -16.366 1.00 96.56 345 ASP A C 1
ATOM 2652 O O . ASP A 1 345 ? -8.024 2.629 -17.359 1.00 96.56 345 ASP A O 1
ATOM 2656 N N . TYR A 1 346 ? -6.020 2.230 -16.429 1.00 97.00 346 TYR A N 1
ATOM 2657 C CA . TYR A 1 346 ? -5.241 2.370 -17.664 1.00 97.00 346 TYR A CA 1
ATOM 2658 C C . TYR A 1 346 ? -5.726 1.439 -18.783 1.00 97.00 346 TYR A C 1
ATOM 2660 O O . TYR A 1 346 ? -5.912 1.876 -19.917 1.00 97.00 346 TYR A O 1
ATOM 2668 N N . ALA A 1 347 ? -5.950 0.158 -18.481 1.00 97.44 347 ALA A N 1
ATOM 2669 C CA . ALA A 1 347 ? -6.420 -0.804 -19.472 1.00 97.44 347 ALA A CA 1
ATOM 2670 C C . ALA A 1 347 ? -7.795 -0.414 -20.039 1.00 97.44 347 ALA A C 1
ATOM 2672 O O . ALA A 1 347 ? -8.028 -0.507 -21.243 1.00 97.44 347 ALA A O 1
ATOM 2673 N N . ILE A 1 348 ? -8.700 0.060 -19.186 1.00 96.75 348 ILE A N 1
ATOM 2674 C CA . ILE A 1 348 ? -10.050 0.452 -19.595 1.00 96.75 348 ILE A CA 1
ATOM 2675 C C . ILE A 1 348 ? -10.020 1.761 -20.395 1.00 96.75 348 ILE A C 1
ATOM 2677 O O . ILE A 1 348 ? -10.640 1.841 -21.454 1.00 96.75 348 ILE A O 1
ATOM 2681 N N . THR A 1 349 ? -9.300 2.785 -19.922 1.00 96.25 349 THR A N 1
ATOM 2682 C CA . THR A 1 349 ? -9.319 4.118 -20.547 1.00 96.25 349 THR A CA 1
ATOM 2683 C C . THR A 1 349 ? -8.445 4.206 -21.791 1.00 96.25 349 THR A C 1
ATOM 2685 O O . THR A 1 349 ? -8.871 4.793 -22.782 1.00 96.25 349 THR A O 1
ATOM 2688 N N . GLU A 1 350 ? -7.248 3.614 -21.763 1.00 96.25 350 GLU A N 1
ATOM 2689 C CA . GLU A 1 350 ? -6.252 3.764 -22.831 1.00 96.25 350 GLU A CA 1
ATOM 2690 C C . GLU A 1 350 ? -6.236 2.583 -23.806 1.00 96.25 350 GLU A C 1
ATOM 2692 O O . GLU A 1 350 ? -5.923 2.767 -24.983 1.00 96.25 350 GLU A O 1
ATOM 2697 N N . LEU A 1 351 ? -6.560 1.368 -23.342 1.00 95.69 351 LEU A N 1
ATOM 2698 C CA . LEU A 1 351 ? -6.557 0.161 -24.186 1.00 95.69 351 LEU A CA 1
ATOM 2699 C C . LEU A 1 351 ? -7.964 -0.274 -24.626 1.00 95.69 351 LEU A C 1
ATOM 2701 O O . LEU A 1 351 ? -8.086 -1.153 -25.479 1.00 95.69 351 LEU A O 1
ATOM 2705 N N . GLY A 1 352 ? -9.018 0.353 -24.091 1.00 95.88 352 GLY A N 1
ATOM 2706 C CA . GLY A 1 352 ? -10.410 0.061 -24.441 1.00 95.88 352 GLY A CA 1
ATOM 2707 C C . GLY A 1 352 ? -10.927 -1.274 -23.898 1.00 95.88 352 GLY A C 1
ATOM 2708 O O . GLY A 1 352 ? -11.845 -1.854 -24.479 1.00 95.88 352 GLY A O 1
ATOM 2709 N N . GLU A 1 353 ? -10.332 -1.782 -22.817 1.00 96.00 353 GLU A N 1
ATOM 2710 C CA . GLU A 1 353 ? -10.785 -3.007 -22.158 1.00 96.00 353 GLU A CA 1
ATOM 2711 C C . GLU A 1 353 ? -12.136 -2.827 -21.456 1.00 96.00 353 GLU A C 1
ATOM 2713 O O . GLU A 1 353 ? -12.482 -1.740 -20.990 1.00 96.00 353 GLU A O 1
ATOM 2718 N N . SER A 1 354 ? -12.899 -3.915 -21.329 1.00 94.25 354 SER A N 1
ATOM 2719 C CA . SER A 1 354 ? -14.110 -3.910 -20.507 1.00 94.25 354 SER A CA 1
ATOM 2720 C C . SER A 1 354 ? -13.775 -4.045 -19.020 1.00 94.25 354 SER A C 1
ATOM 2722 O O . SER A 1 354 ? -12.819 -4.714 -18.630 1.00 94.25 354 SER A O 1
ATOM 2724 N N . ASP A 1 355 ? -14.614 -3.472 -18.157 1.00 92.81 355 ASP A N 1
ATOM 2725 C CA . ASP A 1 355 ? -14.480 -3.560 -16.695 1.00 92.81 355 ASP A CA 1
ATOM 2726 C C . ASP A 1 355 ? -14.669 -4.982 -16.130 1.00 92.81 355 ASP A C 1
ATOM 2728 O O . ASP A 1 355 ? -14.333 -5.248 -14.978 1.00 92.81 355 ASP A O 1
ATOM 2732 N N . ASN A 1 356 ? -15.172 -5.905 -16.950 1.00 93.75 356 ASN A N 1
ATOM 2733 C CA . ASN A 1 356 ? -15.348 -7.319 -16.642 1.00 93.75 356 ASN A CA 1
ATOM 2734 C C . ASN A 1 356 ? -14.349 -8.231 -17.373 1.00 93.75 356 ASN A C 1
ATOM 2736 O O . ASN A 1 356 ? -14.546 -9.445 -17.381 1.00 93.75 356 ASN A O 1
ATOM 2740 N N . GLN A 1 357 ? -13.311 -7.672 -18.003 1.00 95.06 357 GLN A N 1
ATOM 2741 C CA . GLN A 1 357 ? -12.289 -8.455 -18.699 1.00 95.06 357 GLN A CA 1
ATOM 2742 C C . GLN A 1 357 ? -11.489 -9.341 -17.727 1.00 95.06 357 GLN A C 1
ATOM 2744 O O . GLN A 1 357 ? -11.160 -10.481 -18.063 1.00 95.06 357 GLN A O 1
ATOM 2749 N N . TRP A 1 358 ? -11.213 -8.825 -16.528 1.00 96.31 358 TRP A N 1
ATOM 2750 C CA . TRP A 1 358 ? -10.578 -9.531 -15.414 1.00 96.31 358 TRP A CA 1
ATOM 2751 C C . TRP A 1 358 ? -11.342 -9.246 -14.121 1.00 96.31 358 TRP A C 1
ATOM 2753 O O . TRP A 1 358 ? -11.937 -8.178 -13.985 1.00 96.31 358 TRP A O 1
ATOM 2763 N N . GLU A 1 359 ? -11.326 -10.169 -13.157 1.00 95.50 359 GLU A N 1
ATOM 2764 C CA . GLU A 1 359 ? -11.992 -9.962 -11.859 1.00 95.50 359 GLU A CA 1
ATOM 2765 C C . GLU A 1 359 ? -11.480 -8.685 -11.169 1.00 95.50 359 GLU A C 1
ATOM 2767 O O . GLU A 1 359 ? -12.258 -7.898 -10.630 1.00 95.50 359 GLU A O 1
ATOM 2772 N N . GLU A 1 360 ? -10.175 -8.429 -11.269 1.00 95.88 360 GLU A N 1
ATOM 2773 C CA . GLU A 1 360 ? -9.496 -7.280 -10.673 1.00 95.88 360 GLU A CA 1
ATOM 2774 C C . GLU A 1 360 ? -9.821 -5.938 -11.364 1.00 95.88 360 GLU A C 1
ATOM 2776 O O . GLU A 1 360 ? -9.472 -4.880 -10.837 1.00 95.88 360 GLU A O 1
ATOM 2781 N N . PHE A 1 361 ? -10.500 -5.948 -12.521 1.00 96.69 361 PHE A N 1
ATOM 2782 C CA . PHE A 1 361 ? -10.922 -4.725 -13.225 1.00 96.69 361 PHE A CA 1
ATOM 2783 C C . PHE A 1 361 ? -12.227 -4.143 -12.672 1.00 96.69 361 PHE A C 1
ATOM 2785 O O . PHE A 1 361 ? -12.485 -2.941 -12.822 1.00 96.69 361 PHE A O 1
ATOM 2792 N N . ALA A 1 362 ? -13.014 -4.973 -11.981 1.00 96.19 362 ALA A N 1
ATOM 2793 C CA . ALA A 1 362 ? -14.219 -4.537 -11.302 1.00 96.19 362 ALA A CA 1
ATOM 2794 C C . ALA A 1 362 ? -13.866 -3.559 -10.177 1.00 96.19 362 ALA A C 1
ATOM 2796 O O . ALA A 1 362 ? -12.886 -3.750 -9.452 1.00 96.19 362 ALA A O 1
ATOM 2797 N N . THR A 1 363 ? -14.692 -2.540 -9.980 1.00 96.69 363 THR A N 1
ATOM 2798 C CA . THR A 1 363 ? -14.539 -1.617 -8.854 1.00 96.69 363 THR A CA 1
ATOM 2799 C C . THR A 1 363 ? -14.990 -2.241 -7.535 1.00 96.69 363 THR A C 1
ATOM 2801 O O . THR A 1 363 ? -15.725 -3.230 -7.517 1.00 96.69 363 THR A O 1
ATOM 2804 N N . PHE A 1 364 ? -14.585 -1.642 -6.419 1.00 96.62 364 PHE A N 1
ATOM 2805 C CA . PHE A 1 364 ? -15.088 -1.984 -5.091 1.00 96.62 364 PHE A CA 1
ATOM 2806 C C . PHE A 1 364 ? -15.260 -0.737 -4.224 1.00 96.62 364 PHE A C 1
ATOM 2808 O O . PHE A 1 364 ? -14.565 0.263 -4.408 1.00 96.62 364 PHE A O 1
ATOM 2815 N N . ASP A 1 365 ? -16.184 -0.819 -3.270 1.00 96.31 365 ASP A N 1
ATOM 2816 C CA . ASP A 1 365 ? -16.462 0.263 -2.334 1.00 96.31 365 ASP A CA 1
ATOM 2817 C C . ASP A 1 365 ? -15.510 0.219 -1.137 1.00 96.31 365 ASP A C 1
ATOM 2819 O O . ASP A 1 365 ? -15.190 -0.848 -0.607 1.00 96.31 365 ASP A O 1
ATOM 2823 N N . VAL A 1 366 ? -15.100 1.392 -0.667 1.00 96.56 366 VAL A N 1
ATOM 2824 C CA . VAL A 1 366 ? -14.310 1.553 0.552 1.00 96.56 366 VAL A CA 1
ATOM 2825 C C . VAL A 1 366 ? -14.752 2.807 1.295 1.00 96.56 366 VAL A C 1
ATOM 2827 O O . VAL A 1 366 ? -14.982 3.853 0.693 1.00 96.56 366 VAL A O 1
ATOM 2830 N N . ASN A 1 367 ? -14.869 2.724 2.618 1.00 96.81 367 ASN A N 1
ATOM 2831 C CA . ASN A 1 367 ? -15.062 3.912 3.443 1.00 96.81 367 ASN A CA 1
ATOM 2832 C C . ASN A 1 367 ? -13.697 4.528 3.763 1.00 96.81 367 ASN A C 1
ATOM 2834 O O . ASN A 1 367 ? -12.793 3.814 4.195 1.00 96.81 367 ASN A O 1
ATOM 2838 N N . VAL A 1 368 ? -13.528 5.830 3.556 1.00 96.44 368 VAL A N 1
ATOM 2839 C CA . VAL A 1 368 ? -12.231 6.514 3.643 1.00 96.44 368 VAL A CA 1
ATOM 2840 C C . VAL A 1 368 ? -12.318 7.685 4.609 1.00 96.44 368 VAL A C 1
ATOM 2842 O O . VAL A 1 368 ? -13.252 8.481 4.547 1.00 96.44 368 VAL A O 1
ATOM 2845 N N . LEU A 1 369 ? -11.328 7.813 5.492 1.00 95.94 369 LEU A N 1
ATOM 2846 C CA . LEU A 1 369 ? -11.222 8.950 6.401 1.00 95.94 369 LEU A CA 1
ATOM 2847 C C . LEU A 1 369 ? -10.966 10.231 5.602 1.00 95.94 369 LEU A C 1
ATOM 2849 O O . LEU A 1 369 ? -10.034 10.279 4.792 1.00 95.94 369 LEU A O 1
ATOM 2853 N N . LYS A 1 370 ? -11.751 11.284 5.848 1.00 95.31 370 LYS A N 1
ATOM 2854 C CA . LYS A 1 370 ? -11.633 12.514 5.064 1.00 95.31 370 LYS A CA 1
ATOM 2855 C C . LYS A 1 370 ? -10.262 13.176 5.212 1.00 95.31 370 LYS A C 1
ATOM 2857 O O . LYS A 1 370 ? -9.609 13.121 6.261 1.00 95.31 370 LYS A O 1
ATOM 2862 N N . ALA A 1 371 ? -9.828 13.844 4.146 1.00 94.38 371 ALA A N 1
ATOM 2863 C CA . ALA A 1 371 ? -8.516 14.482 4.072 1.00 94.38 371 ALA A CA 1
ATOM 2864 C C . ALA A 1 371 ? -8.314 15.567 5.150 1.00 94.38 371 ALA A C 1
ATOM 2866 O O . ALA A 1 371 ? -7.233 15.657 5.729 1.00 94.38 371 ALA A O 1
ATOM 2867 N N . GLU A 1 372 ? -9.349 16.345 5.483 1.00 93.38 372 GLU A N 1
ATOM 2868 C CA . GLU A 1 372 ? -9.301 17.352 6.549 1.00 93.38 372 GLU A CA 1
ATOM 2869 C C . GLU A 1 372 ? -9.068 16.738 7.936 1.00 93.38 372 GLU A C 1
ATOM 2871 O O . GLU A 1 372 ? -8.279 17.267 8.717 1.00 93.38 372 GLU A O 1
ATOM 2876 N N . ARG A 1 373 ? -9.670 15.577 8.222 1.00 93.31 373 ARG A N 1
ATOM 2877 C CA . ARG A 1 373 ? -9.415 14.818 9.451 1.00 93.31 373 ARG A CA 1
ATOM 2878 C C . ARG A 1 373 ? -7.990 14.292 9.479 1.00 93.31 373 ARG A C 1
ATOM 2880 O O . ARG A 1 373 ? -7.283 14.484 10.463 1.00 93.31 373 ARG A O 1
ATOM 2887 N N . THR A 1 374 ? -7.549 13.705 8.372 1.00 92.88 374 THR A N 1
ATOM 2888 C CA . THR A 1 374 ? -6.181 13.196 8.223 1.00 92.88 374 THR A CA 1
ATOM 2889 C C . THR A 1 374 ? -5.135 14.299 8.433 1.00 92.88 374 THR A C 1
ATOM 2891 O O . THR A 1 374 ? -4.104 14.060 9.060 1.00 92.88 374 THR A O 1
ATOM 2894 N N . LEU A 1 375 ? -5.393 15.521 7.953 1.00 93.62 375 LEU A N 1
ATOM 2895 C CA . LEU A 1 375 ? -4.535 16.684 8.193 1.00 93.62 375 LEU A CA 1
ATOM 2896 C C . LEU A 1 375 ? -4.427 17.010 9.686 1.00 93.62 375 LEU A C 1
ATOM 2898 O O . LEU A 1 375 ? -3.314 17.151 10.193 1.00 93.62 375 LEU A O 1
ATOM 2902 N N . LEU A 1 376 ? -5.554 17.093 10.396 1.00 92.88 376 LEU A N 1
ATOM 2903 C CA . LEU A 1 376 ? -5.547 17.392 11.829 1.00 92.88 376 LEU A CA 1
ATOM 2904 C C . LEU A 1 376 ? -4.879 16.280 12.651 1.00 92.88 376 LEU A C 1
ATOM 2906 O O . LEU A 1 376 ? -4.112 16.590 13.557 1.00 92.88 376 LEU A O 1
ATOM 2910 N N . GLU A 1 377 ? -5.078 15.004 12.303 1.00 90.75 377 GLU A N 1
ATOM 2911 C CA . GLU A 1 377 ? -4.390 13.883 12.966 1.00 90.75 377 GLU A CA 1
ATOM 2912 C C . GLU A 1 377 ? -2.871 13.966 12.789 1.00 90.75 377 GLU A C 1
ATOM 2914 O O . GLU A 1 377 ? -2.115 13.769 13.741 1.00 90.75 377 GLU A O 1
ATOM 2919 N N . LYS A 1 378 ? -2.404 14.312 11.583 1.00 90.62 378 LYS A N 1
ATOM 2920 C CA . LYS A 1 378 ? -0.971 14.497 11.326 1.00 90.62 378 LYS A CA 1
ATOM 2921 C C . LYS A 1 378 ? -0.412 15.706 12.071 1.00 90.62 378 LYS A C 1
ATOM 2923 O O . LYS A 1 378 ? 0.684 15.605 12.613 1.00 90.62 378 LYS A O 1
ATOM 2928 N N . LEU A 1 379 ? -1.148 16.817 12.131 1.00 91.12 379 LEU A N 1
ATOM 2929 C CA . LEU A 1 379 ? -0.748 17.994 12.906 1.00 91.12 379 LEU A CA 1
ATOM 2930 C C . LEU A 1 379 ? -0.662 17.681 14.405 1.00 91.12 379 LEU A C 1
ATOM 2932 O O . LEU A 1 379 ? 0.329 18.047 15.030 1.00 91.12 379 LEU A O 1
ATOM 2936 N N . ALA A 1 380 ? -1.635 16.957 14.965 1.00 87.56 380 ALA A N 1
ATOM 2937 C CA . ALA A 1 380 ? -1.633 16.544 16.369 1.00 87.56 380 ALA A CA 1
ATOM 2938 C C . ALA A 1 380 ? -0.463 15.598 16.693 1.00 87.56 380 ALA A C 1
ATOM 2940 O O . ALA A 1 380 ? 0.236 15.783 17.694 1.00 87.56 380 ALA A O 1
ATOM 2941 N N . ALA A 1 381 ? -0.193 14.627 15.813 1.00 85.00 381 ALA A N 1
ATOM 2942 C CA . ALA A 1 381 ? 0.953 13.730 15.944 1.00 85.00 381 ALA A CA 1
ATOM 2943 C C . ALA A 1 381 ? 2.285 14.492 15.877 1.00 85.00 381 ALA A C 1
ATOM 2945 O O . ALA A 1 381 ? 3.195 14.224 16.664 1.00 85.00 381 ALA A O 1
ATOM 2946 N N . VAL A 1 382 ? 2.399 15.463 14.961 1.00 86.75 382 VAL A N 1
ATOM 2947 C CA . VAL A 1 382 ? 3.593 16.304 14.854 1.00 86.75 382 VAL A CA 1
ATOM 2948 C C . VAL A 1 382 ? 3.770 17.155 16.108 1.00 86.75 382 VAL A C 1
ATOM 2950 O O . VAL A 1 382 ? 4.846 17.137 16.701 1.00 86.75 382 VAL A O 1
ATOM 2953 N N . HIS A 1 383 ? 2.708 17.836 16.541 1.00 86.12 383 HIS A N 1
ATOM 2954 C CA . HIS A 1 383 ? 2.713 18.693 17.720 1.00 86.12 383 HIS A CA 1
ATOM 2955 C C . HIS A 1 383 ? 3.157 17.931 18.968 1.00 86.12 383 HIS A C 1
ATOM 2957 O O . HIS A 1 383 ? 4.079 18.370 19.648 1.00 86.12 383 HIS A O 1
ATOM 2963 N N . THR A 1 384 ? 2.570 16.760 19.217 1.00 82.88 384 THR A N 1
ATOM 2964 C CA . THR A 1 384 ? 2.909 15.905 20.361 1.00 82.88 384 THR A CA 1
ATOM 2965 C C . THR A 1 384 ? 4.400 15.592 20.419 1.00 82.88 384 THR A C 1
ATOM 2967 O O . THR A 1 384 ? 5.018 15.765 21.465 1.00 82.88 384 THR A O 1
ATOM 2970 N N . ILE A 1 385 ? 4.992 15.185 19.294 1.00 80.94 385 ILE A N 1
ATOM 2971 C CA . ILE A 1 385 ? 6.417 14.840 19.237 1.00 80.94 385 ILE A CA 1
ATOM 2972 C C . ILE A 1 385 ? 7.295 16.078 19.425 1.00 80.94 385 ILE A C 1
ATOM 2974 O O . ILE A 1 385 ? 8.310 16.004 20.103 1.00 80.94 385 ILE A O 1
ATOM 2978 N N . THR A 1 386 ? 6.910 17.225 18.864 1.00 82.19 386 THR A N 1
ATOM 2979 C CA . THR A 1 386 ? 7.691 18.466 19.004 1.00 82.19 386 THR A CA 1
ATOM 2980 C C . THR A 1 386 ? 7.545 19.149 20.365 1.00 82.19 386 THR A C 1
ATOM 2982 O O . THR A 1 386 ? 8.394 19.961 20.723 1.00 82.19 386 THR A O 1
ATOM 2985 N N . SER A 1 387 ? 6.479 18.852 21.110 1.00 82.56 387 SER A N 1
ATOM 2986 C CA . SER A 1 387 ? 6.224 19.420 22.439 1.00 82.56 387 SER A CA 1
ATOM 2987 C C . SER A 1 387 ? 7.016 18.722 23.543 1.00 82.56 387 SER A C 1
ATOM 2989 O O . SER A 1 387 ? 7.224 19.301 24.608 1.00 82.56 387 SER A O 1
ATOM 2991 N N . ASP A 1 388 ? 7.485 17.501 23.297 1.00 79.25 388 ASP A N 1
ATOM 2992 C CA . ASP A 1 388 ? 8.407 16.804 24.182 1.00 79.25 388 ASP A CA 1
ATOM 2993 C C . ASP A 1 388 ? 9.850 17.057 23.724 1.00 79.25 388 ASP A C 1
ATOM 2995 O O . ASP A 1 388 ? 10.341 16.457 22.771 1.00 79.25 388 ASP A O 1
ATOM 2999 N N . ALA A 1 389 ? 10.554 17.944 24.434 1.00 69.44 389 ALA A N 1
ATOM 3000 C CA . ALA A 1 389 ? 11.949 18.286 24.143 1.00 69.44 389 ALA A CA 1
ATOM 3001 C C . ALA A 1 389 ? 12.921 17.093 24.263 1.00 69.44 389 ALA A C 1
ATOM 3003 O O . ALA A 1 389 ? 14.071 17.194 23.833 1.00 69.44 389 ALA A O 1
ATOM 3004 N N . THR A 1 390 ? 12.483 15.979 24.858 1.00 74.38 390 THR A N 1
ATOM 3005 C CA . THR A 1 390 ? 13.264 14.744 24.993 1.00 74.38 390 THR A CA 1
ATOM 3006 C C . THR A 1 390 ? 12.890 13.680 23.961 1.00 74.38 390 THR A C 1
ATOM 3008 O O . THR A 1 390 ? 13.626 12.702 23.802 1.00 74.38 390 THR A O 1
ATOM 3011 N N . ALA A 1 391 ? 11.790 13.866 23.225 1.00 73.06 391 ALA A N 1
ATOM 3012 C CA . ALA A 1 391 ? 11.336 12.909 22.232 1.00 73.06 391 ALA A CA 1
ATOM 3013 C C . ALA A 1 391 ? 12.246 12.916 20.997 1.00 73.06 391 ALA A C 1
ATOM 3015 O O . ALA A 1 391 ? 12.440 13.926 20.320 1.00 73.06 391 ALA A O 1
ATOM 3016 N N . ALA A 1 392 ? 12.767 11.741 20.651 1.00 71.94 392 ALA A N 1
ATOM 3017 C CA . ALA A 1 392 ? 13.369 11.522 19.346 1.00 71.94 392 ALA A CA 1
ATOM 3018 C C . ALA A 1 392 ? 12.259 11.280 18.315 1.00 71.94 392 ALA A C 1
ATOM 3020 O O . ALA A 1 392 ? 11.398 10.418 18.511 1.00 71.94 392 ALA A O 1
ATOM 3021 N N . ALA A 1 393 ? 12.294 12.004 17.195 1.00 67.69 393 ALA A N 1
ATOM 3022 C CA . ALA A 1 393 ? 11.377 11.749 16.091 1.00 67.69 393 ALA A CA 1
ATOM 3023 C C . ALA A 1 393 ? 11.561 10.303 15.579 1.00 67.69 393 ALA A C 1
ATOM 3025 O O . ALA A 1 393 ? 12.691 9.906 15.272 1.00 67.69 393 ALA A O 1
ATOM 3026 N N . PRO A 1 394 ? 10.483 9.505 15.461 1.00 69.00 394 PRO A N 1
ATOM 3027 C CA . PRO A 1 394 ? 10.572 8.151 14.930 1.00 69.00 394 PRO A CA 1
ATOM 3028 C C . PRO A 1 394 ? 11.139 8.113 13.504 1.00 69.00 394 PRO A C 1
ATOM 3030 O O . PRO A 1 394 ? 10.986 9.051 12.717 1.00 69.00 394 PRO A O 1
ATOM 3033 N N . ALA A 1 395 ? 11.754 6.991 13.130 1.00 60.44 395 ALA A N 1
ATOM 3034 C CA . ALA A 1 395 ? 12.176 6.769 11.750 1.00 60.44 395 ALA A CA 1
ATOM 3035 C C . ALA A 1 395 ? 10.977 6.900 10.788 1.00 60.44 395 ALA A C 1
ATOM 3037 O O . ALA A 1 395 ? 9.889 6.402 11.066 1.00 60.44 395 ALA A O 1
ATOM 3038 N N . GLY A 1 396 ? 11.166 7.592 9.660 1.00 63.53 396 GLY A N 1
ATOM 3039 C CA . GLY A 1 396 ? 10.099 7.837 8.680 1.00 63.53 396 GLY A CA 1
ATOM 3040 C C . GLY A 1 396 ? 9.134 8.978 9.034 1.00 63.53 396 GLY A C 1
ATOM 3041 O O . GLY A 1 396 ? 8.292 9.328 8.207 1.00 63.53 396 GLY A O 1
ATOM 3042 N N . TRP A 1 397 ? 9.287 9.626 10.194 1.00 71.12 397 TRP A N 1
ATOM 3043 C CA . TRP A 1 397 ? 8.388 10.694 10.643 1.00 71.12 397 TRP A CA 1
ATOM 3044 C C . TRP A 1 397 ? 8.372 11.931 9.729 1.00 71.12 397 TRP A C 1
ATOM 3046 O O . TRP A 1 397 ? 7.345 12.595 9.601 1.00 71.12 397 TRP A O 1
ATOM 3056 N N . GLY A 1 398 ? 9.460 12.199 8.994 1.00 74.81 398 GLY A N 1
ATOM 3057 C CA . GLY A 1 398 ? 9.519 13.287 8.006 1.00 74.81 398 GLY A CA 1
ATOM 3058 C C . GLY A 1 398 ? 8.424 13.221 6.928 1.00 74.81 398 GLY A C 1
ATOM 3059 O O . GLY A 1 398 ? 8.038 14.252 6.379 1.00 74.81 398 GLY A O 1
ATOM 3060 N N . ARG A 1 399 ? 7.846 12.035 6.674 1.00 79.88 399 ARG A N 1
ATOM 3061 C CA . ARG A 1 399 ? 6.706 11.862 5.757 1.00 79.88 399 ARG A CA 1
ATOM 3062 C C . ARG A 1 399 ? 5.459 12.617 6.233 1.00 79.88 399 ARG A C 1
ATOM 3064 O O . ARG A 1 399 ? 4.692 13.081 5.395 1.00 79.88 399 ARG A O 1
ATOM 3071 N N . HIS A 1 400 ? 5.268 12.790 7.546 1.00 85.12 400 HIS A N 1
ATOM 3072 C CA . HIS A 1 400 ? 4.142 13.563 8.081 1.00 85.12 400 HIS A CA 1
ATOM 3073 C C . HIS A 1 400 ? 4.220 15.032 7.664 1.00 85.12 400 HIS A C 1
ATOM 3075 O O . HIS A 1 400 ? 3.206 15.588 7.254 1.00 85.12 400 HIS A O 1
ATOM 3081 N N . LEU A 1 401 ? 5.412 15.638 7.693 1.00 87.44 401 LEU A N 1
ATOM 3082 C CA . LEU A 1 401 ? 5.611 17.023 7.249 1.00 87.44 401 LEU A CA 1
ATOM 3083 C C . LEU A 1 401 ? 5.316 17.185 5.754 1.00 87.44 401 LEU A C 1
ATOM 3085 O O . LEU A 1 401 ? 4.648 18.138 5.360 1.00 87.44 401 LEU A O 1
ATOM 3089 N N . HIS A 1 402 ? 5.765 16.231 4.934 1.00 86.25 402 HIS A N 1
ATOM 3090 C CA . HIS A 1 402 ? 5.457 16.203 3.504 1.00 86.25 402 HIS A CA 1
ATOM 3091 C C . HIS A 1 402 ? 3.943 16.133 3.249 1.00 86.25 402 HIS A C 1
ATOM 3093 O O . HIS A 1 402 ? 3.412 16.892 2.444 1.00 86.25 402 HIS A O 1
ATOM 3099 N N . ASP A 1 403 ? 3.230 15.253 3.949 1.00 89.31 403 ASP A N 1
ATOM 3100 C CA . ASP A 1 403 ? 1.779 15.116 3.785 1.00 89.31 403 ASP A CA 1
ATOM 3101 C C . ASP A 1 403 ? 1.027 16.362 4.233 1.00 89.31 403 ASP A C 1
ATOM 3103 O O . ASP A 1 403 ? 0.111 16.795 3.544 1.00 89.31 403 ASP A O 1
ATOM 3107 N N . ILE A 1 404 ? 1.416 16.939 5.375 1.00 92.50 404 ILE A N 1
ATOM 3108 C CA . ILE A 1 404 ? 0.838 18.185 5.888 1.00 92.50 404 ILE A CA 1
ATOM 3109 C C . ILE A 1 404 ? 1.004 19.295 4.852 1.00 92.50 404 ILE A C 1
ATOM 3111 O O . ILE A 1 404 ? 0.038 19.995 4.566 1.00 92.50 404 ILE A O 1
ATOM 3115 N N . TYR A 1 405 ? 2.195 19.427 4.263 1.00 91.94 405 TYR A N 1
ATOM 3116 C CA . TYR A 1 405 ? 2.453 20.408 3.213 1.00 91.94 405 TYR A CA 1
ATOM 3117 C C . TYR A 1 405 ? 1.460 20.263 2.051 1.00 91.94 405 TYR A C 1
ATOM 3119 O O . TYR A 1 405 ? 0.745 21.210 1.733 1.00 91.94 405 TYR A O 1
ATOM 3127 N N . TRP A 1 406 ? 1.335 19.067 1.475 1.00 90.38 406 TRP A N 1
ATOM 3128 C CA . TRP A 1 406 ? 0.438 18.846 0.337 1.00 90.38 406 TRP A CA 1
ATOM 3129 C C . TRP A 1 406 ? -1.051 18.953 0.685 1.00 90.38 406 TRP A C 1
ATOM 3131 O O . TRP A 1 406 ? -1.841 19.470 -0.105 1.00 90.38 406 TRP A O 1
ATOM 3141 N N . LEU A 1 407 ? -1.443 18.518 1.884 1.00 92.81 407 LEU A N 1
ATOM 3142 C CA . LEU A 1 407 ? -2.802 18.697 2.396 1.00 92.81 407 LEU A CA 1
ATOM 3143 C C . LEU A 1 407 ? -3.157 20.180 2.554 1.00 92.81 407 LEU A C 1
ATOM 3145 O O . LEU A 1 407 ? -4.281 20.566 2.244 1.00 92.81 407 LEU A O 1
ATOM 3149 N N . LEU A 1 408 ? -2.215 21.013 3.003 1.00 93.75 408 LEU A N 1
ATOM 3150 C CA . LEU A 1 408 ? -2.412 22.458 3.133 1.00 93.75 408 LEU A CA 1
ATOM 3151 C C . LEU A 1 408 ? -2.398 23.183 1.781 1.00 93.75 408 LEU A C 1
ATOM 3153 O O . LEU A 1 408 ? -3.108 24.175 1.624 1.00 93.75 408 LEU A O 1
ATOM 3157 N N . GLU A 1 409 ? -1.642 22.697 0.796 1.00 92.81 409 GLU A N 1
ATOM 3158 C CA . GLU A 1 409 ? -1.659 23.248 -0.567 1.00 92.81 409 GLU A CA 1
ATOM 3159 C C . GLU A 1 409 ? -2.984 22.953 -1.295 1.00 92.81 409 GLU A C 1
ATOM 3161 O O . GLU A 1 409 ? -3.446 23.756 -2.114 1.00 92.81 409 GLU A O 1
ATOM 3166 N N . SER A 1 410 ? -3.659 21.854 -0.947 1.00 92.94 410 SER A N 1
ATOM 3167 C CA . SER A 1 410 ? -4.954 21.493 -1.525 1.00 92.94 410 SER A CA 1
ATOM 3168 C C . SER A 1 410 ? -6.031 22.546 -1.251 1.00 92.94 410 SER A C 1
ATOM 3170 O O . SER A 1 410 ? -6.422 22.810 -0.112 1.00 92.94 410 SER A O 1
ATOM 3172 N N . GLU A 1 411 ? -6.556 23.149 -2.318 1.00 92.94 411 GLU A N 1
ATOM 3173 C CA . GLU A 1 411 ? -7.677 24.090 -2.230 1.00 92.94 411 GLU A CA 1
ATOM 3174 C C . GLU A 1 411 ? -8.939 23.413 -1.681 1.00 92.94 411 GLU A C 1
ATOM 3176 O O . GLU A 1 411 ? -9.606 23.974 -0.816 1.00 92.94 411 GLU A O 1
ATOM 3181 N N . ALA A 1 412 ? -9.214 22.172 -2.097 1.00 92.25 412 ALA A N 1
ATOM 3182 C CA . ALA A 1 412 ? -10.364 21.408 -1.624 1.00 92.25 412 ALA A CA 1
ATOM 3183 C C . ALA A 1 412 ? -10.309 21.156 -0.107 1.00 92.25 412 ALA A C 1
ATOM 3185 O O . ALA A 1 412 ? -11.308 21.348 0.586 1.00 92.25 412 ALA A O 1
ATOM 3186 N N . VAL A 1 413 ? -9.142 20.780 0.432 1.00 93.31 413 VAL A N 1
ATOM 3187 C CA . VAL A 1 413 ? -8.968 20.572 1.883 1.00 93.31 413 VAL A CA 1
ATOM 3188 C C . VAL A 1 413 ? -9.117 21.889 2.641 1.00 93.31 413 VAL A C 1
ATOM 3190 O O . VAL A 1 413 ? -9.827 21.940 3.647 1.00 93.31 413 VAL A O 1
ATOM 3193 N N . ARG A 1 414 ? -8.515 22.978 2.146 1.00 94.06 414 ARG A N 1
ATOM 3194 C CA . ARG A 1 414 ? -8.667 24.312 2.749 1.00 94.06 414 ARG A CA 1
ATOM 3195 C C . ARG A 1 414 ? -10.117 24.789 2.743 1.00 94.06 414 ARG A C 1
ATOM 3197 O O . ARG A 1 414 ? -10.573 25.325 3.750 1.00 94.06 414 ARG A O 1
ATOM 3204 N N . ALA A 1 415 ? -10.850 24.558 1.656 1.00 93.50 415 ALA A N 1
ATOM 3205 C CA . ALA A 1 415 ? -12.265 24.892 1.549 1.00 93.50 415 ALA A CA 1
ATOM 3206 C C . ALA A 1 415 ? -13.117 24.081 2.538 1.00 93.50 415 ALA A C 1
ATOM 3208 O O . ALA A 1 415 ? -13.942 24.662 3.241 1.00 93.50 415 ALA A O 1
ATOM 3209 N N . LYS A 1 416 ? -12.874 22.767 2.671 1.00 93.19 416 LYS A N 1
ATOM 3210 C CA . LYS A 1 416 ? -13.551 21.917 3.668 1.00 93.19 416 LYS A CA 1
ATOM 3211 C C . LYS A 1 416 ? -13.264 22.380 5.099 1.00 93.19 416 LYS A C 1
ATOM 3213 O O . LYS A 1 416 ? -14.192 22.553 5.884 1.00 93.19 416 LYS A O 1
ATOM 3218 N N . LEU A 1 417 ? -12.004 22.674 5.427 1.00 92.19 417 LEU A N 1
ATOM 3219 C CA . LEU A 1 417 ? -11.643 23.247 6.727 1.00 92.19 417 LEU A CA 1
ATOM 3220 C C . LEU A 1 417 ? -12.308 24.609 6.961 1.00 92.19 417 LEU A C 1
ATOM 3222 O O . LEU A 1 417 ? -12.720 24.899 8.081 1.00 92.19 417 LEU A O 1
ATOM 3226 N N . ALA A 1 418 ? -12.391 25.481 5.954 1.00 92.12 418 ALA A N 1
ATOM 3227 C CA . ALA A 1 418 ? -13.103 26.759 6.045 1.00 92.12 418 ALA A CA 1
ATOM 3228 C C . ALA A 1 418 ? -14.596 26.559 6.329 1.00 92.12 418 ALA A C 1
ATOM 3230 O O . ALA A 1 418 ? -15.123 27.204 7.232 1.00 92.12 418 ALA A O 1
ATOM 3231 N N . ALA A 1 419 ? -15.235 25.619 5.631 1.00 93.62 419 ALA A N 1
ATOM 3232 C CA . ALA A 1 419 ? -16.647 25.292 5.799 1.00 93.62 419 ALA A CA 1
ATOM 3233 C C . ALA A 1 419 ? -16.984 24.721 7.187 1.00 93.62 419 ALA A C 1
ATOM 3235 O O . ALA A 1 419 ? -18.067 24.990 7.695 1.00 93.62 419 ALA A O 1
ATOM 3236 N N . LEU A 1 420 ? -16.061 23.991 7.829 1.00 91.81 420 LEU A N 1
ATOM 3237 C CA . LEU A 1 420 ? -16.234 23.521 9.213 1.00 91.81 420 LEU A CA 1
ATOM 3238 C C . LEU A 1 420 ? -16.326 24.667 10.239 1.00 91.81 420 LEU A C 1
ATOM 3240 O O . LEU A 1 420 ? -16.860 24.472 11.329 1.00 91.81 420 LEU A O 1
ATOM 3244 N N . GLY A 1 421 ? -15.787 25.849 9.920 1.00 91.38 421 GLY A N 1
ATOM 3245 C CA . GLY A 1 421 ? -15.660 26.956 10.868 1.00 91.38 421 GLY A CA 1
ATOM 3246 C C . GLY A 1 421 ? -14.738 26.639 12.061 1.00 91.38 421 GLY A C 1
ATOM 3247 O O . GLY A 1 421 ? -14.146 25.561 12.131 1.00 91.38 421 GLY A O 1
ATOM 3248 N N . PRO A 1 422 ? -14.559 27.582 13.003 1.00 89.75 422 PRO A N 1
ATOM 3249 C CA . PRO A 1 422 ? -13.734 27.366 14.194 1.00 89.75 422 PRO A CA 1
ATOM 3250 C C . PRO A 1 422 ? -14.274 26.244 15.089 1.00 89.75 422 PRO A C 1
ATOM 3252 O O . PRO A 1 422 ? -13.531 25.337 15.444 1.00 89.75 422 PRO A O 1
ATOM 3255 N N . GLU A 1 423 ? -15.579 26.248 15.367 1.00 90.12 423 GLU A N 1
ATOM 3256 C CA . GLU A 1 423 ? -16.212 25.262 16.253 1.00 90.12 423 GLU A CA 1
ATOM 3257 C C . GLU A 1 423 ? -16.110 23.834 15.707 1.00 90.12 423 GLU A C 1
ATOM 3259 O O . GLU A 1 423 ? -15.764 22.919 16.449 1.00 90.12 423 GLU A O 1
ATOM 3264 N N . GLY A 1 424 ? -16.350 23.627 14.406 1.00 90.06 424 GLY A N 1
ATOM 3265 C CA . GLY A 1 424 ? -16.235 22.300 13.797 1.00 90.06 424 GLY A CA 1
ATOM 3266 C C . GLY A 1 424 ? -14.796 21.778 13.782 1.00 90.06 424 GLY A C 1
ATOM 3267 O O . GLY A 1 424 ? -14.571 20.580 13.949 1.00 90.06 424 GLY A O 1
ATOM 3268 N N . ARG A 1 425 ? -13.801 22.665 13.636 1.00 91.75 425 ARG A N 1
ATOM 3269 C CA . ARG A 1 425 ? -12.383 22.291 13.769 1.00 91.75 425 ARG A CA 1
ATOM 3270 C C . ARG A 1 425 ? -12.046 21.904 15.203 1.00 91.75 425 ARG A C 1
ATOM 3272 O O . ARG A 1 425 ? -11.412 20.873 15.394 1.00 91.75 425 ARG A O 1
ATOM 3279 N N . ASP A 1 426 ? -12.491 22.686 16.184 1.00 88.88 426 ASP A N 1
ATOM 3280 C CA . ASP A 1 426 ? -12.243 22.416 17.603 1.00 88.88 426 ASP A CA 1
ATOM 3281 C C . ASP A 1 426 ? -12.906 21.107 18.048 1.00 88.88 426 ASP A C 1
ATOM 3283 O O . ASP A 1 426 ? -12.287 20.313 18.752 1.00 88.88 426 ASP A O 1
ATOM 3287 N N . GLN A 1 427 ? -14.124 20.821 17.575 1.00 89.75 427 GLN A N 1
ATOM 3288 C CA . GLN A 1 427 ? -14.783 19.529 17.793 1.00 89.75 427 GLN A CA 1
ATOM 3289 C C . GLN A 1 427 ? -13.966 18.373 17.212 1.00 89.75 427 GLN A C 1
ATOM 3291 O O . GLN A 1 427 ? -13.819 17.333 17.853 1.00 89.75 427 GLN A O 1
ATOM 3296 N N . LEU A 1 428 ? -13.410 18.554 16.011 1.00 90.31 428 LEU A N 1
ATOM 3297 C CA . LEU A 1 428 ? -12.640 17.505 15.356 1.00 90.31 428 LEU A CA 1
ATOM 3298 C C . LEU A 1 428 ? -11.297 17.255 16.050 1.00 90.31 428 LEU A C 1
ATOM 3300 O O . LEU A 1 428 ? -10.922 16.102 16.239 1.00 90.31 428 LEU A O 1
ATOM 3304 N N . VAL A 1 429 ? -10.602 18.317 16.469 1.00 90.12 429 VAL A N 1
ATOM 3305 C CA . VAL A 1 429 ? -9.393 18.218 17.303 1.00 90.12 429 VAL A CA 1
ATOM 3306 C C . VAL A 1 429 ? -9.719 17.556 18.641 1.00 90.12 429 VAL A C 1
ATOM 3308 O O . VAL A 1 429 ? -9.019 16.630 19.039 1.00 90.12 429 VAL A O 1
ATOM 3311 N N . GLY A 1 430 ? -10.813 17.960 19.289 1.00 88.69 430 GLY A N 1
ATOM 3312 C CA . GLY A 1 430 ? -11.268 17.368 20.545 1.00 88.69 430 GLY A CA 1
ATOM 3313 C C . GLY A 1 430 ? -11.540 15.866 20.434 1.00 88.69 430 GLY A C 1
ATOM 3314 O O . GLY A 1 430 ? -11.110 15.109 21.302 1.00 88.69 430 GLY A O 1
ATOM 3315 N N . ASP A 1 431 ? -12.173 15.401 19.348 1.00 89.94 431 ASP A N 1
ATOM 3316 C CA . ASP A 1 431 ? -12.320 13.959 19.101 1.00 89.94 431 ASP A CA 1
ATOM 3317 C C . ASP A 1 431 ? -10.955 13.279 18.894 1.00 89.94 431 ASP A C 1
ATOM 3319 O O . ASP A 1 431 ? -10.721 12.221 19.473 1.00 89.94 431 ASP A O 1
ATOM 3323 N N . ILE A 1 432 ? -10.020 13.871 18.136 1.00 88.69 432 ILE A N 1
ATOM 3324 C CA . ILE A 1 432 ? -8.663 13.307 17.966 1.00 88.69 432 ILE A CA 1
ATOM 3325 C C . ILE A 1 432 ? -7.979 13.115 19.322 1.00 88.69 432 ILE A C 1
ATOM 3327 O O . ILE A 1 432 ? -7.449 12.034 19.598 1.00 88.69 432 ILE A O 1
ATOM 3331 N N . GLU A 1 433 ? -7.996 14.141 20.169 1.00 86.25 433 GLU A N 1
ATOM 3332 C CA . GLU A 1 433 ? -7.376 14.113 21.495 1.00 86.25 433 GLU A CA 1
ATOM 3333 C C . GLU A 1 433 ? -8.059 13.080 22.401 1.00 86.25 433 GLU A C 1
ATOM 3335 O O . GLU A 1 433 ? -7.383 12.247 23.009 1.00 86.25 433 GLU A O 1
ATOM 3340 N N . GLN A 1 434 ? -9.396 13.049 22.431 1.00 87.00 434 GLN A N 1
ATOM 3341 C CA . GLN A 1 434 ? -10.161 12.079 23.217 1.00 87.00 434 GLN A CA 1
ATOM 3342 C C . GLN A 1 434 ? -9.862 10.636 22.789 1.00 87.00 434 GLN A C 1
ATOM 3344 O O . GLN A 1 434 ? -9.675 9.755 23.633 1.00 87.00 434 GLN A O 1
ATOM 3349 N N . ARG A 1 435 ? -9.794 10.378 21.479 1.00 86.56 435 ARG A N 1
ATOM 3350 C CA . ARG A 1 435 ? -9.486 9.050 20.927 1.00 86.56 435 ARG A CA 1
ATOM 3351 C C . ARG A 1 435 ? -8.043 8.648 21.212 1.00 86.56 435 ARG A C 1
ATOM 3353 O O . ARG A 1 435 ? -7.802 7.478 21.502 1.00 86.56 435 ARG A O 1
ATOM 3360 N N . SER A 1 436 ? -7.112 9.598 21.165 1.00 84.44 436 SER A N 1
ATOM 3361 C CA . SER A 1 436 ? -5.704 9.373 21.508 1.00 84.44 436 SER A CA 1
ATOM 3362 C C . SER A 1 436 ? -5.550 9.031 22.992 1.00 84.44 436 SER A C 1
ATOM 3364 O O . SER A 1 436 ? -4.915 8.031 23.322 1.00 84.44 436 SER A O 1
ATOM 3366 N N . ALA A 1 437 ? -6.232 9.760 23.880 1.00 83.44 437 ALA A N 1
ATOM 3367 C CA . ALA A 1 437 ? -6.253 9.469 25.312 1.00 83.44 437 ALA A CA 1
ATOM 3368 C C . ALA A 1 437 ? -6.864 8.090 25.620 1.00 83.44 437 ALA A C 1
ATOM 3370 O O . ALA A 1 437 ? -6.287 7.305 26.368 1.00 83.44 437 ALA A O 1
ATOM 3371 N N . ALA A 1 438 ? -7.992 7.739 24.989 1.00 82.50 438 ALA A N 1
ATOM 3372 C CA . ALA A 1 438 ? -8.611 6.417 25.142 1.00 82.50 438 ALA A CA 1
ATOM 3373 C C . ALA A 1 438 ? -7.731 5.267 24.611 1.00 82.50 438 ALA A C 1
ATOM 3375 O O . ALA A 1 438 ? -7.876 4.117 25.029 1.00 82.50 438 ALA A O 1
ATOM 3376 N N . ALA A 1 439 ? -6.829 5.567 23.676 1.00 77.88 439 ALA A N 1
ATOM 3377 C CA . ALA A 1 439 ? -5.870 4.633 23.100 1.00 77.88 439 ALA A CA 1
ATOM 3378 C C . ALA A 1 439 ? -4.562 4.508 23.903 1.00 77.88 439 ALA A C 1
ATOM 3380 O O . ALA A 1 439 ? -3.724 3.683 23.515 1.00 77.88 439 ALA A O 1
ATOM 3381 N N . ASP A 1 440 ? -4.412 5.286 24.983 1.00 78.06 440 ASP A N 1
ATOM 3382 C CA . ASP A 1 440 ? -3.174 5.471 25.749 1.00 78.06 440 ASP A CA 1
ATOM 3383 C C . ASP A 1 440 ? -2.007 5.933 24.856 1.00 78.06 440 ASP A C 1
ATOM 3385 O O . ASP A 1 440 ? -0.878 5.446 24.929 1.00 78.06 440 ASP A O 1
ATOM 3389 N N . TRP A 1 441 ? -2.315 6.826 23.910 1.00 76.12 441 TRP A N 1
ATOM 3390 C CA . TRP A 1 441 ? -1.329 7.456 23.040 1.00 76.12 441 TRP A CA 1
ATOM 3391 C C . TRP A 1 441 ? -0.930 8.822 23.598 1.00 76.12 441 TRP A C 1
ATOM 3393 O O . TRP A 1 441 ? -1.809 9.579 24.021 1.00 76.12 441 TRP A O 1
ATOM 3403 N N . PRO A 1 442 ? 0.372 9.173 23.570 1.00 69.31 442 PRO A N 1
ATOM 3404 C CA . PRO A 1 442 ? 0.813 10.508 23.938 1.00 69.31 442 PRO A CA 1
ATOM 3405 C C . PRO A 1 442 ? 0.054 11.554 23.121 1.00 69.31 442 PRO A C 1
ATOM 3407 O O . PRO A 1 442 ? -0.060 11.432 21.902 1.00 69.31 442 PRO A O 1
ATOM 3410 N N . SER A 1 443 ? -0.461 12.573 23.801 1.00 70.75 443 SER A N 1
ATOM 3411 C CA . SER A 1 443 ? -1.120 13.716 23.179 1.00 70.75 443 SER A CA 1
ATOM 3412 C C . SER A 1 443 ? -0.736 14.953 23.969 1.00 70.75 443 SER A C 1
ATOM 3414 O O . SER A 1 443 ? -1.097 15.082 25.140 1.00 70.75 443 SER A O 1
ATOM 3416 N N . ALA A 1 444 ? 0.013 15.862 23.349 1.00 66.38 444 ALA A N 1
ATOM 3417 C CA . ALA A 1 444 ? 0.167 17.194 23.915 1.00 66.38 444 ALA A CA 1
ATOM 3418 C C . ALA A 1 444 ? -1.174 17.912 23.747 1.00 66.38 444 ALA A C 1
ATOM 3420 O O . ALA A 1 444 ? -1.671 18.007 22.626 1.00 66.38 444 ALA A O 1
ATOM 3421 N N . ALA A 1 445 ? -1.775 18.366 24.850 1.00 59.59 445 ALA A N 1
ATOM 3422 C CA . ALA A 1 445 ? -2.995 19.160 24.775 1.00 59.59 445 ALA A CA 1
ATOM 3423 C C . ALA A 1 445 ? -2.715 20.385 23.904 1.00 59.59 445 ALA A C 1
ATOM 3425 O O . ALA A 1 445 ? -1.762 21.122 24.182 1.00 59.59 445 ALA A O 1
ATOM 3426 N N . ALA A 1 446 ? -3.529 20.609 22.870 1.00 54.69 446 ALA A N 1
ATOM 3427 C CA . ALA A 1 446 ? -3.422 21.834 22.103 1.00 54.69 446 ALA A CA 1
ATOM 3428 C C . ALA A 1 446 ? -3.591 23.013 23.074 1.00 54.69 446 ALA A C 1
ATOM 3430 O O . ALA A 1 446 ? -4.634 23.173 23.717 1.00 54.69 446 ALA A O 1
ATOM 3431 N N . SER A 1 447 ? -2.560 23.852 23.220 1.00 46.28 447 SER A N 1
ATOM 3432 C CA . SER A 1 447 ? -2.746 25.147 23.868 1.00 46.28 447 SER A CA 1
ATOM 3433 C C . SER A 1 447 ? -3.890 25.838 23.128 1.00 46.28 447 SER A C 1
ATOM 3435 O O . SER A 1 447 ? -3.883 25.871 21.900 1.00 46.28 447 SER A O 1
ATOM 3437 N N . ARG A 1 448 ? -4.928 26.271 23.861 1.00 38.72 448 ARG A N 1
ATOM 3438 C CA . ARG A 1 448 ? -6.194 26.786 23.307 1.00 38.72 448 ARG A CA 1
ATOM 3439 C C . ARG A 1 448 ? -5.942 27.644 22.059 1.00 38.72 448 ARG A C 1
ATOM 3441 O O . ARG A 1 448 ? -5.561 28.807 22.173 1.00 38.72 448 ARG A O 1
ATOM 3448 N N . GLY A 1 449 ? -6.152 27.049 20.885 1.00 40.16 449 GLY A N 1
ATOM 3449 C CA . GLY A 1 449 ? -5.895 27.665 19.589 1.00 40.16 449 GLY A CA 1
ATOM 3450 C C . GLY A 1 449 ? -4.746 27.033 18.801 1.00 40.16 449 GLY A C 1
ATOM 3451 O O . GLY A 1 449 ? -3.670 27.619 18.687 1.00 40.16 449 GLY A O 1
ATOM 3452 N N . ILE A 1 450 ? -5.040 25.951 18.069 1.00 42.03 450 ILE A N 1
ATOM 3453 C CA . ILE A 1 450 ? -4.414 25.769 16.751 1.00 42.03 450 ILE A CA 1
ATOM 3454 C C . ILE A 1 450 ? -4.928 26.922 15.881 1.00 42.03 450 ILE A C 1
ATOM 3456 O O . ILE A 1 450 ? -5.963 26.840 15.219 1.00 42.03 450 ILE A O 1
ATOM 3460 N N . ARG A 1 451 ? -4.238 28.062 15.938 1.00 34.94 451 ARG A N 1
ATOM 3461 C CA . ARG A 1 451 ? -4.566 29.224 15.120 1.00 34.94 451 ARG A CA 1
ATOM 3462 C C . ARG A 1 451 ? -4.016 28.963 13.722 1.00 34.94 451 ARG A C 1
ATOM 3464 O O . ARG A 1 451 ? -2.825 29.120 13.476 1.00 34.94 451 ARG A O 1
ATOM 3471 N N . VAL A 1 452 ? -4.888 28.557 12.800 1.00 34.72 452 VAL A N 1
ATOM 3472 C CA . VAL A 1 452 ? -4.580 28.600 11.365 1.00 34.72 452 VAL A CA 1
ATOM 3473 C C . VAL A 1 452 ? -4.532 30.075 10.972 1.00 34.72 452 VAL A C 1
ATOM 3475 O O . VAL A 1 452 ? -5.540 30.654 10.570 1.00 34.72 452 VAL A O 1
ATOM 3478 N N . GLU A 1 453 ? -3.388 30.730 11.163 1.00 30.62 453 GLU A N 1
ATOM 3479 C CA . GLU A 1 453 ? -3.183 32.045 10.567 1.00 30.62 453 GLU A CA 1
ATOM 3480 C C . GLU A 1 453 ? -3.124 31.891 9.036 1.00 30.62 453 GLU A C 1
ATOM 3482 O O . GLU A 1 453 ? -2.534 30.924 8.548 1.00 30.62 453 GLU A O 1
ATOM 3487 N N . PRO A 1 454 ? -3.657 32.838 8.240 1.00 29.75 454 PRO A N 1
ATOM 3488 C CA . PRO A 1 454 ? -3.552 32.833 6.770 1.00 29.75 454 PRO A CA 1
ATOM 3489 C C . PRO A 1 454 ? -2.109 32.974 6.226 1.00 29.75 454 PRO A C 1
ATOM 3491 O O . PRO A 1 454 ? -1.896 33.359 5.080 1.00 29.75 454 PRO A O 1
ATOM 3494 N N . GLY A 1 455 ? -1.098 32.722 7.056 1.00 29.16 455 GLY A N 1
ATOM 3495 C CA . GLY A 1 455 ? 0.293 33.108 6.884 1.00 29.16 455 GLY A CA 1
ATOM 3496 C C . GLY A 1 455 ? 1.204 32.073 6.233 1.00 29.16 455 GLY A C 1
ATOM 3497 O O . GLY A 1 455 ? 2.414 32.225 6.342 1.00 29.16 455 GLY A O 1
ATOM 3498 N N . ILE A 1 456 ? 0.702 31.065 5.514 1.00 32.62 456 ILE A N 1
ATOM 3499 C CA . ILE A 1 456 ? 1.536 30.428 4.481 1.00 32.62 456 ILE A CA 1
ATOM 3500 C C . ILE A 1 456 ? 1.372 31.283 3.226 1.00 32.62 456 ILE A C 1
ATOM 3502 O O . ILE A 1 456 ? 0.573 30.995 2.338 1.00 32.62 456 ILE A O 1
ATOM 3506 N N . ARG A 1 457 ? 2.109 32.400 3.165 1.00 29.28 457 ARG A N 1
ATOM 3507 C CA . ARG A 1 457 ? 2.285 33.110 1.895 1.00 29.28 457 ARG A CA 1
ATOM 3508 C C . ARG A 1 457 ? 2.951 32.128 0.939 1.00 29.28 457 ARG A C 1
ATOM 3510 O O . ARG A 1 457 ? 4.126 31.806 1.116 1.00 29.28 457 ARG A O 1
ATOM 3517 N N . SER A 1 458 ? 2.220 31.681 -0.082 1.00 30.23 458 SER A N 1
ATOM 3518 C CA . SER A 1 458 ? 2.821 31.021 -1.236 1.00 30.23 458 SER A CA 1
ATOM 3519 C C . SER A 1 458 ? 3.971 31.908 -1.716 1.00 30.23 458 SER A C 1
ATOM 3521 O O . SER A 1 458 ? 3.738 33.056 -2.110 1.00 30.23 458 SER A O 1
ATOM 3523 N N . ARG A 1 459 ? 5.216 31.426 -1.677 1.00 32.69 459 ARG A N 1
ATOM 3524 C CA . ARG A 1 459 ? 6.328 32.093 -2.365 1.00 32.69 459 ARG A CA 1
ATOM 3525 C C . ARG A 1 459 ? 6.133 31.924 -3.876 1.00 32.69 459 ARG A C 1
ATOM 3527 O O . ARG A 1 459 ? 6.846 31.165 -4.514 1.00 32.69 459 ARG A O 1
ATOM 3534 N N . ARG A 1 460 ? 5.148 32.615 -4.453 1.00 31.67 460 ARG A N 1
ATOM 3535 C CA . ARG A 1 460 ? 5.007 32.800 -5.908 1.00 31.67 460 ARG A CA 1
ATOM 3536 C C . ARG A 1 460 ? 5.507 34.164 -6.389 1.00 31.67 460 ARG A C 1
ATOM 3538 O O . ARG A 1 460 ? 5.427 34.455 -7.573 1.00 31.67 460 ARG A O 1
ATOM 3545 N N . THR A 1 461 ? 6.121 34.958 -5.516 1.00 31.73 461 THR A N 1
ATOM 3546 C CA . THR A 1 461 ? 6.705 36.259 -5.876 1.00 31.73 461 THR A CA 1
ATOM 3547 C C . THR A 1 461 ? 8.084 36.433 -5.242 1.00 31.73 461 THR A C 1
ATOM 3549 O O . THR A 1 461 ? 8.285 37.221 -4.330 1.00 31.73 461 THR A O 1
ATOM 3552 N N . MET A 1 462 ? 9.058 35.656 -5.717 1.00 28.17 462 MET A N 1
ATOM 3553 C CA . MET A 1 462 ? 10.488 35.995 -5.631 1.00 28.17 462 MET A CA 1
ATOM 3554 C C . MET A 1 462 ? 11.189 35.499 -6.903 1.00 28.17 462 MET A C 1
ATOM 3556 O O . MET A 1 462 ? 12.051 34.629 -6.873 1.00 28.17 462 MET A O 1
ATOM 3560 N N . CYS A 1 463 ? 10.764 36.017 -8.053 1.00 27.39 463 CYS A N 1
ATOM 3561 C CA . CYS A 1 463 ? 11.526 35.928 -9.299 1.00 27.39 463 CYS A CA 1
ATOM 3562 C C . CYS A 1 463 ? 11.208 37.136 -10.184 1.00 27.39 463 CYS A C 1
ATOM 3564 O O . CYS A 1 463 ? 10.710 37.007 -11.292 1.00 27.39 463 CYS A O 1
ATOM 3566 N N . SER A 1 464 ? 11.464 38.334 -9.663 1.00 32.97 464 SER A N 1
ATOM 3567 C CA . SER A 1 464 ? 11.596 39.542 -10.481 1.00 32.97 464 SER A CA 1
ATOM 3568 C C . SER A 1 464 ? 12.277 40.640 -9.670 1.00 32.97 464 SER A C 1
ATOM 3570 O O . SER A 1 464 ? 11.652 41.638 -9.355 1.00 32.97 464 SER A O 1
ATOM 3572 N N . GLU A 1 465 ? 13.529 40.422 -9.266 1.00 29.88 465 GLU A N 1
ATOM 3573 C CA . GLU A 1 465 ? 14.460 41.512 -8.927 1.00 29.88 465 GLU A CA 1
ATOM 3574 C C . GLU A 1 465 ? 15.879 40.948 -8.766 1.00 29.88 465 GLU A C 1
ATOM 3576 O O . GLU A 1 465 ? 16.490 40.919 -7.702 1.00 29.88 465 GLU A O 1
ATOM 3581 N N . SER A 1 466 ? 16.432 40.448 -9.870 1.00 34.12 466 SER A N 1
ATOM 3582 C CA . SER A 1 466 ? 17.880 40.343 -10.021 1.00 34.12 466 SER A CA 1
ATOM 3583 C C . SER A 1 466 ? 18.418 41.739 -10.329 1.00 34.12 466 SER A C 1
ATOM 3585 O O . SER A 1 466 ? 18.387 42.184 -11.476 1.00 34.12 466 SER A O 1
ATOM 3587 N N . GLY A 1 467 ? 18.890 42.443 -9.301 1.00 30.30 467 GLY A N 1
ATOM 3588 C CA . GLY A 1 467 ? 19.428 43.785 -9.462 1.00 30.30 467 GLY A CA 1
ATOM 3589 C C . GLY A 1 467 ? 20.332 44.225 -8.318 1.00 30.30 467 GLY A C 1
ATOM 3590 O O . GLY A 1 467 ? 19.889 44.938 -7.432 1.00 30.30 467 GLY A O 1
ATOM 3591 N N . ARG A 1 468 ? 21.629 43.927 -8.472 1.00 30.64 468 ARG A N 1
ATOM 3592 C CA . ARG A 1 468 ? 22.791 44.528 -7.782 1.00 30.64 468 ARG A CA 1
ATOM 3593 C C . ARG A 1 468 ? 23.113 43.946 -6.406 1.00 30.64 468 ARG A C 1
ATOM 3595 O O . ARG A 1 468 ? 22.269 43.772 -5.541 1.00 30.64 468 ARG A O 1
ATOM 3602 N N . GLY A 1 469 ? 24.387 43.593 -6.263 1.00 30.03 469 GLY A N 1
ATOM 3603 C CA . GLY A 1 469 ? 24.916 42.897 -5.104 1.00 30.03 469 GLY A CA 1
ATOM 3604 C C . GLY A 1 469 ? 25.300 43.824 -3.963 1.00 30.03 469 GLY A C 1
ATOM 3605 O O . GLY A 1 469 ? 25.226 45.038 -4.095 1.00 30.03 469 GLY A O 1
ATOM 3606 N N . LEU A 1 470 ? 25.781 43.219 -2.879 1.00 28.42 470 LEU A N 1
ATOM 3607 C CA . LEU A 1 470 ? 26.971 43.613 -2.124 1.00 28.42 470 LEU A CA 1
ATOM 3608 C C . LEU A 1 470 ? 27.167 42.641 -0.949 1.00 28.42 470 LEU A C 1
ATOM 3610 O O . LEU A 1 470 ? 26.247 41.980 -0.481 1.00 28.42 470 LEU A O 1
ATOM 3614 N N . ARG A 1 471 ? 28.431 42.513 -0.558 1.00 33.44 471 ARG A N 1
ATOM 3615 C CA . ARG A 1 471 ? 29.003 41.589 0.428 1.00 33.44 471 ARG A CA 1
ATOM 3616 C C . ARG A 1 471 ? 28.545 41.915 1.856 1.00 33.44 471 ARG A C 1
ATOM 3618 O O . ARG A 1 471 ? 28.410 43.086 2.187 1.00 33.44 471 ARG A O 1
ATOM 3625 N N . GLY A 1 472 ? 28.499 40.913 2.735 1.00 27.53 472 GLY A N 1
ATOM 3626 C CA . GLY A 1 472 ? 28.479 41.124 4.187 1.00 27.53 472 GLY A CA 1
ATOM 3627 C C . GLY A 1 472 ? 28.462 39.814 4.973 1.00 27.53 472 GLY A C 1
ATOM 3628 O O . GLY A 1 472 ? 27.631 38.957 4.711 1.00 27.53 472 GLY A O 1
ATOM 3629 N N . ARG A 1 473 ? 29.423 39.646 5.886 1.00 35.91 473 ARG A N 1
ATOM 3630 C CA . ARG A 1 473 ? 29.546 38.541 6.857 1.00 35.91 473 ARG A CA 1
ATOM 3631 C C . ARG A 1 473 ? 28.493 38.662 7.982 1.00 35.91 473 ARG A C 1
ATOM 3633 O O . ARG A 1 473 ? 27.726 39.615 7.981 1.00 35.91 473 ARG A O 1
ATOM 3640 N N . HIS A 1 474 ? 28.598 37.753 8.964 1.00 28.36 474 HIS A N 1
ATOM 3641 C CA . HIS A 1 474 ? 27.948 37.661 10.294 1.00 28.36 474 HIS A CA 1
ATOM 3642 C C . HIS A 1 474 ? 26.818 36.611 10.307 1.00 28.36 474 HIS A C 1
ATOM 3644 O O . HIS A 1 474 ? 25.892 36.697 9.520 1.00 28.36 474 HIS A O 1
ATOM 3650 N N . GLY A 1 475 ? 26.869 35.507 11.062 1.00 27.16 475 GLY A N 1
ATOM 3651 C CA . GLY A 1 475 ? 27.399 35.308 12.413 1.00 27.16 475 GLY A CA 1
ATOM 3652 C C . GLY A 1 475 ? 26.228 35.427 13.389 1.00 27.16 475 GLY A C 1
ATOM 3653 O O . GLY A 1 475 ? 25.989 36.520 13.885 1.00 27.16 475 GLY A O 1
ATOM 3654 N N . PHE A 1 476 ? 25.460 34.349 13.582 1.00 26.25 476 PHE A N 1
ATOM 3655 C CA . PHE A 1 476 ? 24.306 34.326 14.488 1.00 26.25 476 PHE A CA 1
ATOM 3656 C C . PHE A 1 476 ? 24.756 33.925 15.896 1.00 26.25 476 PHE A C 1
ATOM 3658 O O . PHE A 1 476 ? 25.216 32.805 16.103 1.00 26.25 476 PHE A O 1
ATOM 3665 N N . ASP A 1 477 ? 24.609 34.859 16.833 1.00 24.91 477 ASP A N 1
ATOM 3666 C CA . ASP A 1 477 ? 24.704 34.652 18.276 1.00 24.91 477 ASP A CA 1
ATOM 3667 C C . ASP A 1 477 ? 23.279 34.719 18.851 1.00 24.91 477 ASP A C 1
ATOM 3669 O O . ASP A 1 477 ? 22.503 35.612 18.495 1.00 24.91 477 ASP A O 1
ATOM 3673 N N . VAL A 1 478 ? 22.910 33.748 19.687 1.00 29.75 478 VAL A N 1
ATOM 3674 C CA . VAL A 1 478 ? 21.571 33.606 20.277 1.00 29.75 478 VAL A CA 1
ATOM 3675 C C . VAL A 1 478 ? 21.701 33.824 21.778 1.00 29.75 478 VAL A C 1
ATOM 3677 O O . VAL A 1 478 ? 22.367 33.049 22.460 1.00 29.75 478 VAL A O 1
ATOM 3680 N N . ARG A 1 479 ? 21.026 34.847 22.313 1.00 26.16 479 ARG A N 1
ATOM 3681 C CA . ARG A 1 479 ? 20.783 34.971 23.757 1.00 26.16 479 ARG A CA 1
ATOM 3682 C C . ARG A 1 479 ? 19.294 34.792 24.067 1.00 26.16 479 ARG A C 1
ATOM 3684 O O . ARG A 1 479 ? 18.475 35.373 23.356 1.00 26.16 479 ARG A O 1
ATOM 3691 N N . PRO A 1 480 ? 18.940 34.036 25.120 1.00 32.50 480 PRO A N 1
ATOM 3692 C CA . PRO A 1 480 ? 17.563 33.891 25.572 1.00 32.50 480 PRO A CA 1
ATOM 3693 C C . PRO A 1 480 ? 17.150 35.103 26.421 1.00 32.50 480 PRO A C 1
ATOM 3695 O O . PRO A 1 480 ? 17.921 35.576 27.257 1.00 32.50 480 PRO A O 1
ATOM 3698 N N . GLY A 1 481 ? 15.939 35.613 26.191 1.00 28.69 481 GLY A N 1
ATOM 3699 C CA . GLY A 1 481 ? 15.307 36.625 27.037 1.00 28.69 481 GLY A CA 1
ATOM 3700 C C . GLY A 1 481 ? 14.655 35.986 28.264 1.00 28.69 481 GLY A C 1
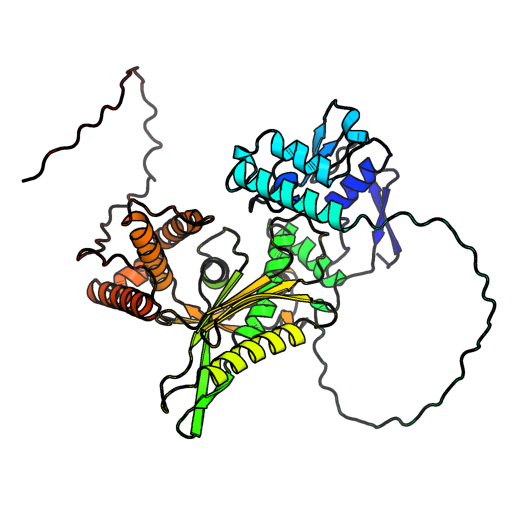ATOM 3701 O O . GLY A 1 481 ? 13.999 34.952 28.148 1.00 28.69 481 GLY A O 1
ATOM 3702 N N . SER A 1 482 ? 14.877 36.598 29.425 1.00 29.66 482 SER A N 1
ATOM 3703 C CA . SER A 1 482 ? 14.288 36.252 30.722 1.00 29.66 482 SER A CA 1
ATOM 3704 C C . SER A 1 482 ? 12.775 36.528 30.767 1.00 29.66 482 SER A C 1
ATOM 3706 O O . SER A 1 482 ? 12.300 37.353 29.984 1.00 29.66 482 SER A O 1
ATOM 3708 N N . PRO A 1 483 ? 12.029 35.873 31.676 1.00 42.09 483 PRO A N 1
ATOM 3709 C CA . PRO A 1 483 ? 10.582 36.008 31.772 1.00 42.09 483 PRO A CA 1
ATOM 3710 C C . PRO A 1 483 ? 10.181 37.187 32.667 1.00 42.09 483 PRO A C 1
ATOM 3712 O O . PRO A 1 483 ? 10.863 37.449 33.655 1.00 42.09 483 PRO A O 1
ATOM 3715 N N . ASP A 1 484 ? 9.049 37.806 32.338 1.00 40.09 484 ASP A N 1
ATOM 3716 C CA . ASP A 1 484 ? 8.101 38.417 33.279 1.00 40.09 484 ASP A CA 1
ATOM 3717 C C . A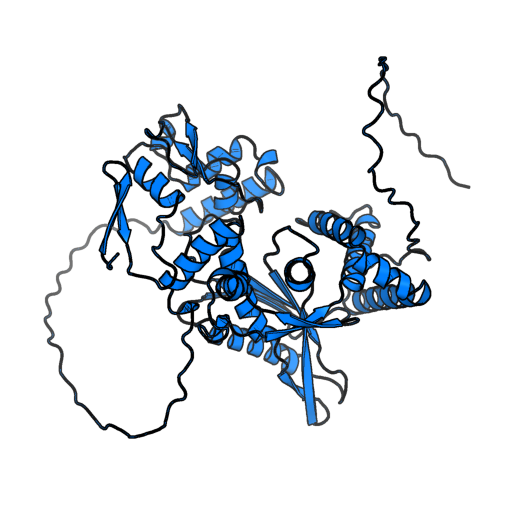SP A 1 484 ? 6.674 38.100 32.808 1.00 40.09 484 ASP A C 1
ATOM 3719 O O . ASP A 1 484 ? 6.438 38.154 31.573 1.00 40.09 484 ASP A O 1
#

Organism: Mycobacterium kansasii (NCBI:txid1768)